Protein AF-0000000080281398 (afdb_homodimer)

Radius of gyration: 23.28 Å; Cα contacts (8 Å, |Δi|>4): 1176; chains: 2; bounding box: 58×69×50 Å

Foldseek 3Di:
DDAFEEEFEPCLFFLRVVLQLVSLVVPHAYEYEYQPQVSCVVSVVSVHHYAYADLLDLVSLLVSLCVSCVVVVAHAEYELDFAAFAFEAPVQDDCVVLVVRLSGLPVSLVSNCVNRLVRCLVVLHHEYEREAALLLQDDFGRGVSNSVSSVNNVVVQVVVQVVCVVSHYHGAYEHEYLEPTCRCVCVLVNLCVRHCPDPCNQLSNLVSVCSVPDSVPKHYSVFRSVLVVCQSPDSDHDRYHQTIDCRVVLSVCSVPDDPVVVRCVRSVSRHPPDD/DDAFEEEFEPCLFFLRVVLQLVSLVVPHAYEYEYQPQVSCVVSVVSVHHYAYADLLDLVRLLVSLCVSCVVPVAHAEYELDFAAFAFEAPVQDDCVVLVVRLSGLPVSLVSNCVNRLVRCLVVLHHEYEREAALLLQDDFGRGVSNSVSSVNNVVVQVVVQVVCVVSHYHGAYEHEYLEPTCRCVCVLVNLCVRHCPDPCNQLSNLVSVVVVVDSVVKHYSVFSSVLVVCQSPDSDHDRYHQTIDCRVVLSVCSVPDDPVVVRCVRSVSRHPPDD

Structure (mmCIF, N/CA/C/O backbone):
data_AF-0000000080281398-model_v1
#
loop_
_entity.id
_entity.type
_entity.pdbx_description
1 polymer 'Short-chain dehydrogenase/reductase'
#
loop_
_atom_site.group_PDB
_atom_site.id
_atom_site.type_symbol
_atom_site.label_atom_id
_atom_site.label_alt_id
_atom_site.label_comp_id
_atom_site.label_asym_id
_atom_site.label_entity_id
_atom_site.label_seq_id
_atom_site.pdbx_PDB_ins_code
_atom_site.Cartn_x
_atom_site.Cartn_y
_atom_site.Cartn_z
_atom_site.occupancy
_atom_site.B_iso_or_equiv
_atom_site.auth_seq_id
_atom_site.auth_comp_id
_atom_site.auth_asym_id
_atom_site.auth_atom_id
_atom_site.pdbx_PDB_model_num
ATOM 1 N N . MET A 1 1 ? -8.789 -28.469 -22.312 1 67.56 1 MET A N 1
ATOM 2 C CA . MET A 1 1 ? -8.078 -27.734 -21.281 1 67.56 1 MET A CA 1
ATOM 3 C C . MET A 1 1 ? -7.516 -28.688 -20.219 1 67.56 1 MET A C 1
ATOM 5 O O . MET A 1 1 ? -8.172 -29.641 -19.828 1 67.56 1 MET A O 1
ATOM 9 N N . THR A 1 2 ? -6.125 -28.562 -19.969 1 87 2 THR A N 1
ATOM 10 C CA . THR A 1 2 ? -5.512 -29.438 -18.984 1 87 2 THR A CA 1
ATOM 11 C C . THR A 1 2 ? -5.91 -29.047 -17.578 1 87 2 THR A C 1
ATOM 13 O O . THR A 1 2 ? -5.91 -27.859 -17.234 1 87 2 THR A O 1
ATOM 16 N N . ALA A 1 3 ? -6.402 -29.984 -16.844 1 95.88 3 ALA A N 1
ATOM 17 C CA . ALA A 1 3 ? -6.812 -29.766 -15.461 1 95.88 3 ALA A CA 1
ATOM 18 C C . ALA A 1 3 ? -5.668 -29.188 -14.633 1 95.88 3 ALA A C 1
ATOM 20 O O . ALA A 1 3 ? -4.516 -29.609 -14.773 1 95.88 3 ALA A O 1
ATOM 21 N N . LYS A 1 4 ? -5.984 -28.234 -13.867 1 98.25 4 LYS A N 1
ATOM 22 C CA . LYS A 1 4 ? -5.012 -27.547 -13.023 1 98.25 4 LYS A CA 1
ATOM 23 C C . LYS A 1 4 ? -5.32 -27.781 -11.547 1 98.25 4 LYS A C 1
ATOM 25 O O . LYS A 1 4 ? -6.461 -28.047 -11.18 1 98.25 4 LYS A O 1
ATOM 30 N N . VAL A 1 5 ? -4.266 -27.703 -10.75 1 98.81 5 VAL A N 1
ATOM 31 C CA . VAL A 1 5 ? -4.414 -27.719 -9.297 1 98.81 5 VAL A CA 1
ATOM 32 C C . VAL A 1 5 ? -4.441 -26.297 -8.758 1 98.81 5 VAL A C 1
ATOM 34 O O . VAL A 1 5 ? -3.451 -25.562 -8.844 1 98.81 5 VAL A O 1
ATOM 37 N N . CYS A 1 6 ? -5.598 -25.922 -8.109 1 98.88 6 CYS A N 1
ATOM 38 C CA . CYS A 1 6 ? -5.84 -24.547 -7.719 1 98.88 6 CYS A CA 1
ATOM 39 C C . CYS A 1 6 ? -6.008 -24.422 -6.211 1 98.88 6 CYS A C 1
ATOM 41 O O . CYS A 1 6 ? -6.699 -25.234 -5.594 1 98.88 6 CYS A O 1
ATOM 43 N N . LEU A 1 7 ? -5.324 -23.5 -5.613 1 98.94 7 LEU A N 1
ATOM 44 C CA . LEU A 1 7 ? -5.59 -23.047 -4.254 1 98.94 7 LEU A CA 1
ATOM 45 C C . LEU A 1 7 ? -6.285 -21.688 -4.258 1 98.94 7 LEU A C 1
ATOM 47 O O . LEU A 1 7 ? -5.742 -20.703 -4.777 1 98.94 7 LEU A O 1
ATOM 51 N N . VAL A 1 8 ? -7.492 -21.609 -3.725 1 98.88 8 VAL A N 1
ATOM 52 C CA . VAL A 1 8 ? -8.305 -20.406 -3.691 1 98.88 8 VAL A CA 1
ATOM 53 C C . VAL A 1 8 ? -8.539 -19.984 -2.244 1 98.88 8 VAL A C 1
ATOM 55 O O . VAL A 1 8 ? -9.094 -20.734 -1.45 1 98.88 8 VAL A O 1
ATOM 58 N N . THR A 1 9 ? -8.141 -18.797 -1.897 1 98.69 9 THR A N 1
ATOM 59 C CA . THR A 1 9 ? -8.383 -18.328 -0.541 1 98.69 9 THR A CA 1
ATOM 60 C C . THR A 1 9 ? -9.695 -17.531 -0.47 1 98.69 9 THR A C 1
ATOM 62 O O . THR A 1 9 ? -10.18 -17.047 -1.488 1 98.69 9 THR A O 1
ATOM 65 N N . GLY A 1 10 ? -10.211 -17.422 0.777 1 97 10 GLY A N 1
ATOM 66 C CA . GLY A 1 10 ? -11.516 -16.781 0.937 1 97 10 GLY A CA 1
ATOM 67 C C . GLY A 1 10 ? -12.641 -17.562 0.285 1 97 10 GLY A C 1
ATOM 68 O O . GLY A 1 10 ? -13.562 -16.984 -0.278 1 97 10 GLY A O 1
ATOM 69 N N . ALA A 1 11 ? -12.594 -18.844 0.339 1 97.56 11 ALA A N 1
ATOM 70 C CA . ALA A 1 11 ? -13.461 -19.703 -0.466 1 97.56 11 ALA A CA 1
ATOM 71 C C . ALA A 1 11 ? -14.773 -20 0.26 1 97.56 11 ALA A C 1
ATOM 73 O O . ALA A 1 11 ? -15.617 -20.734 -0.249 1 97.56 11 ALA A O 1
ATOM 74 N N . SER A 1 12 ? -15.008 -19.359 1.413 1 95.62 12 SER A N 1
ATOM 75 C CA . SER A 1 12 ? -16.219 -19.688 2.168 1 95.62 12 SER A CA 1
ATOM 76 C C . SER A 1 12 ? -17.359 -18.766 1.79 1 95.62 12 SER A C 1
ATOM 78 O O . SER A 1 12 ? -18.5 -18.984 2.209 1 95.62 12 SER A O 1
ATOM 80 N N . SER A 1 13 ? -17.094 -17.719 1.056 1 90.81 13 SER A N 1
ATOM 81 C CA . SER A 1 13 ? -18.156 -16.797 0.685 1 90.81 13 SER A CA 1
ATOM 82 C C . SER A 1 13 ? -17.75 -15.93 -0.509 1 90.81 13 SER A C 1
ATOM 84 O O . SER A 1 13 ? -16.578 -15.938 -0.917 1 90.81 13 SER A O 1
ATOM 86 N N . GLY A 1 14 ? -18.734 -15.406 -1.128 1 91.31 14 GLY A N 1
ATOM 87 C CA . GLY A 1 14 ? -18.516 -14.344 -2.092 1 91.31 14 GLY A CA 1
ATOM 88 C C . GLY A 1 14 ? -17.781 -14.812 -3.334 1 91.31 14 GLY A C 1
ATOM 89 O O . GLY A 1 14 ? -18.078 -15.875 -3.879 1 91.31 14 GLY A O 1
ATOM 90 N N . ILE A 1 15 ? -16.891 -13.984 -3.793 1 93.25 15 ILE A N 1
ATOM 91 C CA . ILE A 1 15 ? -16.156 -14.195 -5.031 1 93.25 15 ILE A CA 1
ATOM 92 C C . ILE A 1 15 ? -15.305 -15.461 -4.914 1 93.25 15 ILE A C 1
ATOM 94 O O . ILE A 1 15 ? -15.242 -16.266 -5.852 1 93.25 15 ILE A O 1
ATOM 98 N N . GLY A 1 16 ? -14.648 -15.641 -3.752 1 96.5 16 GLY A N 1
ATOM 99 C CA . GLY A 1 16 ? -13.805 -16.812 -3.549 1 96.5 16 GLY A CA 1
ATOM 100 C C . GLY A 1 16 ? -14.57 -18.125 -3.629 1 96.5 16 GLY A C 1
ATOM 101 O O . GLY A 1 16 ? -14.109 -19.078 -4.254 1 96.5 16 GLY A O 1
ATOM 102 N N . HIS A 1 17 ? -15.703 -18.109 -3.006 1 96.5 17 HIS A N 1
ATOM 103 C CA . HIS A 1 17 ? -16.547 -19.297 -3.023 1 96.5 17 HIS A CA 1
ATOM 104 C C . HIS A 1 17 ? -17.031 -19.609 -4.438 1 96.5 17 HIS A C 1
ATOM 106 O O . HIS A 1 17 ? -16.906 -20.75 -4.906 1 96.5 17 HIS A O 1
ATOM 112 N N . ALA A 1 18 ? -17.531 -18.625 -5.082 1 96.5 18 ALA A N 1
ATOM 113 C CA . ALA A 1 18 ? -18.031 -18.781 -6.445 1 96.5 18 ALA A CA 1
ATOM 114 C C . ALA A 1 18 ? -16.922 -19.203 -7.395 1 96.5 18 ALA A C 1
ATOM 116 O O . ALA A 1 18 ? -17.141 -20.031 -8.289 1 96.5 18 ALA A O 1
ATOM 117 N N . THR A 1 19 ? -15.742 -18.656 -7.199 1 98.12 19 THR A N 1
ATOM 118 C CA . THR A 1 19 ? -14.586 -19 -8.016 1 98.12 19 THR A CA 1
ATOM 119 C C . THR A 1 19 ? -14.211 -20.469 -7.824 1 98.12 19 THR A C 1
ATOM 121 O O . THR A 1 19 ? -14 -21.188 -8.805 1 98.12 19 THR A O 1
ATOM 124 N N . ALA A 1 20 ? -14.156 -20.891 -6.586 1 98.5 20 ALA A N 1
ATOM 125 C CA . ALA A 1 20 ? -13.797 -22.266 -6.289 1 98.5 20 ALA A CA 1
ATOM 126 C C . ALA A 1 20 ? -14.758 -23.25 -6.965 1 98.5 20 ALA A C 1
ATOM 128 O O . ALA A 1 20 ? -14.328 -24.203 -7.617 1 98.5 20 ALA A O 1
ATOM 129 N N . LEU A 1 21 ? -16.016 -22.953 -6.863 1 98.19 21 LEU A N 1
ATOM 130 C CA . LEU A 1 21 ? -17.031 -23.828 -7.438 1 98.19 21 LEU A CA 1
ATOM 131 C C . LEU A 1 21 ? -16.938 -23.828 -8.961 1 98.19 21 LEU A C 1
ATOM 133 O O . LEU A 1 21 ? -17.078 -24.891 -9.594 1 98.19 21 LEU A O 1
ATOM 137 N N . GLU A 1 22 ? -16.75 -22.672 -9.516 1 98.06 22 GLU A N 1
ATOM 138 C CA . GLU A 1 22 ? -16.672 -22.562 -10.969 1 98.06 22 GLU A CA 1
ATOM 139 C C . GLU A 1 22 ? -15.461 -23.328 -11.508 1 98.06 22 GLU A C 1
ATOM 141 O O . GLU A 1 22 ? -15.539 -23.969 -12.555 1 98.06 22 GLU A O 1
ATOM 146 N N . LEU A 1 23 ? -14.32 -23.219 -10.836 1 98.25 23 LEU A N 1
ATOM 147 C CA . LEU A 1 23 ? -13.117 -23.922 -11.25 1 98.25 23 LEU A CA 1
ATOM 148 C C . LEU A 1 23 ? -13.312 -25.438 -11.148 1 98.25 23 LEU A C 1
ATOM 150 O O . LEU A 1 23 ? -12.82 -26.188 -11.992 1 98.25 23 LEU A O 1
ATOM 154 N N . LEU A 1 24 ? -14.062 -25.875 -10.156 1 98.06 24 LEU A N 1
ATOM 155 C CA . LEU A 1 24 ? -14.414 -27.297 -10.023 1 98.06 24 LEU A CA 1
ATOM 156 C C . LEU A 1 24 ? -15.266 -27.75 -11.203 1 98.06 24 LEU A C 1
ATOM 158 O O . LEU A 1 24 ? -15 -28.797 -11.797 1 98.06 24 LEU A O 1
ATOM 162 N N . ARG A 1 25 ? -16.203 -26.938 -11.477 1 97.12 25 ARG A N 1
ATOM 163 C CA . ARG A 1 25 ? -17.094 -27.266 -12.586 1 97.12 25 ARG A CA 1
ATOM 164 C C . ARG A 1 25 ? -16.328 -27.359 -13.898 1 97.12 25 ARG A C 1
ATOM 166 O O . ARG A 1 25 ? -16.672 -28.172 -14.766 1 97.12 25 ARG A O 1
ATOM 173 N N . ALA A 1 26 ? -15.328 -26.562 -14.031 1 96.88 26 ALA A N 1
ATOM 174 C CA . ALA A 1 26 ? -14.516 -26.516 -15.25 1 96.88 26 ALA A CA 1
ATOM 175 C C . ALA A 1 26 ? -13.555 -27.703 -15.305 1 96.88 26 ALA A C 1
ATOM 177 O O . ALA A 1 26 ? -12.844 -27.891 -16.297 1 96.88 26 ALA A O 1
ATOM 178 N N . GLY A 1 27 ? -13.43 -28.5 -14.203 1 97.44 27 GLY A N 1
ATOM 179 C CA . GLY A 1 27 ? -12.664 -29.734 -14.25 1 97.44 27 GLY A CA 1
ATOM 180 C C . GLY A 1 27 ? -11.336 -29.641 -13.523 1 97.44 27 GLY A C 1
ATOM 181 O O . GLY A 1 27 ? -10.516 -30.562 -13.594 1 97.44 27 GLY A O 1
ATOM 182 N N . HIS A 1 28 ? -11.086 -28.531 -12.82 1 98.5 28 HIS A N 1
ATOM 183 C CA . HIS A 1 28 ? -9.836 -28.375 -12.078 1 98.5 28 HIS A CA 1
ATOM 184 C C . HIS A 1 28 ? -9.922 -29.016 -10.703 1 98.5 28 HIS A C 1
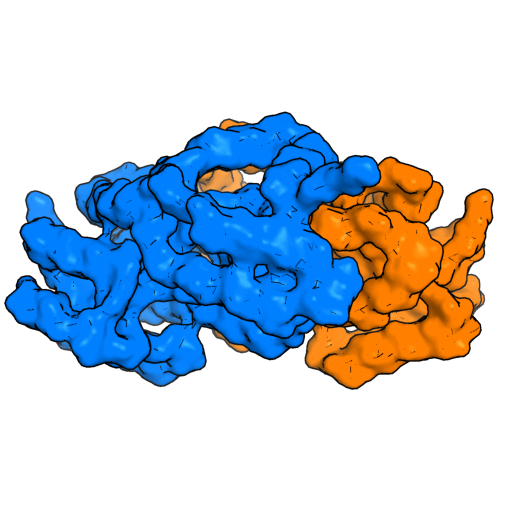ATOM 186 O O . HIS A 1 28 ? -11.016 -29.312 -10.211 1 98.5 28 HIS A O 1
ATOM 192 N N . THR A 1 29 ? -8.781 -29.391 -10.164 1 98.75 29 THR A N 1
ATOM 193 C CA . THR A 1 29 ? -8.688 -29.75 -8.75 1 98.75 29 THR A CA 1
ATOM 194 C C . THR A 1 29 ? -8.602 -28.484 -7.891 1 98.75 29 THR A C 1
ATOM 196 O O . THR A 1 29 ? -7.73 -27.641 -8.102 1 98.75 29 THR A O 1
ATOM 199 N N . VAL A 1 30 ? -9.539 -28.359 -6.934 1 98.88 30 VAL A N 1
ATOM 200 C CA . VAL A 1 30 ? -9.633 -27.062 -6.246 1 98.88 30 VAL A CA 1
ATOM 201 C C . VAL A 1 30 ? -9.531 -27.281 -4.738 1 98.88 30 VAL A C 1
ATOM 203 O O . VAL A 1 30 ? -10.289 -28.062 -4.164 1 98.88 30 VAL A O 1
ATOM 206 N N . TYR A 1 31 ? -8.562 -26.688 -4.137 1 98.88 31 TYR A N 1
ATOM 207 C CA . TYR A 1 31 ? -8.484 -26.484 -2.691 1 98.88 31 TYR A CA 1
ATOM 208 C C . TYR A 1 31 ? -9 -25.109 -2.299 1 98.88 31 TYR A C 1
ATOM 210 O O . TYR A 1 31 ? -8.469 -24.094 -2.742 1 98.88 31 TYR A O 1
ATOM 218 N N . GLY A 1 32 ? -10.078 -25.062 -1.525 1 98.75 32 GLY A N 1
ATOM 219 C CA . GLY A 1 32 ? -10.633 -23.828 -1.01 1 98.75 32 GLY A CA 1
ATOM 220 C C . GLY A 1 32 ? -10.273 -23.562 0.442 1 98.75 32 GLY A C 1
ATOM 221 O O . GLY A 1 32 ? -10.578 -24.391 1.314 1 98.75 32 GLY A O 1
ATOM 222 N N . ALA A 1 33 ? -9.641 -22.469 0.712 1 98.69 33 ALA A N 1
ATOM 223 C CA . ALA A 1 33 ? -9.164 -22.172 2.061 1 98.69 33 ALA A CA 1
ATOM 224 C C . ALA A 1 33 ? -9.93 -21 2.66 1 98.69 33 ALA A C 1
ATOM 226 O O . ALA A 1 33 ? -10.125 -19.969 1.999 1 98.69 33 ALA A O 1
ATOM 227 N N . ALA A 1 34 ? -10.375 -21.109 3.805 1 98.19 34 ALA A N 1
ATOM 228 C CA . ALA A 1 34 ? -11.07 -20.062 4.547 1 98.19 34 ALA A CA 1
ATOM 229 C C . ALA A 1 34 ? -11.094 -20.375 6.043 1 98.19 34 ALA A C 1
ATOM 231 O O . ALA A 1 34 ? -10.734 -21.469 6.461 1 98.19 34 ALA A O 1
ATOM 232 N N . ARG A 1 35 ? -11.531 -19.406 6.836 1 94.06 35 ARG A N 1
ATOM 233 C CA . ARG A 1 35 ? -11.641 -19.594 8.281 1 94.06 35 ARG A CA 1
ATOM 234 C C . ARG A 1 35 ? -12.82 -20.5 8.633 1 94.06 35 ARG A C 1
ATOM 236 O O . ARG A 1 35 ? -12.719 -21.344 9.516 1 94.06 35 ARG A O 1
ATOM 243 N N . ARG A 1 36 ? -13.961 -20.312 7.898 1 93.06 36 ARG A N 1
ATOM 244 C CA . ARG A 1 36 ? -15.203 -21.016 8.188 1 93.06 36 ARG A CA 1
ATOM 245 C C . ARG A 1 36 ? -15.367 -22.234 7.27 1 93.06 36 ARG A C 1
ATOM 247 O O . ARG A 1 36 ? -16.141 -22.188 6.309 1 93.06 36 ARG A O 1
ATOM 254 N N . VAL A 1 37 ? -14.711 -23.266 7.656 1 95.69 37 VAL A N 1
ATOM 255 C CA . VAL A 1 37 ? -14.672 -24.453 6.809 1 95.69 37 VAL A CA 1
ATOM 256 C C . VAL A 1 37 ? -16.078 -25.016 6.656 1 95.69 37 VAL A C 1
ATOM 258 O O . VAL A 1 37 ? -16.438 -25.547 5.602 1 95.69 37 VAL A O 1
ATOM 261 N N . GLU A 1 38 ? -16.859 -24.828 7.66 1 95.31 38 GLU A N 1
ATOM 262 C CA . GLU A 1 38 ? -18.219 -25.375 7.68 1 95.31 38 GLU A CA 1
ATOM 263 C C . GLU A 1 38 ? -19.094 -24.719 6.609 1 95.31 38 GLU A C 1
ATOM 265 O O . GLU A 1 38 ? -20.109 -25.281 6.215 1 95.31 38 GLU A O 1
ATOM 270 N N . LYS A 1 39 ? -18.672 -23.609 6.137 1 96.12 39 LYS A N 1
ATOM 271 C CA . LYS A 1 39 ? -19.422 -22.922 5.098 1 96.12 39 LYS A CA 1
ATOM 272 C C . LYS A 1 39 ? -19.031 -23.406 3.709 1 96.12 39 LYS A C 1
ATOM 274 O O . LYS A 1 39 ? -19.516 -22.906 2.701 1 96.12 39 LYS A O 1
ATOM 279 N N . MET A 1 40 ? -18.188 -24.422 3.656 1 97.94 40 MET A N 1
ATOM 280 C CA . MET A 1 40 ? -17.688 -24.891 2.367 1 97.94 40 MET A CA 1
ATOM 281 C C . MET A 1 40 ? -18.125 -26.328 2.105 1 97.94 40 MET A C 1
ATOM 283 O O . MET A 1 40 ? -17.438 -27.062 1.406 1 97.94 40 MET A O 1
ATOM 287 N N . ASP A 1 41 ? -19.219 -26.734 2.691 1 97.5 41 ASP A N 1
ATOM 288 C CA . ASP A 1 41 ? -19.75 -28.094 2.482 1 97.5 41 ASP A CA 1
ATOM 289 C C . ASP A 1 41 ? -20.109 -28.312 1.019 1 97.5 41 ASP A C 1
ATOM 291 O O . ASP A 1 41 ? -19.938 -29.406 0.488 1 97.5 41 ASP A O 1
ATOM 295 N N . ASP A 1 42 ? -20.703 -27.344 0.45 1 97.31 42 ASP A N 1
ATOM 296 C CA . ASP A 1 42 ? -21.062 -27.453 -0.96 1 97.31 42 ASP A CA 1
ATOM 297 C C . ASP A 1 42 ? -19.828 -27.625 -1.834 1 97.31 42 ASP A C 1
ATOM 299 O O . ASP A 1 42 ? -19.875 -28.344 -2.84 1 97.31 42 ASP A O 1
ATOM 303 N N . LEU A 1 43 ? -18.75 -26.984 -1.447 1 97.81 43 LEU A N 1
ATOM 304 C CA . LEU A 1 43 ? -17.484 -27.188 -2.143 1 97.81 43 LEU A CA 1
ATOM 305 C C . LEU A 1 43 ? -17.016 -28.641 -2.006 1 97.81 43 LEU A C 1
ATOM 307 O O . LEU A 1 43 ? -16.578 -29.25 -2.982 1 97.81 43 LEU A O 1
ATOM 311 N N . ARG A 1 44 ? -17.109 -29.156 -0.833 1 98 44 ARG A N 1
ATOM 312 C CA . ARG A 1 44 ? -16.75 -30.547 -0.578 1 98 44 ARG A CA 1
ATOM 313 C C . ARG A 1 44 ? -17.609 -31.484 -1.411 1 98 44 ARG A C 1
ATOM 315 O O . ARG A 1 44 ? -17.094 -32.406 -2.035 1 98 44 ARG A O 1
ATOM 322 N N . GLU A 1 45 ? -18.859 -31.234 -1.416 1 98.06 45 GLU A N 1
ATOM 323 C CA . GLU A 1 45 ? -19.812 -32.062 -2.135 1 98.06 45 GLU A CA 1
ATOM 324 C C . GLU A 1 45 ? -19.547 -32.062 -3.637 1 98.06 45 GLU A C 1
ATOM 326 O O . GLU A 1 45 ? -19.766 -33.062 -4.328 1 98.06 45 GLU A O 1
ATOM 331 N N . ALA A 1 46 ? -19.062 -30.953 -4.09 1 97.88 46 ALA A N 1
ATOM 332 C CA . ALA A 1 46 ? -18.766 -30.797 -5.512 1 97.88 46 ALA A CA 1
ATOM 333 C C . ALA A 1 46 ? -17.438 -31.453 -5.875 1 97.88 46 ALA A C 1
ATOM 335 O O . ALA A 1 46 ? -17.047 -31.469 -7.047 1 97.88 46 ALA A O 1
ATOM 336 N N . GLY A 1 47 ? -16.75 -31.984 -4.832 1 98.06 47 GLY A N 1
ATOM 337 C CA . GLY A 1 47 ? -15.508 -32.688 -5.086 1 98.06 47 GLY A CA 1
ATOM 338 C C . GLY A 1 47 ? -14.266 -31.875 -4.762 1 98.06 47 GLY A C 1
ATOM 339 O O . GLY A 1 47 ? -13.148 -32.281 -5.059 1 98.06 47 GLY A O 1
ATOM 340 N N . GLY A 1 48 ? -14.477 -30.672 -4.203 1 98.5 48 GLY A N 1
ATOM 341 C CA . GLY A 1 48 ? -13.352 -29.844 -3.816 1 98.5 48 GLY A CA 1
ATOM 342 C C . GLY A 1 48 ? -12.781 -30.203 -2.457 1 98.5 48 GLY A C 1
ATOM 343 O O . GLY A 1 48 ? -13.242 -31.156 -1.816 1 98.5 48 GLY A O 1
ATOM 344 N N . HIS A 1 49 ? -11.727 -29.562 -2.074 1 98.75 49 HIS A N 1
ATOM 345 C CA . HIS A 1 49 ? -11.016 -29.828 -0.828 1 98.75 49 HIS A CA 1
ATOM 346 C C . HIS A 1 49 ? -11.023 -28.609 0.078 1 98.75 49 HIS A C 1
ATOM 348 O O . HIS A 1 49 ? -10.148 -27.734 -0.042 1 98.75 49 HIS A O 1
ATOM 354 N N . PRO A 1 50 ? -11.992 -28.531 0.994 1 98.62 50 PRO A N 1
ATOM 355 C CA . PRO A 1 50 ? -11.992 -27.406 1.929 1 98.62 50 PRO A CA 1
ATOM 356 C C . PRO A 1 50 ? -10.844 -27.469 2.938 1 98.62 50 PRO A C 1
ATOM 358 O O . PRO A 1 50 ? -10.539 -28.547 3.459 1 98.62 50 PRO A O 1
ATOM 361 N N . LEU A 1 51 ? -10.133 -26.359 3.141 1 98.5 51 LEU A N 1
ATOM 362 C CA . LEU A 1 51 ? -9.055 -26.219 4.109 1 98.5 51 LEU A CA 1
ATOM 363 C C . LEU A 1 51 ? -9.359 -25.109 5.109 1 98.5 51 LEU A C 1
ATOM 365 O O . LEU A 1 51 ? -9.828 -24.031 4.73 1 98.5 51 LEU A O 1
ATOM 369 N N . LYS A 1 52 ? -9.156 -25.422 6.336 1 98 52 LYS A N 1
ATOM 370 C CA . LYS A 1 52 ? -9.203 -24.359 7.344 1 98 52 LYS A CA 1
ATOM 371 C C . LYS A 1 52 ? -7.945 -23.5 7.289 1 98 52 LYS A C 1
ATOM 373 O O . LYS A 1 52 ? -6.824 -24.016 7.344 1 98 52 LYS A O 1
ATOM 378 N N . MET A 1 53 ? -8.164 -22.188 7.195 1 98.12 53 MET A N 1
ATOM 379 C CA . MET A 1 53 ? -7.016 -21.281 7.098 1 98.12 53 MET A CA 1
ATOM 380 C C . MET A 1 53 ? -7.383 -19.875 7.555 1 98.12 53 MET A C 1
ATOM 382 O O . MET A 1 53 ? -8.32 -19.281 7.031 1 98.12 53 MET A O 1
ATOM 386 N N . ASP A 1 54 ? -6.707 -19.453 8.547 1 97.88 54 ASP A N 1
ATOM 387 C CA . ASP A 1 54 ? -6.715 -18.047 8.914 1 97.88 54 ASP A CA 1
ATOM 388 C C . ASP A 1 54 ? -5.527 -17.312 8.297 1 97.88 54 ASP A C 1
ATOM 390 O O . ASP A 1 54 ? -4.371 -17.656 8.57 1 97.88 54 ASP A O 1
ATOM 394 N N . ALA A 1 55 ? -5.891 -16.328 7.496 1 96.5 55 ALA A N 1
ATOM 395 C CA . ALA A 1 55 ? -4.875 -15.602 6.746 1 96.5 55 ALA A CA 1
ATOM 396 C C . ALA A 1 55 ? -3.859 -14.953 7.684 1 96.5 55 ALA A C 1
ATOM 398 O O . ALA A 1 55 ? -2.752 -14.609 7.262 1 96.5 55 ALA A O 1
ATOM 399 N N . ARG A 1 56 ? -4.211 -14.828 8.977 1 96.56 56 ARG A N 1
ATOM 400 C CA . ARG A 1 56 ? -3.348 -14.164 9.953 1 96.56 56 ARG A CA 1
ATOM 401 C C . ARG A 1 56 ? -2.389 -15.164 10.594 1 96.56 56 ARG A C 1
ATOM 403 O O . ARG A 1 56 ? -1.479 -14.766 11.328 1 96.56 56 ARG A O 1
ATOM 410 N N . ASP A 1 57 ? -2.639 -16.359 10.328 1 98 57 ASP A N 1
ATOM 411 C CA . ASP A 1 57 ? -1.893 -17.391 11.047 1 98 57 ASP A CA 1
ATOM 412 C C . ASP A 1 57 ? -0.853 -18.031 10.133 1 98 57 ASP A C 1
ATOM 414 O O . ASP A 1 57 ? -1.203 -18.781 9.219 1 98 57 ASP A O 1
ATOM 418 N N . GLU A 1 58 ? 0.398 -17.844 10.477 1 97.81 58 GLU A N 1
ATOM 419 C CA . GLU A 1 58 ? 1.51 -18.391 9.703 1 97.81 58 GLU A CA 1
ATOM 420 C C . GLU A 1 58 ? 1.403 -19.906 9.578 1 97.81 58 GLU A C 1
ATOM 422 O O . GLU A 1 58 ? 1.664 -20.469 8.508 1 97.81 58 GLU A O 1
ATOM 427 N N . GLY A 1 59 ? 1.111 -20.562 10.641 1 98.38 59 GLY A N 1
ATOM 428 C CA . GLY A 1 59 ? 0.953 -22 10.617 1 98.38 59 GLY A CA 1
ATOM 429 C C . GLY A 1 59 ? -0.132 -22.469 9.664 1 98.38 59 GLY A C 1
ATOM 430 O O . GLY A 1 59 ? 0.053 -23.438 8.93 1 98.38 59 GLY A O 1
ATOM 431 N N . ASP A 1 60 ? -1.242 -21.781 9.625 1 98.5 60 ASP A N 1
ATOM 432 C CA . ASP A 1 60 ? -2.336 -22.125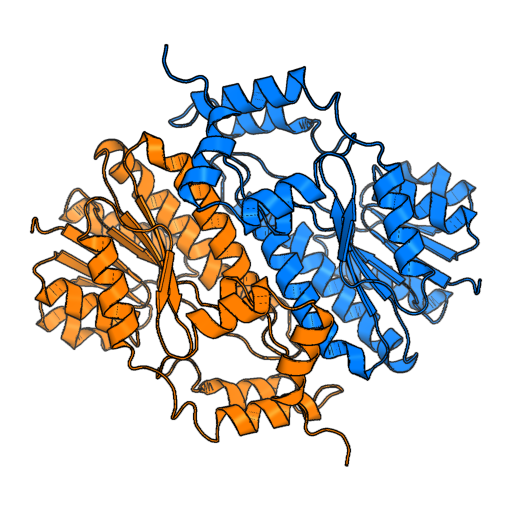 8.711 1 98.5 60 ASP A CA 1
ATOM 433 C C . ASP A 1 60 ? -1.906 -21.953 7.258 1 98.5 60 ASP A C 1
ATOM 435 O O . ASP A 1 60 ? -2.215 -22.812 6.418 1 98.5 60 ASP A O 1
ATOM 439 N N . LEU A 1 61 ? -1.21 -20.891 6.957 1 98.69 61 LEU A N 1
ATOM 440 C CA . LEU A 1 61 ? -0.752 -20.641 5.594 1 98.69 61 LEU A CA 1
ATOM 441 C C . LEU A 1 61 ? 0.18 -21.75 5.125 1 98.69 61 LEU A C 1
ATOM 443 O O . LEU A 1 61 ? 0.013 -22.281 4.023 1 98.69 61 LEU A O 1
ATOM 447 N N . ARG A 1 62 ? 1.093 -22.094 5.949 1 98.62 62 ARG A N 1
ATOM 448 C CA . ARG A 1 62 ? 2.041 -23.156 5.625 1 98.62 62 ARG A CA 1
ATOM 449 C C . ARG A 1 62 ? 1.326 -24.484 5.434 1 98.62 62 ARG A C 1
ATOM 451 O O . ARG A 1 62 ? 1.618 -25.219 4.488 1 98.62 62 ARG A O 1
ATOM 458 N N . ARG A 1 63 ? 0.438 -24.766 6.309 1 98.56 63 ARG A N 1
ATOM 459 C CA . ARG A 1 63 ? -0.277 -26.031 6.262 1 98.56 63 ARG A CA 1
ATOM 460 C C . ARG A 1 63 ? -1.119 -26.141 4.992 1 98.56 63 ARG A C 1
ATOM 462 O O . ARG A 1 63 ? -1.217 -27.219 4.398 1 98.56 63 ARG A O 1
ATOM 469 N N . ALA A 1 64 ? -1.756 -25.047 4.59 1 98.62 64 ALA A N 1
ATOM 470 C CA . ALA A 1 64 ? -2.59 -25.062 3.393 1 98.62 64 ALA A CA 1
ATOM 471 C C . ALA A 1 64 ? -1.771 -25.438 2.158 1 98.62 64 ALA A C 1
ATOM 473 O O . ALA A 1 64 ? -2.145 -26.328 1.402 1 98.62 64 ALA A O 1
ATOM 474 N N . VAL A 1 65 ? -0.623 -24.766 2.016 1 98.88 65 VAL A N 1
ATOM 475 C CA . VAL A 1 65 ? 0.214 -25 0.843 1 98.88 65 VAL A CA 1
ATOM 476 C C . VAL A 1 65 ? 0.835 -26.391 0.923 1 98.88 65 VAL A C 1
ATOM 478 O O . VAL A 1 65 ? 0.879 -27.125 -0.073 1 98.88 65 VAL A O 1
ATOM 481 N N . ALA A 1 66 ? 1.256 -26.781 2.117 1 98.81 66 ALA A N 1
ATOM 482 C CA . ALA A 1 66 ? 1.847 -28.094 2.307 1 98.81 66 ALA A CA 1
ATOM 483 C C . ALA A 1 66 ? 0.845 -29.203 1.969 1 98.81 66 ALA A C 1
ATOM 485 O O . ALA A 1 66 ? 1.205 -30.203 1.359 1 98.81 66 ALA A O 1
ATOM 486 N N . THR A 1 67 ? -0.364 -29.047 2.365 1 98.81 67 THR A N 1
ATOM 487 C CA . THR A 1 67 ? -1.405 -30.031 2.086 1 98.81 67 THR A CA 1
ATOM 488 C C . THR A 1 67 ? -1.566 -30.234 0.583 1 98.81 67 THR A C 1
ATOM 490 O O . THR A 1 67 ? -1.601 -31.375 0.105 1 98.81 67 THR A O 1
ATOM 493 N N . VAL A 1 68 ? -1.65 -29.141 -0.181 1 98.81 68 VAL A N 1
ATOM 494 C CA . VAL A 1 68 ? -1.795 -29.219 -1.631 1 98.81 68 VAL A CA 1
ATOM 495 C C . VAL A 1 68 ? -0.592 -29.953 -2.23 1 98.81 68 VAL A C 1
ATOM 497 O O . VAL A 1 68 ? -0.753 -30.859 -3.037 1 98.81 68 VAL A O 1
ATOM 500 N N . LEU A 1 69 ? 0.601 -29.562 -1.825 1 98.69 69 LEU A N 1
ATOM 501 C CA . LEU A 1 69 ? 1.825 -30.109 -2.402 1 98.69 69 LEU A CA 1
ATOM 502 C C . LEU A 1 69 ? 2 -31.562 -2.023 1 98.69 69 LEU A C 1
ATOM 504 O O . LEU A 1 69 ? 2.496 -32.375 -2.824 1 98.69 69 LEU A O 1
ATOM 508 N N . ASP A 1 70 ? 1.618 -31.906 -0.823 1 98.56 70 ASP A N 1
ATOM 509 C CA . ASP A 1 70 ? 1.719 -33.281 -0.388 1 98.56 70 ASP A CA 1
ATOM 510 C C . ASP A 1 70 ? 0.771 -34.188 -1.184 1 98.56 70 ASP A C 1
ATOM 512 O O . ASP A 1 70 ? 1.13 -35.312 -1.552 1 98.56 70 ASP A O 1
ATOM 516 N N . GLU A 1 71 ? -0.364 -33.688 -1.487 1 98.56 71 GLU A N 1
ATOM 517 C CA . GLU A 1 71 ? -1.401 -34.5 -2.111 1 98.56 71 GLU A CA 1
ATOM 518 C C . GLU A 1 71 ? -1.271 -34.5 -3.633 1 98.56 71 GLU A C 1
ATOM 520 O O . GLU A 1 71 ? -1.572 -35.5 -4.293 1 98.56 71 GLU A O 1
ATOM 525 N N . GLN A 1 72 ? -0.855 -33.375 -4.184 1 98.38 72 GLN A N 1
ATOM 526 C CA . GLN A 1 72 ? -0.914 -33.219 -5.637 1 98.38 72 GLN A CA 1
ATOM 527 C C . GLN A 1 72 ? 0.487 -33.156 -6.238 1 98.38 72 GLN A C 1
ATOM 529 O O . GLN A 1 72 ? 0.653 -33.281 -7.453 1 98.38 72 GLN A O 1
ATOM 534 N N . GLN A 1 73 ? 1.522 -32.875 -5.379 1 97.88 73 GLN A N 1
ATOM 535 C CA . GLN A 1 73 ? 2.924 -32.75 -5.766 1 97.88 73 GLN A CA 1
ATOM 536 C C . GLN A 1 73 ? 3.133 -31.578 -6.719 1 97.88 73 GLN A C 1
ATOM 538 O O . GLN A 1 73 ? 4.152 -31.5 -7.41 1 97.88 73 GLN A O 1
ATOM 543 N N . ARG A 1 74 ? 2.135 -30.781 -6.871 1 97.62 74 ARG A N 1
ATOM 544 C CA . ARG A 1 74 ? 2.213 -29.578 -7.699 1 97.62 74 ARG A CA 1
ATOM 545 C C . ARG A 1 74 ? 1.17 -28.547 -7.273 1 97.62 74 ARG A C 1
ATOM 547 O O . ARG A 1 74 ? 0.209 -28.891 -6.578 1 97.62 74 ARG A O 1
ATOM 554 N N . ILE A 1 75 ? 1.33 -27.344 -7.656 1 98.62 75 ILE A N 1
ATOM 555 C CA . ILE A 1 75 ? 0.364 -26.25 -7.551 1 98.62 75 ILE A CA 1
ATOM 556 C C . ILE A 1 75 ? 0.442 -25.375 -8.797 1 98.62 75 ILE A C 1
ATOM 558 O O . ILE A 1 75 ? 1.476 -24.766 -9.062 1 98.62 75 ILE A O 1
ATOM 562 N N . ASP A 1 76 ? -0.643 -25.328 -9.5 1 98.75 76 ASP A N 1
ATOM 563 C CA . ASP A 1 76 ? -0.654 -24.625 -10.789 1 98.75 76 ASP A CA 1
ATOM 564 C C . ASP A 1 76 ? -1.176 -23.203 -10.633 1 98.75 76 ASP A C 1
ATOM 566 O O . ASP A 1 76 ? -0.793 -22.312 -11.398 1 98.75 76 ASP A O 1
ATOM 570 N N . VAL A 1 77 ? -2.117 -23.031 -9.703 1 98.94 77 VAL A N 1
ATOM 571 C CA . VAL A 1 77 ? -2.799 -21.734 -9.586 1 98.94 77 VAL A CA 1
ATOM 572 C C . VAL A 1 77 ? -2.949 -21.359 -8.109 1 98.94 77 VAL A C 1
ATOM 574 O O . VAL A 1 77 ? -3.355 -22.203 -7.293 1 98.94 77 VAL A O 1
ATOM 577 N N . LEU A 1 78 ? -2.545 -20.234 -7.75 1 98.94 78 LEU A N 1
ATOM 578 C CA . LEU A 1 78 ? -2.887 -19.594 -6.484 1 98.94 78 LEU A CA 1
ATOM 579 C C . LEU A 1 78 ? -3.795 -18.391 -6.715 1 98.94 78 LEU A C 1
ATOM 581 O O . LEU A 1 78 ? -3.43 -17.469 -7.434 1 98.94 78 LEU A O 1
ATOM 585 N N . VAL A 1 79 ? -5.004 -18.453 -6.211 1 98.94 79 VAL A N 1
ATOM 586 C CA . VAL A 1 79 ? -5.91 -17.312 -6.223 1 98.94 79 VAL A CA 1
ATOM 587 C C . VAL A 1 79 ? -5.965 -16.672 -4.836 1 98.94 79 VAL A C 1
ATOM 589 O O . VAL A 1 79 ? -6.645 -17.188 -3.941 1 98.94 79 VAL A O 1
ATOM 592 N N . ASN A 1 80 ? -5.258 -15.625 -4.715 1 98.81 80 ASN A N 1
ATOM 593 C CA . ASN A 1 80 ? -5.371 -14.797 -3.518 1 98.81 80 ASN A CA 1
ATOM 594 C C . ASN A 1 80 ? -6.605 -13.906 -3.568 1 98.81 80 ASN A C 1
ATOM 596 O O . ASN A 1 80 ? -6.566 -12.812 -4.145 1 98.81 80 ASN A O 1
ATOM 600 N N . ASN A 1 81 ? -7.621 -14.32 -2.867 1 97.69 81 ASN A N 1
ATOM 601 C CA . ASN A 1 81 ? -8.906 -13.633 -2.91 1 97.69 81 ASN A CA 1
ATOM 602 C C . ASN A 1 81 ? -9.336 -13.172 -1.522 1 97.69 81 ASN A C 1
ATOM 604 O O . ASN A 1 81 ? -10.102 -12.211 -1.395 1 97.69 81 ASN A O 1
ATOM 608 N N . ALA A 1 82 ? -8.828 -13.914 -0.496 1 94.38 82 ALA A N 1
ATOM 609 C CA . ALA A 1 82 ? -9.18 -13.516 0.862 1 94.38 82 ALA A CA 1
ATOM 610 C C . ALA A 1 82 ? -8.844 -12.047 1.104 1 94.38 82 ALA A C 1
ATOM 612 O O . ALA A 1 82 ? -7.793 -11.562 0.665 1 94.38 82 ALA A O 1
ATOM 613 N N . GLY A 1 83 ? -9.734 -11.328 1.708 1 92.12 83 GLY A N 1
ATOM 614 C CA . GLY A 1 83 ? -9.539 -9.922 2.02 1 92.12 83 GLY A CA 1
ATOM 615 C C . GLY A 1 83 ? -10.586 -9.367 2.963 1 92.12 83 GLY A C 1
ATOM 616 O O . GLY A 1 83 ? -11.609 -10.016 3.215 1 92.12 83 GLY A O 1
ATOM 617 N N . THR A 1 84 ? -10.281 -8.258 3.518 1 91.38 84 THR A N 1
ATOM 618 C CA . THR A 1 84 ? -11.203 -7.551 4.398 1 91.38 84 THR A CA 1
ATOM 619 C C . THR A 1 84 ? -11.258 -6.066 4.043 1 91.38 84 THR A C 1
ATOM 621 O O . THR A 1 84 ? -10.406 -5.57 3.299 1 91.38 84 THR A O 1
ATOM 624 N N . VAL A 1 85 ? -12.328 -5.477 4.504 1 90.75 85 VAL A N 1
ATOM 625 C CA . VAL A 1 85 ? -12.516 -4.039 4.336 1 90.75 85 VAL A CA 1
ATOM 626 C C . VAL A 1 85 ? -12.648 -3.373 5.699 1 90.75 85 VAL A C 1
ATOM 628 O O . VAL A 1 85 ? -13.109 -3.998 6.66 1 90.75 85 VAL A O 1
ATOM 631 N N . LEU A 1 86 ? -12.188 -2.221 5.824 1 91.56 86 LEU A N 1
ATOM 632 C CA . LEU A 1 86 ? -12.25 -1.373 7.008 1 91.56 86 LEU A CA 1
ATOM 633 C C . LEU A 1 86 ? -12.648 0.051 6.637 1 91.56 86 LEU A C 1
ATOM 635 O O . LEU A 1 86 ? -12 0.688 5.809 1 91.56 86 LEU A O 1
ATOM 639 N N . HIS A 1 87 ? -13.781 0.492 7.207 1 94.06 87 HIS A N 1
ATOM 640 C CA . HIS A 1 87 ? -14.227 1.854 6.93 1 94.06 87 HIS A CA 1
ATOM 641 C C . HIS A 1 87 ? -14.141 2.729 8.18 1 94.06 87 HIS A C 1
ATOM 643 O O . HIS A 1 87 ? -14.414 2.266 9.289 1 94.06 87 HIS A O 1
ATOM 649 N N . GLY A 1 88 ? -13.844 3.908 7.969 1 96.62 88 GLY A N 1
ATOM 650 C CA . GLY A 1 88 ? -13.68 4.922 9 1 96.62 88 GLY A CA 1
ATOM 651 C C . GLY A 1 88 ? -12.672 5.992 8.625 1 96.62 88 GLY A C 1
ATOM 652 O O . GLY A 1 88 ? -11.789 5.762 7.801 1 96.62 88 GLY A O 1
ATOM 653 N N . ALA A 1 89 ? -12.852 7.141 9.234 1 98.06 89 ALA A N 1
ATOM 654 C CA . ALA A 1 89 ? -11.883 8.203 9.016 1 98.06 89 ALA A CA 1
ATOM 655 C C . ALA A 1 89 ? -10.5 7.801 9.531 1 98.06 89 ALA A C 1
ATOM 657 O O . ALA A 1 89 ? -10.391 7.121 10.555 1 98.06 89 ALA A O 1
ATOM 658 N N . ILE A 1 90 ? -9.484 8.258 8.867 1 98.31 90 ILE A N 1
ATOM 659 C CA . ILE A 1 90 ? -8.102 7.945 9.219 1 98.31 90 ILE A CA 1
ATOM 660 C C . ILE A 1 90 ? -7.848 8.305 10.68 1 98.31 90 ILE A C 1
ATOM 662 O O . ILE A 1 90 ? -7.23 7.531 11.414 1 98.31 90 ILE A O 1
ATOM 666 N N . GLU A 1 91 ? -8.305 9.43 11.078 1 98.31 91 GLU A N 1
ATOM 667 C CA . GLU A 1 91 ? -8.078 9.914 12.438 1 98.31 91 GLU A CA 1
ATOM 668 C C . GLU A 1 91 ? -8.742 9 13.469 1 98.31 91 GLU A C 1
ATOM 670 O O . GLU A 1 91 ? -8.273 8.891 14.602 1 98.31 91 GLU A O 1
ATOM 675 N N . ASP A 1 92 ? -9.797 8.312 13.086 1 98.06 92 ASP A N 1
ATOM 676 C CA . ASP A 1 92 ? -10.648 7.605 14.031 1 98.06 92 ASP A CA 1
ATOM 677 C C . ASP A 1 92 ? -10.289 6.125 14.102 1 98.06 92 ASP A C 1
ATOM 679 O O . ASP A 1 92 ? -10.617 5.441 15.07 1 98.06 92 ASP A O 1
ATOM 683 N N . VAL A 1 93 ? -9.688 5.57 13.086 1 97.56 93 VAL A N 1
ATOM 684 C CA . VAL A 1 93 ? -9.445 4.133 12.992 1 97.56 93 VAL A CA 1
ATOM 685 C C . VAL A 1 93 ? -8.211 3.764 13.805 1 97.56 93 VAL A C 1
ATOM 687 O O . VAL A 1 93 ? -7.105 4.234 13.523 1 97.56 93 VAL A O 1
ATOM 690 N N . PRO A 1 94 ? -8.375 2.939 14.844 1 97.5 94 PRO A N 1
ATOM 691 C CA . PRO A 1 94 ? -7.176 2.463 15.539 1 97.5 94 PRO A CA 1
ATOM 692 C C . PRO A 1 94 ? -6.223 1.703 14.625 1 97.5 94 PRO A C 1
ATOM 694 O O . PRO A 1 94 ? -6.664 0.919 13.781 1 97.5 94 PRO A O 1
ATOM 697 N N . LEU A 1 95 ? -4.957 1.85 14.805 1 97.75 95 LEU A N 1
ATOM 698 C CA . LEU A 1 95 ? -3.977 1.335 13.852 1 97.75 95 LEU A CA 1
ATOM 699 C C . LEU A 1 95 ? -3.869 -0.183 13.953 1 97.75 95 LEU A C 1
ATOM 701 O O . LEU A 1 95 ? -3.363 -0.835 13.039 1 97.75 95 LEU A O 1
ATOM 705 N N . ASP A 1 96 ? -4.305 -0.717 15.062 1 97.75 96 ASP A N 1
ATOM 706 C CA . ASP A 1 96 ? -4.324 -2.174 15.141 1 97.75 96 ASP A CA 1
ATOM 707 C C . ASP A 1 96 ? -5.242 -2.768 14.078 1 97.75 96 ASP A C 1
ATOM 709 O O . ASP A 1 96 ? -4.965 -3.842 13.539 1 97.75 96 ASP A O 1
ATOM 713 N N . PHE A 1 97 ? -6.355 -2.111 13.789 1 97.06 97 PHE A N 1
ATOM 714 C CA . PHE A 1 97 ? -7.23 -2.551 12.711 1 97.06 97 PHE A CA 1
ATOM 715 C C . PHE A 1 97 ? -6.547 -2.4 11.359 1 97.06 97 PHE A C 1
ATOM 717 O O . PHE A 1 97 ? -6.711 -3.248 10.477 1 97.06 97 PHE A O 1
ATOM 724 N N . ALA A 1 98 ? -5.828 -1.337 11.227 1 97.56 98 ALA A N 1
ATOM 725 C CA . ALA A 1 98 ? -5.066 -1.116 10 1 97.56 98 ALA A CA 1
ATOM 726 C C . ALA A 1 98 ? -4.039 -2.223 9.789 1 97.56 98 ALA A C 1
ATOM 728 O O . ALA A 1 98 ? -3.934 -2.779 8.688 1 97.56 98 ALA A O 1
ATOM 729 N N . ARG A 1 99 ? -3.27 -2.516 10.859 1 97.69 99 ARG A N 1
ATOM 730 C CA . ARG A 1 99 ? -2.273 -3.58 10.805 1 97.69 99 ARG A CA 1
ATOM 731 C C . ARG A 1 99 ? -2.914 -4.914 10.43 1 97.69 99 ARG A C 1
ATOM 733 O O . ARG A 1 99 ? -2.375 -5.66 9.609 1 97.69 99 ARG A O 1
ATOM 740 N N . ASP A 1 100 ? -4.023 -5.129 11.039 1 97.56 100 ASP A N 1
ATOM 741 C CA . ASP A 1 100 ? -4.75 -6.367 10.758 1 97.56 100 ASP A CA 1
ATOM 742 C C . ASP A 1 100 ? -5.164 -6.441 9.297 1 97.56 100 ASP A C 1
ATOM 744 O O . ASP A 1 100 ? -5.043 -7.496 8.664 1 97.56 100 ASP A O 1
ATOM 748 N N . GLN A 1 101 ? -5.676 -5.426 8.773 1 97.19 101 GLN A N 1
ATOM 749 C CA . GLN A 1 101 ? -6.102 -5.406 7.375 1 97.19 101 GLN A CA 1
ATOM 750 C C . GLN A 1 101 ? -4.914 -5.586 6.438 1 97.19 101 GLN A C 1
ATOM 752 O O . GLN A 1 101 ? -5.016 -6.281 5.426 1 97.19 101 GLN A O 1
ATOM 757 N N . LEU A 1 102 ? -3.783 -4.945 6.719 1 98.31 102 LEU A N 1
ATOM 758 C CA . LEU A 1 102 ? -2.576 -5.117 5.914 1 98.31 102 LEU A CA 1
ATOM 759 C C . LEU A 1 102 ? -2.096 -6.562 5.961 1 98.31 102 LEU A C 1
ATOM 761 O O . LEU A 1 102 ? -1.579 -7.082 4.969 1 98.31 102 LEU A O 1
ATOM 765 N N . GLU A 1 103 ? -2.262 -7.168 7.129 1 98.19 103 GLU A N 1
ATOM 766 C CA . GLU A 1 103 ? -1.884 -8.57 7.262 1 98.19 103 GLU A CA 1
ATOM 767 C C . GLU A 1 103 ? -2.701 -9.453 6.324 1 98.19 103 GLU A C 1
ATOM 769 O O . GLU A 1 103 ? -2.145 -10.297 5.613 1 98.19 103 GLU A O 1
ATOM 774 N N . VAL A 1 104 ? -3.953 -9.227 6.266 1 98 104 VAL A N 1
ATOM 775 C CA . VAL A 1 104 ? -4.859 -10.094 5.516 1 98 104 VAL A CA 1
ATOM 776 C C . VAL A 1 104 ? -4.773 -9.766 4.027 1 98 104 VAL A C 1
ATOM 778 O O . VAL A 1 104 ? -4.688 -10.664 3.189 1 98 104 VAL A O 1
ATOM 781 N N . ASN A 1 105 ? -4.75 -8.492 3.697 1 98.31 105 ASN A N 1
ATOM 782 C CA . ASN A 1 105 ? -4.902 -8.07 2.309 1 98.31 105 ASN A CA 1
ATOM 783 C C . ASN A 1 105 ? -3.568 -8.078 1.571 1 98.31 105 ASN A C 1
ATOM 785 O O . ASN A 1 105 ? -3.535 -8.031 0.34 1 98.31 105 ASN A O 1
ATOM 789 N N . LEU A 1 106 ? -2.477 -8.078 2.307 1 98.62 106 LEU A N 1
ATOM 790 C CA . LEU A 1 106 ? -1.194 -7.891 1.635 1 98.62 106 LEU A CA 1
ATOM 791 C C . LEU A 1 106 ? -0.188 -8.945 2.086 1 98.62 106 LEU A C 1
ATOM 793 O O . LEU A 1 106 ? 0.375 -9.664 1.259 1 98.62 106 LEU A O 1
ATOM 797 N N . LEU A 1 107 ? 0.005 -9.102 3.381 1 98.75 107 LEU A N 1
ATOM 798 C CA . LEU A 1 107 ? 1.083 -9.945 3.879 1 98.75 107 LEU A CA 1
ATOM 799 C C . LEU A 1 107 ? 0.729 -11.422 3.727 1 98.75 107 LEU A C 1
ATOM 801 O O . LEU A 1 107 ? 1.595 -12.242 3.42 1 98.75 107 LEU A O 1
ATOM 805 N N . ALA A 1 108 ? -0.52 -11.758 3.955 1 98.62 108 ALA A N 1
ATOM 806 C CA . ALA A 1 108 ? -0.938 -13.141 3.789 1 98.62 108 ALA A CA 1
ATOM 807 C C . ALA A 1 108 ? -0.798 -13.586 2.336 1 98.62 108 ALA A C 1
ATOM 809 O O . ALA A 1 108 ? -0.179 -14.617 2.053 1 98.62 108 ALA A O 1
ATOM 810 N N . PRO A 1 109 ? -1.323 -12.82 1.376 1 98.69 109 PRO A N 1
ATOM 811 C CA . PRO A 1 109 ? -1.065 -13.164 -0.024 1 98.69 109 PRO A CA 1
ATOM 812 C C . PRO A 1 109 ? 0.424 -13.297 -0.334 1 98.69 109 PRO A C 1
ATOM 814 O O . PRO A 1 109 ? 0.826 -14.203 -1.072 1 98.69 109 PRO A O 1
ATOM 817 N N . ALA A 1 110 ? 1.214 -12.406 0.197 1 98.81 110 ALA A N 1
ATOM 818 C CA . ALA A 1 110 ? 2.656 -12.453 -0.023 1 98.81 110 ALA A CA 1
ATOM 819 C C . ALA A 1 110 ? 3.252 -13.75 0.517 1 98.81 110 ALA A C 1
ATOM 821 O O . ALA A 1 110 ? 4.105 -14.367 -0.126 1 98.81 110 ALA A O 1
ATOM 822 N N . ARG A 1 111 ? 2.857 -14.102 1.683 1 98.81 111 ARG A N 1
ATOM 823 C CA . ARG A 1 111 ? 3.369 -15.328 2.289 1 98.81 111 ARG A CA 1
ATOM 824 C C . ARG A 1 111 ? 2.992 -16.547 1.461 1 98.81 111 ARG A C 1
ATOM 826 O O . ARG A 1 111 ? 3.824 -17.422 1.226 1 98.81 111 ARG A O 1
ATOM 833 N N . LEU A 1 112 ? 1.759 -16.609 1.037 1 98.88 112 LEU A N 1
ATOM 834 C CA . LEU A 1 112 ? 1.317 -17.719 0.196 1 98.88 112 LEU A CA 1
ATOM 835 C C . LEU A 1 112 ? 2.121 -17.766 -1.099 1 98.88 112 LEU A C 1
ATOM 837 O O . LEU A 1 112 ? 2.494 -18.844 -1.559 1 98.88 112 LEU A O 1
ATOM 841 N N . VAL A 1 113 ? 2.379 -16.609 -1.682 1 98.88 113 VAL A N 1
ATOM 842 C CA . VAL A 1 113 ? 3.219 -16.531 -2.873 1 98.88 113 VAL A CA 1
ATOM 843 C C . VAL A 1 113 ? 4.59 -17.125 -2.586 1 98.88 113 VAL A C 1
ATOM 845 O O . VAL A 1 113 ? 5.086 -17.953 -3.359 1 98.88 113 VAL A O 1
ATOM 848 N N . GLN A 1 114 ? 5.176 -16.734 -1.472 1 98.81 114 GLN A N 1
ATOM 849 C CA . GLN A 1 114 ? 6.484 -17.266 -1.104 1 98.81 114 GLN A CA 1
ATOM 850 C C . GLN A 1 114 ? 6.457 -18.781 -0.996 1 98.81 114 GLN A C 1
ATOM 852 O O . GLN A 1 114 ? 7.418 -19.453 -1.386 1 98.81 114 GLN A O 1
ATOM 857 N N . LEU A 1 115 ? 5.395 -19.312 -0.484 1 98.81 115 LEU A N 1
ATOM 858 C CA . LEU A 1 115 ? 5.293 -20.734 -0.192 1 98.81 115 LEU A CA 1
ATOM 859 C C . LEU A 1 115 ? 5.074 -21.531 -1.47 1 98.81 115 LEU A C 1
ATOM 861 O O . LEU A 1 115 ? 5.527 -22.672 -1.576 1 98.81 115 LEU A O 1
ATOM 865 N N . VAL A 1 116 ? 4.434 -20.953 -2.506 1 98.88 116 VAL A N 1
ATOM 866 C CA . VAL A 1 116 ? 4.094 -21.734 -3.689 1 98.88 116 VAL A CA 1
ATOM 867 C C . VAL A 1 116 ? 5.188 -21.578 -4.742 1 98.88 116 VAL A C 1
ATOM 869 O O . VAL A 1 116 ? 5.32 -22.406 -5.641 1 98.88 116 VAL A O 1
ATOM 872 N N . LEU A 1 117 ? 5.973 -20.531 -4.695 1 98.69 117 LEU A N 1
ATOM 873 C CA . LEU A 1 117 ? 6.883 -20.156 -5.773 1 98.69 117 LEU A CA 1
ATOM 874 C C . LEU A 1 117 ? 7.941 -21.234 -5.988 1 98.69 117 LEU A C 1
ATOM 876 O O . LEU A 1 117 ? 8.289 -21.547 -7.125 1 98.69 117 LEU A O 1
ATOM 880 N N . PRO A 1 118 ? 8.531 -21.828 -4.871 1 98.44 118 PRO A N 1
ATOM 881 C CA . PRO A 1 118 ? 9.523 -22.859 -5.141 1 98.44 118 PRO A CA 1
ATOM 882 C C . PRO A 1 118 ? 8.992 -23.984 -6.039 1 98.44 118 PRO A C 1
ATOM 884 O O . PRO A 1 118 ? 9.672 -24.391 -6.98 1 98.44 118 PRO A O 1
ATOM 887 N N . ALA A 1 119 ? 7.816 -24.453 -5.848 1 98.62 119 ALA A N 1
ATOM 888 C CA . ALA A 1 119 ? 7.211 -25.5 -6.668 1 98.62 119 ALA A CA 1
ATOM 889 C C . ALA A 1 119 ? 6.934 -24.984 -8.078 1 98.62 119 ALA A C 1
ATOM 891 O O . ALA A 1 119 ? 7.195 -25.688 -9.062 1 98.62 119 ALA A O 1
ATOM 892 N N . MET A 1 120 ? 6.418 -23.75 -8.203 1 98.69 120 MET A N 1
ATOM 893 C CA . MET A 1 120 ? 6.094 -23.203 -9.508 1 98.69 120 MET A CA 1
ATOM 894 C C . MET A 1 120 ? 7.359 -22.969 -10.336 1 98.69 120 MET A C 1
ATOM 896 O O . MET A 1 120 ? 7.359 -23.172 -11.547 1 98.69 120 MET A O 1
ATOM 900 N N . ARG A 1 121 ? 8.43 -22.547 -9.68 1 98.06 121 ARG A N 1
ATOM 901 C CA . ARG A 1 121 ? 9.703 -22.391 -10.375 1 98.06 121 ARG A CA 1
ATOM 902 C C . ARG A 1 121 ? 10.203 -23.734 -10.906 1 98.06 121 ARG A C 1
ATOM 904 O O . ARG A 1 121 ? 10.656 -23.828 -12.055 1 98.06 121 ARG A O 1
ATOM 911 N N . ALA A 1 122 ? 10.062 -24.703 -10.07 1 97.75 122 ALA A N 1
ATOM 912 C CA . ALA A 1 122 ? 10.492 -26.047 -10.484 1 97.75 122 ALA A CA 1
ATOM 913 C C . ALA A 1 122 ? 9.656 -26.547 -11.664 1 97.75 122 ALA A C 1
ATOM 915 O O . ALA A 1 122 ? 10.188 -27.188 -12.578 1 97.75 122 ALA A O 1
ATOM 916 N N . GLN A 1 123 ? 8.398 -26.266 -11.641 1 97.69 123 GLN A N 1
ATOM 917 C CA . GLN A 1 123 ? 7.457 -26.641 -12.688 1 97.69 123 GLN A CA 1
ATOM 918 C C . GLN A 1 123 ? 7.68 -25.828 -13.953 1 97.69 123 GLN A C 1
ATOM 920 O O . GLN A 1 123 ? 7.211 -26.188 -15.031 1 97.69 123 GLN A O 1
ATOM 925 N N . ARG A 1 124 ? 8.289 -24.656 -13.812 1 97.94 124 ARG A N 1
ATOM 926 C CA . ARG A 1 124 ? 8.445 -23.672 -14.867 1 97.94 124 ARG A CA 1
ATOM 927 C C . ARG A 1 124 ? 7.086 -23.234 -15.422 1 97.94 124 ARG A C 1
ATOM 929 O O . ARG A 1 124 ? 6.93 -23.078 -16.625 1 97.94 124 ARG A O 1
ATOM 936 N N . SER A 1 125 ? 6.152 -23.266 -14.539 1 97.88 125 SER A N 1
ATOM 937 C CA . SER A 1 125 ? 4.785 -22.859 -14.836 1 97.88 125 SER A CA 1
ATOM 938 C C . SER A 1 125 ? 4.016 -22.531 -13.555 1 97.88 125 SER A C 1
ATOM 940 O O . SER A 1 125 ? 4.301 -23.094 -12.5 1 97.88 125 SER A O 1
ATOM 942 N N . GLY A 1 126 ? 3.049 -21.688 -13.641 1 98.31 126 GLY A N 1
ATOM 943 C CA . GLY A 1 126 ? 2.174 -21.281 -12.547 1 98.31 126 GLY A CA 1
ATOM 944 C C . GLY A 1 126 ? 1.446 -19.984 -12.82 1 98.31 126 GLY A C 1
ATOM 945 O O . GLY A 1 126 ? 1.904 -19.156 -13.617 1 98.31 126 GLY A O 1
ATOM 946 N N . THR A 1 127 ? 0.288 -19.875 -12.242 1 98.81 127 THR A N 1
ATOM 947 C CA . THR A 1 127 ? -0.474 -18.625 -12.328 1 98.81 127 THR A CA 1
ATOM 948 C C . THR A 1 127 ? -0.867 -18.141 -10.93 1 98.81 127 THR A C 1
ATOM 950 O O . THR A 1 127 ? -1.492 -18.875 -10.164 1 98.81 127 THR A O 1
ATOM 953 N N . ILE A 1 128 ? -0.409 -17.016 -10.617 1 98.88 128 ILE A N 1
ATOM 954 C CA . ILE A 1 128 ? -0.812 -16.359 -9.383 1 98.88 128 ILE A CA 1
ATOM 955 C C . ILE A 1 128 ? -1.817 -15.25 -9.695 1 98.88 128 ILE A C 1
ATOM 957 O O . ILE A 1 128 ? -1.514 -14.312 -10.445 1 98.88 128 ILE A O 1
ATOM 961 N N . VAL A 1 129 ? -3.031 -15.398 -9.18 1 98.94 129 VAL A N 1
ATOM 962 C CA . VAL A 1 129 ? -4.094 -14.406 -9.336 1 98.94 129 VAL A CA 1
ATOM 963 C C . VAL A 1 129 ? -4.293 -13.648 -8.023 1 98.94 129 VAL A C 1
ATOM 965 O O . VAL A 1 129 ? -4.668 -14.242 -7.012 1 98.94 129 VAL A O 1
ATOM 968 N N . ASN A 1 130 ? -3.963 -12.414 -8.031 1 98.75 130 ASN A N 1
ATOM 969 C CA . ASN A 1 130 ? -4.262 -11.539 -6.906 1 98.75 130 ASN A CA 1
ATOM 970 C C . ASN A 1 130 ? -5.531 -10.727 -7.148 1 98.75 130 ASN A C 1
ATOM 972 O O . ASN A 1 130 ? -5.582 -9.906 -8.07 1 98.75 130 ASN A O 1
ATOM 976 N N . VAL A 1 131 ? -6.527 -10.977 -6.309 1 97.56 131 VAL A N 1
ATOM 977 C CA . VAL A 1 131 ? -7.777 -10.234 -6.422 1 97.56 131 VAL A CA 1
ATOM 978 C C . VAL A 1 131 ? -7.672 -8.922 -5.648 1 97.56 131 VAL A C 1
ATOM 980 O O . VAL A 1 131 ? -7.801 -8.898 -4.422 1 97.56 131 VAL A O 1
ATOM 983 N N . SER A 1 132 ? -7.473 -7.918 -6.371 1 95.69 132 SER A N 1
ATOM 984 C CA . SER A 1 132 ? -7.414 -6.562 -5.832 1 95.69 132 SER A CA 1
ATOM 985 C C . SER A 1 132 ? -8.781 -5.887 -5.887 1 95.69 132 SER A C 1
ATOM 987 O O . SER A 1 132 ? -9.75 -6.395 -5.32 1 95.69 132 SER A O 1
ATOM 989 N N . SER A 1 133 ? -8.945 -4.785 -6.398 1 90.62 133 SER A N 1
ATOM 990 C CA . SER A 1 133 ? -10.102 -3.922 -6.609 1 90.62 133 SER A CA 1
ATOM 991 C C . SER A 1 133 ? -9.75 -2.73 -7.492 1 90.62 133 SER A C 1
ATOM 993 O O . SER A 1 133 ? -8.57 -2.449 -7.727 1 90.62 133 SER A O 1
ATOM 995 N N . ILE A 1 134 ? -10.766 -2.15 -8.078 1 85.81 134 ILE A N 1
ATOM 996 C CA . ILE A 1 134 ? -10.5 -0.827 -8.633 1 85.81 134 ILE A CA 1
ATOM 997 C C . ILE A 1 134 ? -9.953 0.088 -7.539 1 85.81 134 ILE A C 1
ATOM 999 O O . ILE A 1 134 ? -9.273 1.077 -7.836 1 85.81 134 ILE A O 1
ATOM 1003 N N . GLY A 1 135 ? -10.18 -0.3 -6.328 1 88.25 135 GLY A N 1
ATOM 1004 C CA . GLY A 1 135 ? -9.633 0.391 -5.172 1 88.25 135 GLY A CA 1
ATOM 1005 C C . GLY A 1 135 ? -8.125 0.281 -5.074 1 88.25 135 GLY A C 1
ATOM 1006 O O . GLY A 1 135 ? -7.5 0.931 -4.23 1 88.25 135 GLY A O 1
ATOM 1007 N N . GLY A 1 136 ? -7.531 -0.452 -5.887 1 91.31 136 GLY A N 1
ATOM 1008 C CA . GLY A 1 136 ? -6.082 -0.528 -5.98 1 91.31 136 GLY A CA 1
ATOM 1009 C C . GLY A 1 136 ? -5.473 0.613 -6.773 1 91.31 136 GLY A C 1
ATOM 1010 O O . GLY A 1 136 ? -4.254 0.783 -6.793 1 91.31 136 GLY A O 1
ATOM 1011 N N . GLU A 1 137 ? -6.383 1.392 -7.391 1 90.38 137 GLU A N 1
ATOM 1012 C CA . GLU A 1 137 ? -5.906 2.514 -8.195 1 90.38 137 GLU A CA 1
ATOM 1013 C C . GLU A 1 137 ? -6.668 3.795 -7.855 1 90.38 137 GLU A C 1
ATOM 1015 O O . GLU A 1 137 ? -6.34 4.867 -8.367 1 90.38 137 GLU A O 1
ATOM 1020 N N . ILE A 1 138 ? -7.68 3.678 -7.023 1 90 138 ILE A N 1
ATOM 1021 C CA . ILE A 1 138 ? -8.406 4.867 -6.59 1 90 138 ILE A CA 1
ATOM 1022 C C . ILE A 1 138 ? -8.43 4.93 -5.062 1 90 138 ILE A C 1
ATOM 1024 O O . ILE A 1 138 ? -8.117 3.941 -4.391 1 90 138 ILE A O 1
ATOM 1028 N N . ALA A 1 139 ? -8.773 6.055 -4.547 1 92.94 139 ALA A N 1
ATOM 1029 C CA . ALA A 1 139 ? -8.938 6.254 -3.107 1 92.94 139 ALA A CA 1
ATOM 1030 C C . ALA A 1 139 ? -10.125 7.16 -2.809 1 92.94 139 ALA A C 1
ATOM 1032 O O . ALA A 1 139 ? -10.32 8.18 -3.471 1 92.94 139 ALA A O 1
ATOM 1033 N N . LEU A 1 140 ? -10.953 6.746 -1.914 1 91.44 140 LEU A N 1
ATOM 1034 C CA . LEU A 1 140 ? -12.133 7.5 -1.488 1 91.44 140 LEU A CA 1
ATOM 1035 C C . LEU A 1 140 ? -12.102 7.746 0.016 1 91.44 140 LEU A C 1
ATOM 1037 O O . LEU A 1 140 ? -11.398 7.051 0.75 1 91.44 140 LEU A O 1
ATOM 1041 N N . PRO A 1 141 ? -12.844 8.711 0.472 1 94.75 141 PRO A N 1
ATOM 1042 C CA . PRO A 1 141 ? -12.867 8.969 1.914 1 94.75 141 PRO A CA 1
ATOM 1043 C C . PRO A 1 141 ? -13.398 7.785 2.719 1 94.75 141 PRO A C 1
ATOM 1045 O O . PRO A 1 141 ? -14.219 7.008 2.215 1 94.75 141 PRO A O 1
ATOM 1048 N N . LEU A 1 142 ? -12.906 7.656 3.965 1 95.5 142 LEU A N 1
ATOM 1049 C CA . LEU A 1 142 ? -13.398 6.727 4.98 1 95.5 142 LEU A CA 1
ATOM 1050 C C . LEU A 1 142 ? -13.07 5.285 4.602 1 95.5 142 LEU A C 1
ATOM 1052 O O . LEU A 1 142 ? -13.75 4.355 5.039 1 95.5 142 LEU A O 1
ATOM 1056 N N . GLY A 1 143 ? -12.102 5.066 3.768 1 95.56 143 GLY A N 1
ATOM 1057 C CA . GLY A 1 143 ? -11.648 3.738 3.381 1 95.56 143 GLY A CA 1
ATOM 1058 C C . GLY A 1 143 ? -10.148 3.641 3.221 1 95.56 143 GLY A C 1
ATOM 1059 O O . GLY A 1 143 ? -9.648 2.84 2.424 1 95.56 143 GLY A O 1
ATOM 1060 N N . ALA A 1 144 ? -9.445 4.445 3.902 1 96.88 144 ALA A N 1
ATOM 1061 C CA . ALA A 1 144 ? -8.023 4.684 3.686 1 96.88 144 ALA A CA 1
ATOM 1062 C C . ALA A 1 144 ? -7.234 3.377 3.688 1 96.88 144 ALA A C 1
ATOM 1064 O O . ALA A 1 144 ? -6.414 3.137 2.799 1 96.88 144 ALA A O 1
ATOM 1065 N N . TRP A 1 145 ? -7.492 2.568 4.637 1 97.31 145 TRP A N 1
ATOM 1066 C CA . TRP A 1 145 ? -6.648 1.397 4.848 1 97.31 145 TRP A CA 1
ATOM 1067 C C . TRP A 1 145 ? -6.961 0.309 3.826 1 97.31 145 TRP A C 1
ATOM 1069 O O . TRP A 1 145 ? -6.074 -0.445 3.42 1 97.31 145 TRP A O 1
ATOM 1079 N N . TYR A 1 146 ? -8.219 0.23 3.408 1 95.5 146 TYR A N 1
ATOM 1080 C CA . TYR A 1 146 ? -8.555 -0.653 2.297 1 95.5 146 TYR A CA 1
ATOM 1081 C C . TYR A 1 146 ? -7.836 -0.227 1.023 1 95.5 146 TYR A C 1
ATOM 1083 O O . TYR A 1 146 ? -7.168 -1.038 0.379 1 95.5 146 TYR A O 1
ATOM 1091 N N . TYR A 1 147 ? -7.941 1.026 0.677 1 96.44 147 TYR A N 1
ATOM 1092 C CA . TYR A 1 147 ? -7.289 1.546 -0.521 1 96.44 147 TYR A CA 1
ATOM 1093 C C . TYR A 1 147 ? -5.773 1.407 -0.42 1 96.44 147 TYR A C 1
ATOM 1095 O O . TYR A 1 147 ? -5.117 0.981 -1.374 1 96.44 147 TYR A O 1
ATOM 1103 N N . ALA A 1 148 ? -5.234 1.732 0.72 1 98.12 148 ALA A N 1
ATOM 1104 C CA . ALA A 1 148 ? -3.797 1.576 0.928 1 98.12 148 ALA A CA 1
ATOM 1105 C C . ALA A 1 148 ? -3.363 0.131 0.699 1 98.12 148 ALA A C 1
ATOM 1107 O O . ALA A 1 148 ? -2.377 -0.125 0.003 1 98.12 148 ALA A O 1
ATOM 1108 N N . SER A 1 149 ? -4.094 -0.811 1.253 1 98 149 SER A N 1
ATOM 1109 C CA . SER A 1 149 ? -3.736 -2.221 1.139 1 98 149 SER A CA 1
ATOM 1110 C C . SER A 1 149 ? -3.82 -2.697 -0.308 1 98 149 SER A C 1
ATOM 1112 O O . SER A 1 149 ? -2.961 -3.449 -0.771 1 98 149 SER A O 1
ATOM 1114 N N . LYS A 1 150 ? -4.844 -2.279 -0.994 1 97.94 150 LYS A N 1
ATOM 1115 C CA . LYS A 1 150 ? -5.023 -2.738 -2.369 1 97.94 150 LYS A CA 1
ATOM 1116 C C . LYS A 1 150 ? -4.035 -2.059 -3.309 1 97.94 150 LYS A C 1
ATOM 1118 O O . LYS A 1 150 ? -3.555 -2.672 -4.262 1 97.94 150 LYS A O 1
ATOM 1123 N N . HIS A 1 151 ? -3.727 -0.786 -3.07 1 97.94 151 HIS A N 1
ATOM 1124 C CA . HIS A 1 151 ? -2.637 -0.149 -3.801 1 97.94 151 HIS A CA 1
ATOM 1125 C C . HIS A 1 151 ? -1.324 -0.899 -3.598 1 97.94 151 HIS A C 1
ATOM 1127 O O . HIS A 1 151 ? -0.575 -1.116 -4.551 1 97.94 151 HIS A O 1
ATOM 1133 N N . ALA A 1 152 ? -1.081 -1.213 -2.369 1 98.5 152 ALA A N 1
ATOM 1134 C CA . ALA A 1 152 ? 0.129 -1.967 -2.049 1 98.5 152 ALA A CA 1
ATOM 1135 C C . ALA A 1 152 ? 0.144 -3.312 -2.77 1 98.5 152 ALA A C 1
ATOM 1137 O O . ALA A 1 152 ? 1.176 -3.727 -3.301 1 98.5 152 ALA A O 1
ATOM 1138 N N . LEU A 1 153 ? -0.979 -3.969 -2.801 1 98.5 153 LEU A N 1
ATOM 1139 C CA . LEU A 1 153 ? -1.088 -5.262 -3.465 1 98.5 153 LEU A CA 1
ATOM 1140 C C . LEU A 1 153 ? -0.814 -5.129 -4.961 1 98.5 153 LEU A C 1
ATOM 1142 O O . LEU A 1 153 ? -0.21 -6.02 -5.566 1 98.5 153 LEU A O 1
ATOM 1146 N N . GLU A 1 154 ? -1.278 -4.07 -5.57 1 97.88 154 GLU A N 1
ATOM 1147 C CA . GLU A 1 154 ? -1.016 -3.811 -6.984 1 97.88 154 GLU A CA 1
ATOM 1148 C C . GLU A 1 154 ? 0.482 -3.689 -7.254 1 97.88 154 GLU A C 1
ATOM 1150 O O . GLU A 1 154 ? 1.014 -4.355 -8.148 1 97.88 154 GLU A O 1
ATOM 1155 N N . ALA A 1 155 ? 1.15 -2.861 -6.477 1 97.88 155 ALA A N 1
ATOM 1156 C CA . ALA A 1 155 ? 2.588 -2.662 -6.645 1 97.88 155 ALA A CA 1
ATOM 1157 C C . ALA A 1 155 ? 3.352 -3.961 -6.41 1 97.88 155 ALA A C 1
ATOM 1159 O O . ALA A 1 155 ? 4.27 -4.293 -7.164 1 97.88 155 ALA A O 1
ATOM 1160 N N . PHE A 1 156 ? 2.939 -4.664 -5.379 1 98.5 156 PHE A N 1
ATOM 1161 C CA . PHE A 1 156 ? 3.502 -5.973 -5.066 1 98.5 156 PHE A CA 1
ATOM 1162 C C . PHE A 1 156 ? 3.387 -6.91 -6.262 1 98.5 156 PHE A C 1
ATOM 1164 O O . PHE A 1 156 ? 4.359 -7.574 -6.633 1 98.5 156 PHE A O 1
ATOM 1171 N N . SER A 1 157 ? 2.238 -6.918 -6.832 1 98.69 157 SER A N 1
ATOM 1172 C CA . SER A 1 157 ? 1.947 -7.816 -7.945 1 98.69 157 SER A CA 1
ATOM 1173 C C . SER A 1 157 ? 2.766 -7.453 -9.18 1 98.69 157 SER A C 1
ATOM 1175 O O . SER A 1 157 ? 3.252 -8.336 -9.891 1 98.69 157 SER A O 1
ATOM 1177 N N . ASP A 1 158 ? 2.869 -6.184 -9.461 1 97.56 158 ASP A N 1
ATOM 1178 C CA . ASP A 1 158 ? 3.67 -5.73 -10.594 1 97.56 158 ASP A CA 1
ATOM 1179 C C . ASP A 1 158 ? 5.133 -6.137 -10.43 1 97.56 158 ASP A C 1
ATOM 1181 O O . ASP A 1 158 ? 5.766 -6.598 -11.383 1 97.56 158 ASP A O 1
ATOM 1185 N N . THR A 1 159 ? 5.668 -5.949 -9.227 1 97.88 159 THR A N 1
ATOM 1186 C CA . THR A 1 159 ? 7.039 -6.359 -8.953 1 97.88 159 THR A CA 1
ATOM 1187 C C . THR A 1 159 ? 7.188 -7.871 -9.102 1 97.88 159 THR A C 1
ATOM 1189 O O . THR A 1 159 ? 8.117 -8.344 -9.758 1 97.88 159 THR A O 1
ATOM 1192 N N . LEU A 1 160 ? 6.254 -8.57 -8.5 1 98.62 160 LEU A N 1
ATOM 1193 C CA . LEU A 1 160 ? 6.273 -10.031 -8.547 1 98.62 160 LEU A CA 1
ATOM 1194 C C . LEU A 1 160 ? 6.285 -10.523 -9.992 1 98.62 160 LEU A C 1
ATOM 1196 O O . LEU A 1 160 ? 7.043 -11.438 -10.336 1 98.62 160 LEU A O 1
ATOM 1200 N N . ARG A 1 161 ? 5.434 -9.938 -10.828 1 98.38 161 ARG A N 1
ATOM 1201 C CA . ARG A 1 161 ? 5.312 -10.336 -12.227 1 98.38 161 ARG A CA 1
ATOM 1202 C C . ARG A 1 161 ? 6.664 -10.281 -12.93 1 98.38 161 ARG A C 1
ATOM 1204 O O . ARG A 1 161 ? 7.051 -11.227 -13.617 1 98.38 161 ARG A O 1
ATOM 1211 N N . MET A 1 162 ? 7.383 -9.211 -12.711 1 97.06 162 MET A N 1
ATOM 1212 C CA . MET A 1 162 ? 8.688 -9.039 -13.344 1 97.06 162 MET A CA 1
ATOM 1213 C C . MET A 1 162 ? 9.703 -10.031 -12.781 1 97.06 162 MET A C 1
ATOM 1215 O O . MET A 1 162 ? 10.539 -10.547 -13.516 1 97.06 162 MET A O 1
ATOM 1219 N N . GLU A 1 163 ? 9.633 -10.367 -11.523 1 97.62 163 GLU A N 1
ATOM 1220 C CA . GLU A 1 163 ? 10.609 -11.227 -10.867 1 97.62 163 GLU A CA 1
ATOM 1221 C C . GLU A 1 163 ? 10.453 -12.68 -11.305 1 97.62 163 GLU A C 1
ATOM 1223 O O . GLU A 1 163 ? 11.438 -13.406 -11.43 1 97.62 163 GLU A O 1
ATOM 1228 N N . VAL A 1 164 ? 9.195 -13.078 -11.609 1 98.12 164 VAL A N 1
ATOM 1229 C CA . VAL A 1 164 ? 8.984 -14.516 -11.742 1 98.12 164 VAL A CA 1
ATOM 1230 C C . VAL A 1 164 ? 8.773 -14.875 -13.211 1 98.12 164 VAL A C 1
ATOM 1232 O O . VAL A 1 164 ? 8.711 -16.047 -13.562 1 98.12 164 VAL A O 1
ATOM 1235 N N . GLU A 1 165 ? 8.672 -13.891 -14.055 1 96.81 165 GLU A N 1
ATOM 1236 C CA . GLU A 1 165 ? 8.477 -14.109 -15.484 1 96.81 165 GLU A CA 1
ATOM 1237 C C . GLU A 1 165 ? 9.516 -15.07 -16.047 1 96.81 165 GLU A C 1
ATOM 1239 O O . GLU A 1 165 ? 9.188 -15.977 -16.812 1 96.81 165 GLU A O 1
ATOM 1244 N N . PRO A 1 166 ? 10.781 -14.938 -15.617 1 95.62 166 PRO A N 1
ATOM 1245 C CA . PRO A 1 166 ? 11.797 -15.828 -16.172 1 95.62 166 PRO A CA 1
ATOM 1246 C C . PRO A 1 166 ? 11.555 -17.297 -15.828 1 95.62 166 PRO A C 1
ATOM 1248 O O . PRO A 1 166 ? 12.133 -18.188 -16.453 1 95.62 166 PRO A O 1
ATOM 1251 N N . PHE A 1 167 ? 10.742 -17.547 -14.891 1 97.5 167 PHE A N 1
ATOM 1252 C CA . PHE A 1 167 ? 10.516 -18.922 -14.445 1 97.5 167 PHE A CA 1
ATOM 1253 C C . PHE A 1 167 ? 9.227 -19.469 -15.047 1 97.5 167 PHE A C 1
ATOM 1255 O O . PHE A 1 167 ? 8.797 -20.578 -14.688 1 97.5 167 PHE A O 1
ATOM 1262 N N . GLY A 1 168 ? 8.57 -18.656 -15.898 1 97.62 168 GLY A N 1
ATOM 1263 C CA . GLY A 1 168 ? 7.363 -19.125 -16.562 1 97.62 168 GLY A CA 1
ATOM 1264 C C . GLY A 1 168 ? 6.125 -18.984 -15.688 1 97.62 168 GLY A C 1
ATOM 1265 O O . GLY A 1 168 ? 5.102 -19.609 -15.953 1 97.62 168 GLY A O 1
ATOM 1266 N N . VAL A 1 169 ? 6.207 -18.219 -14.609 1 98.44 169 VAL A N 1
ATOM 1267 C CA . VAL A 1 169 ? 5.074 -18 -13.711 1 98.44 169 VAL A CA 1
ATOM 1268 C C . VAL A 1 169 ? 4.359 -16.703 -14.094 1 98.44 169 VAL A C 1
ATOM 1270 O O . VAL A 1 169 ? 5 -15.656 -14.266 1 98.44 169 VAL A O 1
ATOM 1273 N N . ASP A 1 170 ? 3.031 -16.766 -14.289 1 98.62 170 ASP A N 1
ATOM 1274 C CA . ASP A 1 170 ? 2.205 -15.609 -14.602 1 98.62 170 ASP A CA 1
ATOM 1275 C C . ASP A 1 170 ? 1.636 -14.977 -13.336 1 98.62 170 ASP A C 1
ATOM 1277 O O . ASP A 1 170 ? 1.278 -15.688 -12.391 1 98.62 170 ASP A O 1
ATOM 1281 N N . VAL A 1 171 ? 1.588 -13.688 -13.312 1 98.81 171 VAL A N 1
ATOM 1282 C CA . VAL A 1 171 ? 0.948 -12.938 -12.234 1 98.81 171 VAL A CA 1
ATOM 1283 C C . VAL A 1 171 ? -0.153 -12.047 -12.805 1 98.81 171 VAL A C 1
ATOM 1285 O O . VAL A 1 171 ? 0.095 -11.25 -13.711 1 98.81 171 VAL A O 1
ATOM 1288 N N . VAL A 1 172 ? -1.348 -12.234 -12.297 1 98.69 172 VAL A N 1
ATOM 1289 C CA . VAL A 1 172 ? -2.535 -11.562 -12.812 1 98.69 172 VAL A CA 1
ATOM 1290 C C . VAL A 1 172 ? -3.217 -10.781 -11.695 1 98.69 172 VAL A C 1
ATOM 1292 O O . VAL A 1 172 ? -3.33 -11.273 -10.57 1 98.69 172 VAL A O 1
ATOM 1295 N N . ILE A 1 173 ? -3.633 -9.586 -11.992 1 98.5 173 ILE A N 1
ATOM 1296 C CA . ILE A 1 173 ? -4.406 -8.766 -11.062 1 98.5 173 ILE A CA 1
ATOM 1297 C C . ILE A 1 173 ? -5.855 -8.688 -11.531 1 98.5 173 ILE A C 1
ATOM 1299 O O . ILE A 1 173 ? -6.121 -8.383 -12.695 1 98.5 173 ILE A O 1
ATOM 1303 N N . ILE A 1 174 ? -6.77 -9.008 -10.648 1 98.31 174 ILE A N 1
ATOM 1304 C CA . ILE A 1 174 ? -8.188 -8.781 -10.898 1 98.31 174 ILE A CA 1
ATOM 1305 C C . ILE A 1 174 ? -8.648 -7.523 -10.172 1 98.31 174 ILE A C 1
ATOM 1307 O O . ILE A 1 174 ? -8.406 -7.367 -8.969 1 98.31 174 ILE A O 1
ATOM 1311 N N . GLN A 1 175 ? -9.273 -6.648 -10.875 1 97.12 175 GLN A N 1
ATOM 1312 C CA . GLN A 1 175 ? -9.742 -5.391 -10.305 1 97.12 175 GLN A CA 1
ATOM 1313 C C . GLN A 1 175 ? -11.266 -5.273 -10.406 1 97.12 175 GLN A C 1
ATOM 1315 O O . GLN A 1 175 ? -11.781 -4.578 -11.281 1 97.12 175 GLN A O 1
ATOM 1320 N N . PRO A 1 176 ? -11.945 -5.832 -9.422 1 93.81 176 PRO A N 1
ATOM 1321 C CA . PRO A 1 176 ? -13.398 -5.699 -9.422 1 93.81 176 PRO A CA 1
ATOM 1322 C C . PRO A 1 176 ? -13.867 -4.273 -9.141 1 93.81 176 PRO A C 1
ATOM 1324 O O . PRO A 1 176 ? -13.266 -3.576 -8.312 1 93.81 176 PRO A O 1
ATOM 1327 N N . GLY A 1 177 ? -14.867 -3.836 -9.867 1 90.25 177 GLY A N 1
ATOM 1328 C CA . GLY A 1 177 ? -15.602 -2.627 -9.516 1 90.25 177 GLY A CA 1
ATOM 1329 C C . GLY A 1 177 ? -16.641 -2.85 -8.43 1 90.25 177 GLY A C 1
ATOM 1330 O O . GLY A 1 177 ? -16.344 -3.447 -7.395 1 90.25 177 GLY A O 1
ATOM 1331 N N . ILE A 1 178 ? -17.812 -2.328 -8.578 1 80 178 ILE A N 1
ATOM 1332 C CA . ILE A 1 178 ? -18.891 -2.525 -7.617 1 80 178 ILE A CA 1
ATOM 1333 C C . ILE A 1 178 ? -19.547 -3.883 -7.852 1 80 178 ILE A C 1
ATOM 1335 O O . ILE A 1 178 ? -20.125 -4.121 -8.914 1 80 178 ILE A O 1
ATOM 1339 N N . ILE A 1 179 ? -19.344 -4.727 -6.883 1 77.56 179 ILE A N 1
ATOM 1340 C CA . ILE A 1 179 ? -19.875 -6.082 -7.008 1 77.56 179 ILE A CA 1
ATOM 1341 C C . ILE A 1 179 ? -20.891 -6.348 -5.891 1 77.56 179 ILE A C 1
ATOM 1343 O O . ILE A 1 179 ? -20.656 -5.984 -4.734 1 77.56 179 ILE A O 1
ATOM 1347 N N . LYS A 1 180 ? -21.984 -6.938 -6.273 1 74.5 180 LYS A N 1
ATOM 1348 C CA . LYS A 1 180 ? -23 -7.328 -5.293 1 74.5 180 LYS A CA 1
ATOM 1349 C C . LYS A 1 180 ? -22.516 -8.508 -4.453 1 74.5 180 LYS A C 1
ATOM 1351 O O . LYS A 1 180 ? -22.547 -9.656 -4.906 1 74.5 180 LYS A O 1
ATOM 1356 N N . THR A 1 181 ? -21.938 -8.195 -3.307 1 67.81 181 THR A N 1
ATOM 1357 C CA . THR A 1 181 ? -21.531 -9.219 -2.354 1 67.81 181 THR A CA 1
ATOM 1358 C C . THR A 1 181 ? -21.828 -8.781 -0.923 1 67.81 181 THR A C 1
ATOM 1360 O O . THR A 1 181 ? -22.312 -7.676 -0.699 1 67.81 181 THR A O 1
ATOM 1363 N N . GLU A 1 182 ? -21.703 -9.688 -0.127 1 63.41 182 GLU A N 1
ATOM 1364 C CA . GLU A 1 182 ? -21.844 -9.359 1.289 1 63.41 182 GLU A CA 1
ATOM 1365 C C . GLU A 1 182 ? -20.656 -8.547 1.787 1 63.41 182 GLU A C 1
ATOM 1367 O O . GLU A 1 182 ? -20.578 -8.219 2.973 1 63.41 182 GLU A O 1
ATOM 1372 N N . PHE A 1 183 ? -19.906 -8.211 0.911 1 58.16 183 PHE A N 1
ATOM 1373 C CA . PHE A 1 183 ? -18.625 -7.602 1.255 1 58.16 183 PHE A CA 1
ATOM 1374 C C . PHE A 1 183 ? -18.844 -6.266 1.959 1 58.16 183 PHE A C 1
ATOM 1376 O O . PHE A 1 183 ? -18.109 -5.93 2.891 1 58.16 183 PHE A O 1
ATOM 1383 N N . GLU A 1 184 ? -19.953 -5.723 1.615 1 64.56 184 GLU A N 1
ATOM 1384 C CA . GLU A 1 184 ? -20.172 -4.387 2.166 1 64.56 184 GLU A CA 1
ATOM 1385 C C . GLU A 1 184 ? -21.344 -4.375 3.145 1 64.56 184 GLU A C 1
ATOM 1387 O O . GLU A 1 184 ? -21.891 -3.312 3.459 1 64.56 184 GLU A O 1
ATOM 1392 N N . ASP A 1 185 ? -21.672 -5.508 3.602 1 71.62 185 ASP A N 1
ATOM 1393 C CA . ASP A 1 185 ? -22.859 -5.605 4.449 1 71.62 185 ASP A CA 1
ATOM 1394 C C . ASP A 1 185 ? -22.656 -4.848 5.758 1 71.62 185 ASP A C 1
ATOM 1396 O O . ASP A 1 185 ? -23.609 -4.293 6.312 1 71.62 185 ASP A O 1
ATOM 1400 N N . GLN A 1 186 ? -21.453 -4.766 6.164 1 81 186 GLN A N 1
ATOM 1401 C CA . GLN A 1 186 ? -21.203 -4.16 7.469 1 81 186 GLN A CA 1
ATOM 1402 C C . GLN A 1 186 ? -20.656 -2.748 7.328 1 81 186 GLN A C 1
ATOM 1404 O O . GLN A 1 186 ? -20.203 -2.148 8.312 1 81 186 GLN A O 1
ATOM 1409 N N . THR A 1 187 ? -20.766 -2.229 6.211 1 86.31 187 THR A N 1
ATOM 1410 C CA . THR A 1 187 ? -20.141 -0.946 5.93 1 86.31 187 THR A CA 1
ATOM 1411 C C . THR A 1 187 ? -20.781 0.167 6.754 1 86.31 187 THR A C 1
ATOM 1413 O O . THR A 1 187 ? -20.078 0.888 7.477 1 86.31 187 THR A O 1
ATOM 1416 N N . ALA A 1 188 ? -22.141 0.231 6.688 1 89.12 188 ALA A N 1
ATOM 1417 C CA . ALA A 1 188 ? -22.844 1.293 7.398 1 89.12 188 ALA A CA 1
ATOM 1418 C C . ALA A 1 188 ? -22.594 1.212 8.898 1 89.12 188 ALA A C 1
ATOM 1420 O O . ALA A 1 188 ? -22.297 2.223 9.539 1 89.12 188 ALA A O 1
ATOM 1421 N N . ALA A 1 189 ? -22.656 0.006 9.391 1 92.31 189 ALA A N 1
ATOM 1422 C CA . ALA A 1 189 ? -22.453 -0.196 10.82 1 92.31 189 ALA A CA 1
ATOM 1423 C C . ALA A 1 189 ? -21.031 0.173 11.227 1 92.31 189 ALA A C 1
ATOM 1425 O O . ALA A 1 189 ? -20.812 0.812 12.266 1 92.31 189 ALA A O 1
ATOM 1426 N N . GLN A 1 190 ? -20.094 -0.163 10.484 1 93.06 190 GLN A N 1
ATOM 1427 C CA . GLN A 1 190 ? -18.688 0.116 10.773 1 93.06 190 GLN A CA 1
ATOM 1428 C C . GLN A 1 190 ? -18.406 1.614 10.727 1 93.06 190 GLN A C 1
ATOM 1430 O O . GLN A 1 190 ? -17.688 2.141 11.578 1 93.06 190 GLN A O 1
ATOM 1435 N N . LEU A 1 191 ? -18.969 2.248 9.727 1 94.69 191 LEU A N 1
ATOM 1436 C CA . LEU A 1 191 ? -18.797 3.691 9.594 1 94.69 191 LEU A CA 1
ATOM 1437 C C . LEU A 1 191 ? -19.312 4.414 10.836 1 94.69 191 LEU A C 1
ATOM 1439 O O . LEU A 1 191 ? -18.641 5.293 11.375 1 94.69 191 LEU A O 1
ATOM 1443 N N . ARG A 1 192 ? -20.484 4.023 11.25 1 95.12 192 ARG A N 1
ATOM 1444 C CA . ARG A 1 192 ? -21.094 4.66 12.414 1 95.12 192 ARG A CA 1
ATOM 1445 C C . ARG A 1 192 ? -20.328 4.324 13.688 1 95.12 192 ARG A C 1
ATOM 1447 O O . ARG A 1 192 ? -20.188 5.172 14.57 1 95.12 192 ARG A O 1
ATOM 1454 N N . GLU A 1 193 ? -19.844 3.127 13.758 1 95.62 193 GLU A N 1
ATOM 1455 C CA . GLU A 1 193 ? -19.062 2.707 14.914 1 95.62 193 GLU A CA 1
ATOM 1456 C C . GLU A 1 193 ? -17.734 3.459 14.984 1 95.62 193 GLU A C 1
ATOM 1458 O O . GLU A 1 193 ? -17.344 3.938 16.047 1 95.62 193 GLU A O 1
ATOM 1463 N N . MET A 1 194 ? -17.047 3.633 13.914 1 95.75 194 MET A N 1
ATOM 1464 C CA . MET A 1 194 ? -15.68 4.156 13.875 1 95.75 194 MET A CA 1
ATOM 1465 C C . MET A 1 194 ? -15.68 5.684 13.875 1 95.75 194 MET A C 1
ATOM 1467 O O . MET A 1 194 ? -14.82 6.309 14.492 1 95.75 194 MET A O 1
ATOM 1471 N N . SER A 1 195 ? -16.656 6.273 13.141 1 97 195 SER A N 1
ATOM 1472 C CA . SER A 1 195 ? -16.531 7.703 12.875 1 97 195 SER A CA 1
ATOM 1473 C C . SER A 1 195 ? -17.875 8.414 13.016 1 97 195 SER A C 1
ATOM 1475 O O . SER A 1 195 ? -18.047 9.531 12.516 1 97 195 SER A O 1
ATOM 1477 N N . GLY A 1 196 ? -18.812 7.742 13.625 1 93.94 196 GLY A N 1
ATOM 1478 C CA . GLY A 1 196 ? -20.156 8.305 13.711 1 93.94 196 GLY A CA 1
ATOM 1479 C C . GLY A 1 196 ? -20.297 9.336 14.82 1 93.94 196 GLY A C 1
ATOM 1480 O O . GLY A 1 196 ? -21.312 10.031 14.891 1 93.94 196 GLY A O 1
ATOM 1481 N N . ALA A 1 197 ? -19.438 9.5 15.797 1 92.75 197 ALA A N 1
ATOM 1482 C CA . ALA A 1 197 ? -19.609 10.391 16.938 1 92.75 197 ALA A CA 1
ATOM 1483 C C . ALA A 1 197 ? -18.547 11.477 16.953 1 92.75 197 ALA A C 1
ATOM 1485 O O . ALA A 1 197 ? -18.469 12.273 17.891 1 92.75 197 ALA A O 1
ATOM 1486 N N . GLY A 1 198 ? -17.875 11.805 16.016 1 92.62 198 GLY A N 1
ATOM 1487 C CA . GLY A 1 198 ? -16.75 12.734 16.047 1 92.62 198 GLY A CA 1
ATOM 1488 C C . GLY A 1 198 ? -16.734 13.695 14.867 1 92.62 198 GLY A C 1
ATOM 1489 O O . GLY A 1 198 ? -17.797 14.047 14.344 1 92.62 198 GLY A O 1
ATOM 1490 N N . ALA A 1 199 ? -15.625 14.25 14.617 1 96.25 199 ALA A N 1
ATOM 1491 C CA . ALA A 1 199 ? -15.438 15.32 13.648 1 96.25 199 ALA A CA 1
ATOM 1492 C C . ALA A 1 199 ? -15.891 14.883 12.258 1 96.25 199 ALA A C 1
ATOM 1494 O O . ALA A 1 199 ? -16.234 15.719 11.414 1 96.25 199 ALA A O 1
ATOM 1495 N N . TYR A 1 200 ? -16.031 13.578 12.07 1 97.12 200 TYR A N 1
ATOM 1496 C CA . TYR A 1 200 ? -16.297 13.07 10.734 1 97.12 200 TYR A CA 1
ATOM 1497 C C . TYR A 1 200 ? -17.703 12.5 10.641 1 97.12 200 TYR A C 1
ATOM 1499 O O . TYR A 1 200 ? -18.016 11.758 9.703 1 97.12 200 TYR A O 1
ATOM 1507 N N . ARG A 1 201 ? -18.531 12.75 11.57 1 96.19 201 ARG A N 1
ATOM 1508 C CA . ARG A 1 201 ? -19.844 12.141 11.711 1 96.19 201 ARG A CA 1
ATOM 1509 C C . ARG A 1 201 ? -20.703 12.391 10.477 1 96.19 201 ARG A C 1
ATOM 1511 O O . ARG A 1 201 ? -21.406 11.492 10 1 96.19 201 ARG A O 1
ATOM 1518 N N . GLU A 1 202 ? -20.672 13.57 9.961 1 94.69 202 GLU A N 1
ATOM 1519 C CA . GLU A 1 202 ? -21.516 13.898 8.82 1 94.69 202 GLU A CA 1
ATOM 1520 C C . GLU A 1 202 ? -21.109 13.109 7.582 1 94.69 202 GLU A C 1
ATOM 1522 O O . GLU A 1 202 ? -21.953 12.539 6.887 1 94.69 202 GLU A O 1
ATOM 1527 N N . MET A 1 203 ? -19.859 13.086 7.395 1 93.69 203 MET A N 1
ATOM 1528 C CA . MET A 1 203 ? -19.328 12.328 6.262 1 93.69 203 MET A CA 1
ATOM 1529 C C . MET A 1 203 ? -19.625 10.836 6.43 1 93.69 203 MET A C 1
ATOM 1531 O O . MET A 1 203 ? -20.031 10.172 5.48 1 93.69 203 MET A O 1
ATOM 1535 N N . ALA A 1 204 ? -19.391 10.336 7.605 1 95.19 204 ALA A N 1
ATOM 1536 C CA . ALA A 1 204 ? -19.609 8.922 7.906 1 95.19 204 ALA A CA 1
ATOM 1537 C C . ALA A 1 204 ? -21.078 8.539 7.715 1 95.19 204 ALA A C 1
ATOM 1539 O O . ALA A 1 204 ? -21.375 7.5 7.129 1 95.19 204 ALA A O 1
ATOM 1540 N N . GLU A 1 205 ? -21.922 9.375 8.188 1 94.06 205 GLU A N 1
ATOM 1541 C CA . GLU A 1 205 ? -23.344 9.086 8.078 1 94.06 205 GLU A CA 1
ATOM 1542 C C . GLU A 1 205 ? -23.812 9.148 6.625 1 94.06 205 GLU A C 1
ATOM 1544 O O . GLU A 1 205 ? -24.641 8.344 6.195 1 94.06 205 GLU A O 1
ATOM 1549 N N . ALA A 1 206 ? -23.344 10.141 5.914 1 90.81 206 ALA A N 1
ATOM 1550 C CA . ALA A 1 206 ? -23.703 10.242 4.5 1 90.81 206 ALA A CA 1
ATOM 1551 C C . ALA A 1 206 ? -23.297 8.984 3.74 1 90.81 206 ALA A C 1
ATOM 1553 O O . ALA A 1 206 ? -24.094 8.43 2.973 1 90.81 206 ALA A O 1
ATOM 1554 N N . MET A 1 207 ? -22.094 8.539 3.977 1 89.31 207 MET A N 1
ATOM 1555 C CA . MET A 1 207 ? -21.625 7.332 3.314 1 89.31 207 MET A CA 1
ATOM 1556 C C . MET A 1 207 ? -22.406 6.109 3.791 1 89.31 207 MET A C 1
ATOM 1558 O O . MET A 1 207 ? -22.719 5.219 3 1 89.31 207 MET A O 1
ATOM 1562 N N . ALA A 1 208 ? -22.641 6.066 5.074 1 90.69 208 ALA A N 1
ATOM 1563 C CA . ALA A 1 208 ? -23.422 4.961 5.629 1 90.69 208 ALA A CA 1
ATOM 1564 C C . ALA A 1 208 ? -24.797 4.867 4.973 1 90.69 208 ALA A C 1
ATOM 1566 O O . ALA A 1 208 ? -25.219 3.781 4.574 1 90.69 208 ALA A O 1
ATOM 1567 N N . ARG A 1 209 ? -25.438 5.965 4.797 1 88.31 209 ARG A N 1
ATOM 1568 C CA . ARG A 1 209 ? -26.766 6 4.176 1 88.31 209 ARG A CA 1
ATOM 1569 C C . ARG A 1 209 ? -26.688 5.555 2.719 1 88.31 209 ARG A C 1
ATOM 1571 O O . ARG A 1 209 ? -27.562 4.812 2.25 1 88.31 209 ARG A O 1
ATOM 1578 N N . GLN A 1 210 ? -25.719 6.043 2.117 1 83.38 210 GLN A N 1
ATOM 1579 C CA . GLN A 1 210 ? -25.531 5.656 0.724 1 83.38 210 GLN A CA 1
ATOM 1580 C C . GLN A 1 210 ? -25.328 4.148 0.596 1 83.38 210 GLN A C 1
ATOM 1582 O O . GLN A 1 210 ? -25.812 3.525 -0.345 1 83.38 210 GLN A O 1
ATOM 1587 N N . SER A 1 211 ? -24.578 3.635 1.491 1 82.12 211 SER A N 1
ATOM 1588 C CA . SER A 1 211 ? -24.266 2.209 1.447 1 82.12 211 SER A CA 1
ATOM 1589 C C . SER A 1 211 ? -25.516 1.368 1.705 1 82.12 211 SER A C 1
ATOM 1591 O O . SER A 1 211 ? -25.594 0.219 1.266 1 82.12 211 SER A O 1
ATOM 1593 N N . GLU A 1 212 ? -26.422 1.929 2.486 1 80.88 212 GLU A N 1
ATOM 1594 C CA . GLU A 1 212 ? -27.656 1.227 2.814 1 80.88 212 GLU A CA 1
ATOM 1595 C C . GLU A 1 212 ? -28.656 1.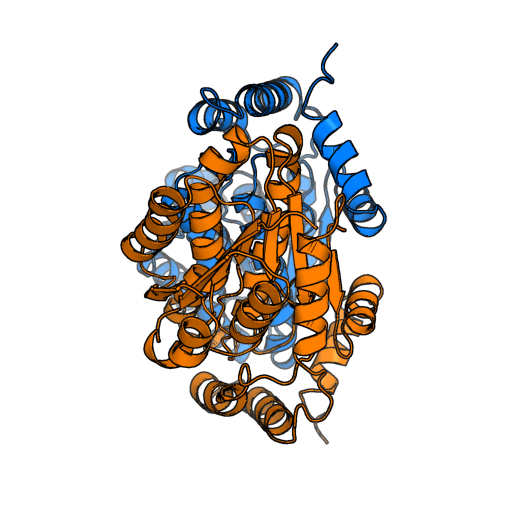283 1.654 1 80.88 212 GLU A C 1
ATOM 1597 O O . GLU A 1 212 ? -29.484 0.384 1.494 1 80.88 212 GLU A O 1
ATOM 1602 N N . THR A 1 213 ? -28.797 2.451 1.028 1 65.44 213 THR A N 1
ATOM 1603 C CA . THR A 1 213 ? -29.781 2.631 -0.028 1 65.44 213 THR A CA 1
ATOM 1604 C C . THR A 1 213 ? -29.344 1.936 -1.312 1 65.44 213 THR A C 1
ATOM 1606 O O . THR A 1 213 ? -30.156 1.638 -2.182 1 65.44 213 THR A O 1
ATOM 1609 N N . GLY A 1 214 ? -27.938 1.956 -1.585 1 55.72 214 GLY A N 1
ATOM 1610 C CA . GLY A 1 214 ? -27.578 1.854 -2.99 1 55.72 214 GLY A CA 1
ATOM 1611 C C . GLY A 1 214 ? -26.984 0.509 -3.359 1 55.72 214 GLY A C 1
ATOM 1612 O O . GLY A 1 214 ? -26.359 0.365 -4.422 1 55.72 214 GLY A O 1
ATOM 1613 N N . LEU A 1 215 ? -26.219 -0.619 -3.041 1 57.22 215 LEU A N 1
ATOM 1614 C CA . LEU A 1 215 ? -25.422 -1.379 -4.004 1 57.22 215 LEU A CA 1
ATOM 1615 C C . LEU A 1 215 ? -26.312 -2.006 -5.066 1 57.22 215 LEU A C 1
ATOM 1617 O O . LEU A 1 215 ? -25.922 -2.977 -5.719 1 57.22 215 LEU A O 1
ATOM 1621 N N . THR A 1 216 ? -27.484 -1.506 -5.184 1 58.06 216 THR A N 1
ATOM 1622 C CA . THR A 1 216 ? -28.453 -2.121 -6.094 1 58.06 216 THR A CA 1
ATOM 1623 C C . THR A 1 216 ? -27.906 -2.129 -7.52 1 58.06 216 THR A C 1
ATOM 1625 O O . THR A 1 216 ? -28.297 -2.975 -8.328 1 58.06 216 THR A O 1
ATOM 1628 N N . ASP A 1 217 ? -26.906 -1.387 -7.727 1 66.5 217 ASP A N 1
ATOM 1629 C CA . ASP A 1 217 ? -26.438 -1.244 -9.102 1 66.5 217 ASP A CA 1
ATOM 1630 C C . ASP A 1 217 ? -25.141 -2.01 -9.32 1 66.5 217 ASP A C 1
ATOM 1632 O O . ASP A 1 217 ? -24.531 -1.919 -10.391 1 66.5 217 ASP A O 1
ATOM 1636 N N . GLY A 1 218 ? -24.828 -2.836 -8.398 1 79.75 218 GLY A N 1
ATOM 1637 C CA . GLY A 1 218 ? -23.578 -3.566 -8.562 1 79.75 218 GLY A CA 1
ATOM 1638 C C . GLY A 1 218 ? -23.719 -4.777 -9.469 1 79.75 218 GLY A C 1
ATOM 1639 O O . GLY A 1 218 ? -24.828 -5.242 -9.734 1 79.75 218 GLY A O 1
ATOM 1640 N N . SER A 1 219 ? -22.531 -5.211 -10.078 1 86 219 SER A N 1
ATOM 1641 C CA . SER A 1 219 ? -22.5 -6.391 -10.938 1 86 219 SER A CA 1
ATOM 1642 C C . SER A 1 219 ? -22.578 -7.672 -10.117 1 86 219 SER A C 1
ATOM 1644 O O . SER A 1 219 ? -22.25 -7.68 -8.93 1 86 219 SER A O 1
ATOM 1646 N N . ASP A 1 220 ? -23.062 -8.719 -10.773 1 88.19 220 ASP A N 1
ATOM 1647 C CA . ASP A 1 220 ? -23 -10.055 -10.195 1 88.19 220 ASP A CA 1
A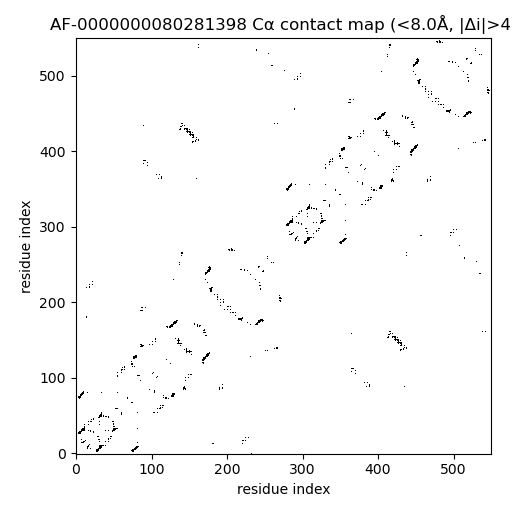TOM 1648 C C . ASP A 1 220 ? -21.562 -10.516 -10.016 1 88.19 220 ASP A C 1
ATOM 1650 O O . ASP A 1 220 ? -20.719 -10.273 -10.875 1 88.19 220 ASP A O 1
ATOM 1654 N N . PRO A 1 221 ? -21.328 -11.234 -8.906 1 88.94 221 PRO A N 1
ATOM 1655 C CA . PRO A 1 221 ? -19.984 -11.75 -8.688 1 88.94 221 PRO A CA 1
ATOM 1656 C C . PRO A 1 221 ? -19.484 -12.594 -9.852 1 88.94 221 PRO A C 1
ATOM 1658 O O . PRO A 1 221 ? -18.266 -12.758 -10.023 1 88.94 221 PRO A O 1
ATOM 1661 N N . GLY A 1 222 ? -20.359 -13.055 -10.656 1 93.75 222 GLY A N 1
ATOM 1662 C CA . GLY A 1 222 ? -20 -13.898 -11.789 1 93.75 222 GLY A CA 1
ATOM 1663 C C . GLY A 1 222 ? -19.031 -13.242 -12.75 1 93.75 222 GLY A C 1
ATOM 1664 O O . GLY A 1 222 ? -18.234 -13.922 -13.391 1 93.75 222 GLY A O 1
ATOM 1665 N N . VAL A 1 223 ? -19.094 -11.93 -12.898 1 94.62 223 VAL A N 1
ATOM 1666 C CA . VAL A 1 223 ? -18.203 -11.234 -13.828 1 94.62 223 VAL A CA 1
ATOM 1667 C C . VAL A 1 223 ? -16.766 -11.352 -13.344 1 94.62 223 VAL A C 1
ATOM 1669 O O . VAL A 1 223 ? -15.836 -11.445 -14.156 1 94.62 223 VAL A O 1
ATOM 1672 N N . VAL A 1 224 ? -16.594 -11.359 -12.039 1 96.5 224 VAL A N 1
ATOM 1673 C CA . VAL A 1 224 ? -15.258 -11.508 -11.461 1 96.5 224 VAL A CA 1
ATOM 1674 C C . VAL A 1 224 ? -14.781 -12.945 -11.617 1 96.5 224 VAL A C 1
ATOM 1676 O O . VAL A 1 224 ? -13.633 -13.195 -12 1 96.5 224 VAL A O 1
ATOM 1679 N N . VAL A 1 225 ? -15.68 -13.867 -11.391 1 97.5 225 VAL A N 1
ATOM 1680 C CA . VAL A 1 225 ? -15.383 -15.297 -11.5 1 97.5 225 VAL A CA 1
ATOM 1681 C C . VAL A 1 225 ? -14.953 -15.625 -12.93 1 97.5 225 VAL A C 1
ATOM 1683 O O . VAL A 1 225 ? -13.977 -16.344 -13.133 1 97.5 225 VAL A O 1
ATOM 1686 N N . ASP A 1 226 ? -15.625 -15.07 -13.891 1 97.44 226 ASP A N 1
ATOM 1687 C CA . ASP A 1 226 ? -15.312 -15.297 -15.297 1 97.44 226 ASP A CA 1
ATOM 1688 C C . ASP A 1 226 ? -13.922 -14.758 -15.633 1 97.44 226 ASP A C 1
ATOM 1690 O O . ASP A 1 226 ? -13.172 -15.398 -16.375 1 97.44 226 ASP A O 1
ATOM 1694 N N . ALA A 1 227 ? -13.633 -13.625 -15.109 1 97.75 227 ALA A N 1
ATOM 1695 C CA . ALA A 1 227 ? -12.32 -13.039 -15.359 1 97.75 227 ALA A CA 1
ATOM 1696 C C . ALA A 1 227 ? -11.211 -13.906 -14.766 1 97.75 227 ALA A C 1
ATOM 1698 O O . ALA A 1 227 ? -10.172 -14.109 -15.398 1 97.75 227 ALA A O 1
ATOM 1699 N N . ILE A 1 228 ? -11.43 -14.383 -13.57 1 98.38 228 ILE A N 1
ATOM 1700 C CA . ILE A 1 228 ? -10.445 -15.234 -12.906 1 98.38 228 ILE A CA 1
ATOM 1701 C C . ILE A 1 228 ? -10.258 -16.516 -13.711 1 98.38 228 ILE A C 1
ATOM 1703 O O . ILE A 1 228 ? -9.125 -16.938 -13.984 1 98.38 228 ILE A O 1
ATOM 1707 N N . ARG A 1 229 ? -11.328 -17.156 -14.094 1 97.94 229 ARG A N 1
ATOM 1708 C CA . ARG A 1 229 ? -11.258 -18.375 -14.883 1 97.94 229 ARG A CA 1
ATOM 1709 C C . ARG A 1 229 ? -10.539 -18.141 -16.203 1 97.94 229 ARG A C 1
ATOM 1711 O O . ARG A 1 229 ? -9.688 -18.938 -16.609 1 97.94 229 ARG A O 1
ATOM 1718 N N . GLN A 1 230 ? -10.914 -17.047 -16.844 1 97.69 230 GLN A N 1
ATOM 1719 C CA . GLN A 1 230 ? -10.258 -16.688 -18.109 1 97.69 230 GLN A CA 1
ATOM 1720 C C . GLN A 1 230 ? -8.742 -16.562 -17.922 1 97.69 230 GLN A C 1
ATOM 1722 O O . GLN A 1 230 ? -7.969 -17.062 -18.734 1 97.69 230 GLN A O 1
ATOM 1727 N N . ALA A 1 231 ? -8.359 -15.898 -16.875 1 97.88 231 ALA A N 1
ATOM 1728 C CA . ALA A 1 231 ? -6.941 -15.719 -16.578 1 97.88 231 ALA A CA 1
ATOM 1729 C C . ALA A 1 231 ? -6.25 -17.062 -16.359 1 97.88 231 ALA A C 1
ATOM 1731 O O . ALA A 1 231 ? -5.16 -17.297 -16.891 1 97.88 231 ALA A O 1
ATOM 1732 N N . ILE A 1 232 ? -6.867 -17.938 -15.656 1 97.88 232 ILE A N 1
ATOM 1733 C CA . ILE A 1 232 ? -6.312 -19.234 -15.266 1 97.88 232 ILE A CA 1
ATOM 1734 C C . ILE A 1 232 ? -6.191 -20.125 -16.5 1 97.88 232 ILE A C 1
ATOM 1736 O O . ILE A 1 232 ? -5.215 -20.875 -16.641 1 97.88 232 ILE A O 1
ATOM 1740 N N . GLU A 1 233 ? -7.102 -20.016 -17.391 1 97.25 233 GLU A N 1
ATOM 1741 C CA . GLU A 1 233 ? -7.172 -20.953 -18.516 1 97.25 233 GLU A CA 1
ATOM 1742 C C . GLU A 1 233 ? -6.461 -20.391 -19.734 1 97.25 233 GLU A C 1
ATOM 1744 O O . GLU A 1 233 ? -6.266 -21.094 -20.719 1 97.25 233 GLU A O 1
ATOM 1749 N N . SER A 1 234 ? -6.07 -19.156 -19.656 1 96.12 234 SER A N 1
ATOM 1750 C CA . SER A 1 234 ? -5.379 -18.516 -20.766 1 96.12 234 SER A CA 1
ATOM 1751 C C . SER A 1 234 ? -3.916 -18.938 -20.828 1 96.12 234 SER A C 1
ATOM 1753 O O . SER A 1 234 ? -3.264 -19.078 -19.797 1 96.12 234 SER A O 1
ATOM 1755 N N . GLU A 1 235 ? -3.35 -19.125 -22 1 94.19 235 GLU A N 1
ATOM 1756 C CA . GLU A 1 235 ? -1.928 -19.391 -22.203 1 94.19 235 GLU A CA 1
ATOM 1757 C C . GLU A 1 235 ? -1.089 -18.156 -21.906 1 94.19 235 GLU A C 1
ATOM 1759 O O . GLU A 1 235 ? 0.062 -18.266 -21.484 1 94.19 235 GLU A O 1
ATOM 1764 N N . ARG A 1 236 ? -1.668 -17.047 -22.234 1 95.5 236 ARG A N 1
ATOM 1765 C CA . ARG A 1 236 ? -1.021 -15.773 -21.969 1 95.5 236 ARG A CA 1
ATOM 1766 C C . ARG A 1 236 ? -2.006 -14.766 -21.391 1 95.5 236 ARG A C 1
ATOM 1768 O O . ARG A 1 236 ? -2.482 -13.867 -22.094 1 95.5 236 ARG A O 1
ATOM 1775 N N . PRO A 1 237 ? -2.295 -14.867 -20.109 1 97.94 237 PRO A N 1
ATOM 1776 C CA . PRO A 1 237 ? -3.291 -13.984 -19.5 1 97.94 237 PRO A CA 1
ATOM 1777 C C . PRO A 1 237 ? -2.85 -12.523 -19.484 1 97.94 237 PRO A C 1
ATOM 1779 O O . PRO A 1 237 ? -1.648 -12.234 -19.5 1 97.94 237 PRO A O 1
ATOM 1782 N N . ASP A 1 238 ? -3.832 -11.641 -19.578 1 97.56 238 ASP A N 1
ATOM 1783 C CA . ASP A 1 238 ? -3.537 -10.227 -19.359 1 97.56 238 ASP A CA 1
ATOM 1784 C C . ASP A 1 238 ? -2.967 -10.008 -17.953 1 97.56 238 ASP A C 1
ATOM 1786 O O . ASP A 1 238 ? -3.117 -10.859 -17.078 1 97.56 238 ASP A O 1
ATOM 1790 N N . THR A 1 239 ? -2.297 -8.891 -17.812 1 97.62 239 THR A N 1
ATOM 1791 C CA . THR A 1 239 ? -1.71 -8.594 -16.516 1 97.62 239 THR A CA 1
ATOM 1792 C C . THR A 1 239 ? -2.777 -8.117 -15.539 1 97.62 239 THR A C 1
ATOM 1794 O O . THR A 1 239 ? -2.615 -8.25 -14.32 1 97.62 239 THR A O 1
ATOM 1797 N N . ARG A 1 240 ? -3.854 -7.504 -16.094 1 97 240 ARG A N 1
ATOM 1798 C CA . ARG A 1 240 ? -4.938 -6.953 -15.289 1 97 240 ARG A CA 1
ATOM 1799 C C . ARG A 1 240 ? -6.285 -7.16 -15.969 1 97 240 ARG A C 1
ATOM 1801 O O . ARG A 1 240 ? -6.391 -7.07 -17.203 1 97 240 ARG A O 1
ATOM 1808 N N . TYR A 1 241 ? -7.27 -7.453 -15.188 1 97.31 241 TYR A N 1
ATOM 1809 C CA . TYR A 1 241 ? -8.664 -7.523 -15.609 1 97.31 241 TYR A CA 1
ATOM 1810 C C . TYR A 1 241 ? -9.539 -6.617 -14.75 1 97.31 241 TYR A C 1
ATOM 1812 O O . TYR A 1 241 ? -9.797 -6.918 -13.578 1 97.31 241 TYR A O 1
ATOM 1820 N N . ALA A 1 242 ? -9.914 -5.496 -15.266 1 95.75 242 ALA A N 1
ATOM 1821 C CA . ALA A 1 242 ? -10.914 -4.648 -14.617 1 95.75 242 ALA A CA 1
ATOM 1822 C C . ALA A 1 242 ? -12.328 -5.059 -15.016 1 95.75 242 ALA A C 1
ATOM 1824 O O . ALA A 1 242 ? -12.688 -4.996 -16.188 1 95.75 242 ALA A O 1
ATOM 1825 N N . VAL A 1 243 ? -13.102 -5.473 -14.039 1 95 243 VAL A N 1
ATOM 1826 C CA . VAL A 1 243 ? -14.414 -6.016 -14.375 1 95 243 VAL A CA 1
ATOM 1827 C C . VAL A 1 243 ? -15.453 -5.52 -13.375 1 95 243 VAL A C 1
ATOM 1829 O O . VAL A 1 243 ? -15.117 -5.191 -12.234 1 95 243 VAL A O 1
ATOM 1832 N N . GLY A 1 244 ? -16.688 -5.52 -13.805 1 91.5 244 GLY A N 1
ATOM 1833 C CA . GLY A 1 244 ? -17.781 -5.129 -12.938 1 91.5 244 GLY A CA 1
ATOM 1834 C C . GLY A 1 244 ? -18.234 -3.693 -13.148 1 91.5 244 GLY A C 1
ATOM 1835 O O . GLY A 1 244 ? -17.562 -2.93 -13.859 1 91.5 244 GLY A O 1
ATOM 1836 N N . HIS A 1 245 ? -19.297 -3.377 -12.461 1 87.38 245 HIS A N 1
ATOM 1837 C CA . HIS A 1 245 ? -19.938 -2.074 -12.602 1 87.38 245 HIS A CA 1
ATOM 1838 C C . HIS A 1 245 ? -18.969 -0.943 -12.281 1 87.38 245 HIS A C 1
ATOM 1840 O O . HIS A 1 245 ? -18.297 -0.975 -11.25 1 87.38 245 HIS A O 1
ATOM 1846 N N . LEU A 1 246 ? -18.734 -0.017 -13.203 1 86.19 246 LEU A N 1
ATOM 1847 C CA . LEU A 1 246 ? -18.016 1.25 -13.117 1 86.19 246 LEU A CA 1
ATOM 1848 C C . LEU A 1 246 ? -16.516 1.019 -13.07 1 86.19 246 LEU A C 1
ATOM 1850 O O . LEU A 1 246 ? -15.734 1.966 -12.914 1 86.19 246 LEU A O 1
ATOM 1854 N N . ALA A 1 247 ? -16.062 -0.214 -13.219 1 89.31 247 ALA A N 1
ATOM 1855 C CA . ALA A 1 247 ? -14.641 -0.51 -13.07 1 89.31 247 ALA A CA 1
ATOM 1856 C C . ALA A 1 247 ? -13.805 0.307 -14.055 1 89.31 247 ALA A C 1
ATOM 1858 O O . ALA A 1 247 ? -13.008 1.157 -13.648 1 89.31 247 ALA A O 1
ATOM 1859 N N . GLU A 1 248 ? -14.086 0.163 -15.312 1 89.88 248 GLU A N 1
ATOM 1860 C CA . GLU A 1 248 ? -13.281 0.831 -16.328 1 89.88 248 GLU A CA 1
ATOM 1861 C C . GLU A 1 248 ? -13.484 2.344 -16.297 1 89.88 248 GLU A C 1
ATOM 1863 O O . GLU A 1 248 ? -12.531 3.107 -16.469 1 89.88 248 GLU A O 1
ATOM 1868 N N . LYS A 1 249 ? -14.672 2.758 -16.031 1 87.25 249 LYS A N 1
ATOM 1869 C CA . LYS A 1 249 ? -15 4.184 -16.016 1 87.25 249 LYS A CA 1
ATOM 1870 C C . LYS A 1 249 ? -14.273 4.898 -14.883 1 87.25 249 LYS A C 1
ATOM 1872 O O . LYS A 1 249 ? -13.68 5.957 -15.086 1 87.25 249 LYS A O 1
ATOM 1877 N N . LEU A 1 250 ? -14.297 4.281 -13.734 1 87.31 250 LEU A N 1
ATOM 1878 C CA . LEU A 1 250 ? -13.672 4.91 -12.578 1 87.31 250 LEU A CA 1
ATOM 1879 C C . LEU A 1 250 ? -12.156 4.914 -12.719 1 87.31 250 LEU A C 1
ATOM 1881 O O . LEU A 1 250 ? -11.492 5.887 -12.352 1 87.31 250 LEU A O 1
ATOM 1885 N N . LEU A 1 251 ? -11.625 3.875 -13.242 1 89.56 251 LEU A N 1
ATOM 1886 C CA . LEU A 1 251 ? -10.18 3.828 -13.484 1 89.56 251 LEU A CA 1
ATOM 1887 C C . LEU A 1 251 ? -9.766 4.891 -14.492 1 89.56 251 LEU A C 1
ATOM 1889 O O . LEU A 1 251 ? -8.719 5.523 -14.344 1 89.56 251 LEU A O 1
ATOM 1893 N N . GLU A 1 252 ? -10.594 5.098 -15.5 1 88.44 252 GLU A N 1
ATOM 1894 C CA . GLU A 1 252 ? -10.312 6.129 -16.484 1 88.44 252 GLU A CA 1
ATOM 1895 C C . GLU A 1 252 ? -10.375 7.523 -15.867 1 88.44 252 GLU A C 1
ATOM 1897 O O . GLU A 1 252 ? -9.539 8.383 -16.172 1 88.44 252 GLU A O 1
ATOM 1902 N N . LEU A 1 253 ? -11.328 7.746 -15.031 1 86.88 253 LEU A N 1
ATOM 1903 C CA . LEU A 1 253 ? -11.508 9.039 -14.391 1 86.88 253 LEU A CA 1
ATOM 1904 C C . LEU A 1 253 ? -10.312 9.383 -13.508 1 86.88 253 LEU A C 1
ATOM 1906 O O . LEU A 1 253 ? -9.797 10.5 -13.555 1 86.88 253 LEU A O 1
ATOM 1910 N N . VAL A 1 254 ? -9.844 8.445 -12.805 1 85.94 254 VAL A N 1
ATOM 1911 C CA . VAL A 1 254 ? -8.742 8.695 -11.891 1 85.94 254 VAL A CA 1
ATOM 1912 C C . VAL A 1 254 ? -7.461 8.961 -12.672 1 85.94 254 VAL A C 1
ATOM 1914 O O . VAL A 1 254 ? -6.609 9.75 -12.242 1 85.94 254 VAL A O 1
ATOM 1917 N N . ARG A 1 255 ? -7.371 8.367 -13.859 1 84.5 255 ARG A N 1
ATOM 1918 C CA . ARG A 1 255 ? -6.18 8.516 -14.695 1 84.5 255 ARG A CA 1
ATOM 1919 C C . ARG A 1 255 ? -6.168 9.867 -15.406 1 84.5 255 ARG A C 1
ATOM 1921 O O . ARG A 1 255 ? -5.102 10.391 -15.734 1 84.5 255 ARG A O 1
ATOM 1928 N N . THR A 1 256 ? -7.359 10.414 -15.539 1 87.94 256 THR A N 1
ATOM 1929 C CA . THR A 1 256 ? -7.418 11.555 -16.453 1 87.94 256 THR A CA 1
ATOM 1930 C C . THR A 1 256 ? -7.707 12.844 -15.688 1 87.94 256 THR A C 1
ATOM 1932 O O . THR A 1 256 ? -7.309 13.922 -16.109 1 87.94 256 THR A O 1
ATOM 1935 N N . LEU A 1 257 ? -8.367 12.75 -14.523 1 90.44 257 LEU A N 1
ATOM 1936 C CA . LEU A 1 257 ? -8.75 13.945 -13.789 1 90.44 257 LEU A CA 1
ATOM 1937 C C . LEU A 1 257 ? -7.617 14.398 -12.867 1 90.44 257 LEU A C 1
ATOM 1939 O O . LEU A 1 257 ? -6.953 13.57 -12.242 1 90.44 257 LEU A O 1
ATOM 1943 N N . PRO A 1 258 ? -7.484 15.742 -12.859 1 91.94 258 PRO A N 1
ATOM 1944 C CA . PRO A 1 258 ? -6.641 16.219 -11.766 1 91.94 258 PRO A CA 1
ATOM 1945 C C . PRO A 1 258 ? -7.133 15.773 -10.398 1 91.94 258 PRO A C 1
ATOM 1947 O O . PRO A 1 258 ? -8.344 15.609 -10.195 1 91.94 258 PRO A O 1
ATOM 1950 N N . ASP A 1 259 ? -6.215 15.648 -9.484 1 92.88 259 ASP A N 1
ATOM 1951 C CA . ASP A 1 259 ? -6.527 15.125 -8.156 1 92.88 259 ASP A CA 1
ATOM 1952 C C . ASP A 1 259 ? -7.711 15.867 -7.535 1 92.88 259 ASP A C 1
ATOM 1954 O O . ASP A 1 259 ? -8.648 15.242 -7.043 1 92.88 259 ASP A O 1
ATOM 1958 N N . ARG A 1 260 ? -7.68 17.172 -7.551 1 93.62 260 ARG A N 1
ATOM 1959 C CA . ARG A 1 260 ? -8.703 17.953 -6.875 1 93.62 260 ARG A CA 1
ATOM 1960 C C . ARG A 1 260 ? -10.062 17.781 -7.539 1 93.62 260 ARG A C 1
ATOM 1962 O O . ARG A 1 260 ? -11.094 17.828 -6.871 1 93.62 260 ARG A O 1
ATOM 1969 N N . GLU A 1 261 ? -10.086 17.594 -8.875 1 92.88 261 GLU A N 1
ATOM 1970 C CA . GLU A 1 261 ? -11.336 17.328 -9.57 1 92.88 261 GLU A CA 1
ATOM 1971 C C . GLU A 1 261 ? -11.891 15.953 -9.188 1 92.88 261 GLU A C 1
ATOM 1973 O O . GLU A 1 261 ? -13.102 15.805 -8.992 1 92.88 261 GLU A O 1
ATOM 1978 N N . PHE A 1 262 ? -11.008 15.023 -9.078 1 92.5 262 PHE A N 1
ATOM 1979 C CA . PHE A 1 262 ? -11.438 13.711 -8.633 1 92.5 262 PHE A CA 1
ATOM 1980 C C . PHE A 1 262 ? -11.945 13.758 -7.191 1 92.5 262 PHE A C 1
ATOM 1982 O O . PHE A 1 262 ? -12.977 13.164 -6.867 1 92.5 262 PHE A O 1
ATOM 1989 N N . ASP A 1 263 ? -11.227 14.484 -6.363 1 93.44 263 ASP A N 1
ATOM 1990 C CA . ASP A 1 263 ? -11.656 14.648 -4.977 1 93.44 263 ASP A CA 1
ATOM 1991 C C . ASP A 1 263 ? -13.078 15.203 -4.902 1 93.44 263 ASP A C 1
ATOM 1993 O O . ASP A 1 263 ? -13.898 14.711 -4.121 1 93.44 263 ASP A O 1
ATOM 1997 N N . ALA A 1 264 ? -13.328 16.219 -5.664 1 91.88 264 ALA A N 1
ATOM 1998 C CA . ALA A 1 264 ? -14.633 16.859 -5.672 1 91.88 264 ALA A CA 1
ATOM 1999 C C . ALA A 1 264 ? -15.727 15.891 -6.102 1 91.88 264 ALA A C 1
ATOM 2001 O O . ALA A 1 264 ? -16.812 15.867 -5.516 1 91.88 264 ALA A O 1
ATOM 2002 N N . LEU A 1 265 ? -15.43 15.109 -7.086 1 87.75 265 LEU A N 1
ATOM 2003 C CA . LEU A 1 265 ? -16.375 14.102 -7.555 1 87.75 265 LEU A CA 1
ATOM 2004 C C . LEU A 1 265 ? -16.641 13.055 -6.473 1 87.75 265 LEU A C 1
ATOM 2006 O O . LEU A 1 265 ? -17.781 12.664 -6.254 1 87.75 265 LEU A O 1
ATOM 2010 N N . ALA A 1 266 ? -15.641 12.648 -5.836 1 87.62 266 ALA A N 1
ATOM 2011 C CA . ALA A 1 266 ? -15.703 11.594 -4.828 1 87.62 266 ALA A CA 1
ATOM 2012 C C . ALA A 1 266 ? -16.469 12.062 -3.59 1 87.62 266 ALA A C 1
ATOM 2014 O O . AL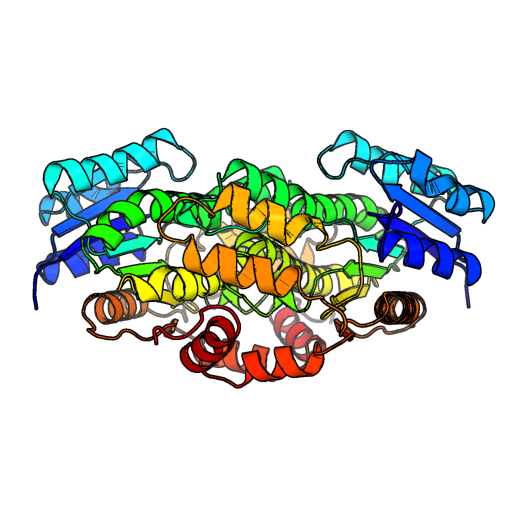A A 1 266 ? -17.172 11.273 -2.947 1 87.62 266 ALA A O 1
ATOM 2015 N N . THR A 1 267 ? -16.328 13.328 -3.268 1 87.88 267 THR A N 1
ATOM 2016 C CA . THR A 1 267 ? -16.906 13.82 -2.025 1 87.88 267 THR A CA 1
ATOM 2017 C C . THR A 1 267 ? -18.312 14.383 -2.268 1 87.88 267 THR A C 1
ATOM 2019 O O . THR A 1 267 ? -19.094 14.523 -1.331 1 87.88 267 THR A O 1
ATOM 2022 N N . ARG A 1 268 ? -18.562 14.859 -3.461 1 76.75 268 ARG A N 1
ATOM 2023 C CA . ARG A 1 268 ? -19.922 15.289 -3.787 1 76.75 268 ARG A CA 1
ATOM 2024 C C . ARG A 1 268 ? -20.906 14.133 -3.652 1 76.75 268 ARG A C 1
ATOM 2026 O O . ARG A 1 268 ? -22.047 14.32 -3.227 1 76.75 268 ARG A O 1
ATOM 2033 N N . SER A 1 269 ? -20.453 13.062 -4.039 1 57.72 269 SER A N 1
ATOM 2034 C CA . SER A 1 269 ? -21.312 11.883 -3.99 1 57.72 269 SER A CA 1
ATOM 2035 C C . SER A 1 269 ? -21.547 11.43 -2.555 1 57.72 269 SER A C 1
ATOM 2037 O O . SER A 1 269 ? -22.531 10.734 -2.268 1 57.72 269 SER A O 1
ATOM 2039 N N . THR A 1 270 ? -20.672 11.797 -1.652 1 53.97 270 THR A N 1
ATOM 2040 C CA . THR A 1 270 ? -20.719 11.32 -0.277 1 53.97 270 THR A CA 1
ATOM 2041 C C . THR A 1 270 ? -21.297 12.383 0.652 1 53.97 270 THR A C 1
ATOM 2043 O O . THR A 1 270 ? -21.875 12.062 1.691 1 53.97 270 THR A O 1
ATOM 2046 N N . VAL A 1 271 ? -20.891 13.891 0.573 1 44.5 271 VAL A N 1
ATOM 2047 C CA . VAL A 1 271 ? -21.25 14.93 1.527 1 44.5 271 VAL A CA 1
ATOM 2048 C C . VAL A 1 271 ? -22.359 15.805 0.948 1 44.5 271 VAL A C 1
ATOM 2050 O O . VAL A 1 271 ? -22.188 16.422 -0.103 1 44.5 271 VAL A O 1
ATOM 2053 N N . PRO A 1 272 ? -23.625 15.625 1.349 1 39.22 272 PRO A N 1
ATOM 2054 C CA . PRO A 1 272 ? -24.547 16.688 0.926 1 39.22 272 PRO A CA 1
ATOM 2055 C C . PRO A 1 272 ? -23.969 18.078 1.121 1 39.22 272 PRO A C 1
ATOM 2057 O O . PRO A 1 272 ? -23.297 18.344 2.121 1 39.22 272 PRO A O 1
ATOM 2060 N N . LEU A 1 273 ? -23.688 18.875 -0.077 1 34.59 273 LEU A N 1
ATOM 2061 C CA . LEU A 1 273 ? -23.328 20.297 0.075 1 34.59 273 LEU A CA 1
ATOM 2062 C C . LEU A 1 273 ? -24.188 20.953 1.156 1 34.59 273 LEU A C 1
ATOM 2064 O O . LEU A 1 273 ? -25.344 20.594 1.342 1 34.59 273 LEU A O 1
ATOM 2068 N N . PRO A 1 274 ? -23.359 21.578 2.098 1 29.5 274 PRO A N 1
ATOM 2069 C CA . PRO A 1 274 ? -24.25 22.359 2.971 1 29.5 274 PRO A CA 1
ATOM 2070 C C . PRO A 1 274 ? -25.281 23.172 2.195 1 29.5 274 PRO A C 1
ATOM 2072 O O . PRO A 1 274 ? -24.984 23.688 1.113 1 29.5 274 PRO A O 1
ATOM 2075 N N . GLN A 1 275 ? -26.703 22.812 2.316 1 26.48 275 GLN A N 1
ATOM 2076 C CA . GLN A 1 275 ? -27.703 23.812 1.937 1 26.48 275 GLN A CA 1
ATOM 2077 C C . GLN A 1 275 ? -27.406 25.156 2.58 1 26.48 275 GLN A C 1
ATOM 2079 O O . GLN A 1 275 ? -27 25.234 3.74 1 26.48 275 GLN A O 1
ATOM 2084 N N . MET B 1 1 ? 6.117 36.156 4.984 1 67.38 1 MET B N 1
ATOM 2085 C CA . MET B 1 1 ? 5.652 34.812 5.262 1 67.38 1 MET B CA 1
ATOM 2086 C C . MET B 1 1 ? 5.555 34.562 6.766 1 67.38 1 MET B C 1
ATOM 2088 O O . MET B 1 1 ? 6.43 34.969 7.523 1 67.38 1 MET B O 1
ATOM 2092 N N . THR B 1 2 ? 4.297 34.094 7.242 1 86.88 2 THR B N 1
ATOM 2093 C CA . THR B 1 2 ? 4.121 33.875 8.672 1 86.88 2 THR B CA 1
ATOM 2094 C C . THR B 1 2 ? 4.859 32.594 9.109 1 86.88 2 THR B C 1
ATOM 2096 O O . THR B 1 2 ? 4.801 31.578 8.43 1 86.88 2 THR B O 1
ATOM 2099 N N . ALA B 1 3 ? 5.664 32.75 10.102 1 95.81 3 ALA B N 1
ATOM 2100 C CA . ALA B 1 3 ? 6.426 31.641 10.656 1 95.81 3 ALA B CA 1
ATOM 2101 C C . ALA B 1 3 ? 5.508 30.484 11.062 1 95.81 3 ALA B C 1
ATOM 2103 O O . ALA B 1 3 ? 4.43 30.703 11.617 1 95.81 3 ALA B O 1
ATOM 2104 N N . LYS B 1 4 ? 5.906 29.328 10.719 1 98.19 4 LYS B N 1
ATOM 2105 C CA . LYS B 1 4 ? 5.137 28.125 11 1 98.19 4 LYS B CA 1
ATOM 2106 C C . LYS B 1 4 ? 5.891 27.219 11.969 1 98.19 4 LYS B C 1
ATOM 2108 O O . LYS B 1 4 ? 7.117 27.281 12.062 1 98.19 4 LYS B O 1
ATOM 2113 N N . VAL B 1 5 ? 5.121 26.438 12.703 1 98.81 5 VAL B N 1
ATOM 2114 C CA . VAL B 1 5 ? 5.688 25.391 13.555 1 98.81 5 VAL B CA 1
ATOM 2115 C C . VAL B 1 5 ? 5.68 24.062 12.805 1 98.81 5 VAL B C 1
ATOM 2117 O O . VAL B 1 5 ? 4.613 23.516 12.5 1 98.81 5 VAL B O 1
ATOM 2120 N N . CYS B 1 6 ? 6.91 23.484 12.57 1 98.88 6 CYS B N 1
ATOM 2121 C CA . CYS B 1 6 ? 7.066 22.328 11.703 1 98.88 6 CYS B CA 1
ATOM 2122 C C . CYS B 1 6 ? 7.652 21.141 12.477 1 98.88 6 CYS B C 1
ATOM 2124 O O . CYS B 1 6 ? 8.602 21.312 13.242 1 98.88 6 CYS B O 1
ATOM 2126 N N . LEU B 1 7 ? 7.051 20 12.344 1 98.94 7 LEU B N 1
ATOM 2127 C CA . LEU B 1 7 ? 7.641 18.734 12.75 1 98.94 7 LEU B CA 1
ATOM 2128 C C . LEU B 1 7 ? 8.117 17.938 11.539 1 98.94 7 LEU B C 1
ATOM 2130 O O . LEU B 1 7 ? 7.312 17.609 10.656 1 98.94 7 LEU B O 1
ATOM 2134 N N . VAL B 1 8 ? 9.398 17.672 11.445 1 98.88 8 VAL B N 1
ATOM 2135 C CA . VAL B 1 8 ? 10.016 16.969 10.328 1 98.88 8 VAL B CA 1
ATOM 2136 C C . VAL B 1 8 ? 10.602 15.641 10.812 1 98.88 8 VAL B C 1
ATOM 2138 O O . VAL B 1 8 ? 11.461 15.625 11.695 1 98.88 8 VAL B O 1
ATOM 2141 N N . THR B 1 9 ? 10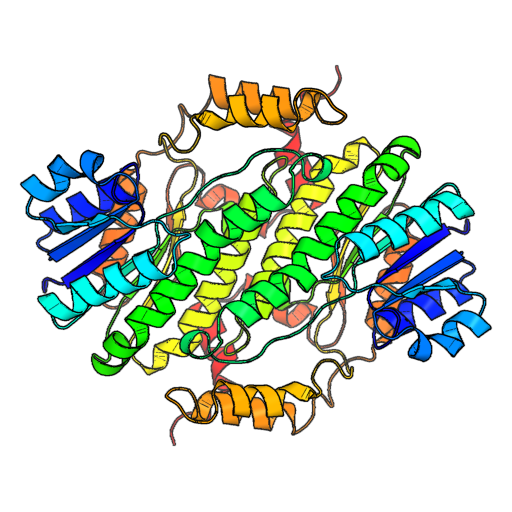.18 14.562 10.258 1 98.69 9 THR B N 1
ATOM 2142 C CA . THR B 1 9 ? 10.734 13.266 10.641 1 98.69 9 THR B CA 1
ATOM 2143 C C . THR B 1 9 ? 11.883 12.883 9.719 1 98.69 9 THR B C 1
ATOM 2145 O O . THR B 1 9 ? 11.977 13.383 8.594 1 98.69 9 THR B O 1
ATOM 2148 N N . GLY B 1 10 ? 12.727 11.945 10.234 1 97 10 GLY B N 1
ATOM 2149 C CA . GLY B 1 10 ? 13.922 11.594 9.477 1 97 10 GLY B CA 1
ATOM 2150 C C . GLY B 1 10 ? 14.898 12.742 9.336 1 97 10 GLY B C 1
ATOM 2151 O O . GLY B 1 10 ? 15.531 12.906 8.289 1 97 10 GLY B O 1
ATOM 2152 N N . ALA B 1 11 ? 15.055 13.531 10.32 1 97.56 11 ALA B N 1
ATOM 2153 C CA . ALA B 1 11 ? 15.75 14.805 10.227 1 97.56 11 ALA B CA 1
ATOM 2154 C C . ALA B 1 11 ? 17.25 14.641 10.5 1 97.56 11 ALA B C 1
ATOM 2156 O O . ALA B 1 11 ? 18 15.617 10.492 1 97.56 11 ALA B O 1
ATOM 2157 N N . SER B 1 12 ? 17.719 13.406 10.664 1 95.5 12 SER B N 1
ATOM 2158 C CA . SER B 1 12 ? 19.125 13.211 11 1 95.5 12 SER B CA 1
ATOM 2159 C C . SER B 1 12 ? 19.969 13.047 9.75 1 95.5 12 SER B C 1
ATOM 2161 O O . SER B 1 12 ? 21.203 13.047 9.828 1 95.5 12 SER B O 1
ATOM 2163 N N . SER B 1 13 ? 19.359 12.867 8.609 1 90.75 13 SER B N 1
ATOM 2164 C CA . SER B 1 13 ? 20.125 12.688 7.383 1 90.75 13 SER B CA 1
ATOM 2165 C C . SER B 1 13 ? 19.266 12.961 6.148 1 90.75 13 SER B C 1
ATOM 2167 O O . SER B 1 13 ? 18.047 13.109 6.25 1 90.75 13 SER B O 1
ATOM 2169 N N . GLY B 1 14 ? 19.969 13.203 5.09 1 91.31 14 GLY B N 1
ATOM 2170 C CA . GLY B 1 14 ? 19.312 13.195 3.789 1 91.31 14 GLY B CA 1
ATOM 2171 C C . GLY B 1 14 ? 18.328 14.328 3.607 1 91.31 14 GLY B C 1
ATOM 2172 O O . GLY B 1 14 ? 18.594 15.469 3.982 1 91.31 14 GLY B O 1
ATOM 2173 N N . ILE B 1 15 ? 17.234 14.016 2.979 1 93.31 15 ILE B N 1
ATOM 2174 C CA . ILE B 1 15 ? 16.203 14.977 2.609 1 93.31 15 ILE B CA 1
ATOM 2175 C C . ILE B 1 15 ? 15.609 15.602 3.867 1 93.31 15 ILE B C 1
ATOM 2177 O O . ILE B 1 15 ? 15.391 16.812 3.922 1 93.31 15 ILE B O 1
ATOM 2181 N N . GLY B 1 16 ? 15.359 14.75 4.887 1 96.44 16 GLY B N 1
ATOM 2182 C CA . GLY B 1 16 ? 14.781 15.25 6.125 1 96.44 16 GLY B CA 1
ATOM 2183 C C . GLY B 1 16 ? 15.656 16.266 6.824 1 96.44 16 GLY B C 1
ATOM 2184 O O . GLY B 1 16 ? 15.164 17.297 7.301 1 96.44 16 GLY B O 1
ATOM 2185 N N . HIS B 1 17 ? 16.906 15.961 6.859 1 96.44 17 HIS B N 1
ATOM 2186 C CA . HIS B 1 17 ? 17.875 16.859 7.48 1 96.44 17 HIS B CA 1
ATOM 2187 C C . HIS B 1 17 ? 17.953 18.188 6.723 1 96.44 17 HIS B C 1
ATOM 2189 O O . HIS B 1 17 ? 17.844 19.25 7.324 1 96.44 17 HIS B O 1
ATOM 2195 N N . ALA B 1 18 ? 18.109 18.094 5.457 1 96.5 18 ALA B N 1
ATOM 2196 C CA . ALA B 1 18 ? 18.203 19.281 4.605 1 96.5 18 ALA B CA 1
ATOM 2197 C C . ALA B 1 18 ? 16.922 20.109 4.684 1 96.5 18 ALA B C 1
ATOM 2199 O O . ALA B 1 18 ? 16.984 21.344 4.691 1 96.5 18 ALA B O 1
ATOM 2200 N N . THR B 1 19 ? 15.797 19.438 4.746 1 98.12 19 THR B N 1
ATOM 2201 C CA . THR B 1 19 ? 14.508 20.125 4.852 1 98.12 19 THR B CA 1
ATOM 2202 C C . THR B 1 19 ? 14.406 20.891 6.168 1 98.12 19 THR B C 1
ATOM 2204 O O . THR B 1 19 ? 14.023 22.047 6.184 1 98.12 19 THR B O 1
ATOM 2207 N N . ALA B 1 20 ? 14.781 20.234 7.234 1 98.5 20 ALA B N 1
ATOM 2208 C CA . ALA B 1 20 ? 14.719 20.859 8.547 1 98.5 20 ALA B CA 1
ATOM 2209 C C . ALA B 1 20 ? 15.57 22.141 8.586 1 98.5 20 ALA B C 1
ATOM 2211 O O . ALA B 1 20 ? 15.102 23.188 9.023 1 98.5 20 ALA B O 1
ATOM 2212 N N . LEU B 1 21 ? 16.734 22.047 8.062 1 98.19 21 LEU B N 1
ATOM 2213 C CA . LEU B 1 21 ? 17.656 23.188 8.07 1 98.19 21 LEU B CA 1
ATOM 2214 C C . LEU B 1 21 ? 17.125 24.312 7.188 1 98.19 21 LEU B C 1
ATOM 2216 O O . LEU B 1 21 ? 17.203 25.484 7.547 1 98.19 21 LEU B O 1
ATOM 2220 N N . GLU B 1 22 ? 16.625 23.938 6.039 1 98 22 GLU B N 1
ATOM 2221 C CA . GLU B 1 22 ? 16.094 24.938 5.113 1 98 22 GLU B CA 1
ATOM 2222 C C . GLU B 1 22 ? 14.898 25.672 5.711 1 98 22 GLU B C 1
ATOM 2224 O O . GLU B 1 22 ? 14.758 26.875 5.547 1 98 22 GLU B O 1
ATOM 2229 N N . LEU B 1 23 ? 14.008 24.938 6.375 1 98.19 23 LEU B N 1
ATOM 2230 C CA . LEU B 1 23 ? 12.844 25.547 7.004 1 98.19 23 LEU B CA 1
ATOM 2231 C C . LEU B 1 23 ? 13.266 26.484 8.133 1 98.19 23 LEU B C 1
ATOM 2233 O O . LEU B 1 23 ? 12.656 27.547 8.336 1 98.19 23 LEU B O 1
ATOM 2237 N N . LEU B 1 24 ? 14.328 26.141 8.836 1 98.06 24 LEU B N 1
ATOM 2238 C CA . LEU B 1 24 ? 14.883 27.016 9.859 1 98.06 24 LEU B CA 1
ATOM 2239 C C . LEU B 1 24 ? 15.414 28.312 9.25 1 98.06 24 LEU B C 1
ATOM 2241 O O . LEU B 1 24 ? 15.133 29.391 9.758 1 98.06 24 LEU B O 1
ATOM 2245 N N . ARG B 1 25 ? 16.109 28.109 8.211 1 97.12 25 ARG B N 1
ATOM 2246 C CA . ARG B 1 25 ? 16.672 29.266 7.523 1 97.12 25 ARG B CA 1
ATOM 2247 C C . ARG B 1 25 ? 15.578 30.203 7.031 1 97.12 25 ARG B C 1
ATOM 2249 O O . ARG B 1 25 ? 15.758 31.422 7.016 1 97.12 25 ARG B O 1
ATOM 2256 N N . ALA B 1 26 ? 14.477 29.656 6.652 1 96.88 26 ALA B N 1
ATOM 2257 C CA . ALA B 1 26 ? 13.344 30.422 6.129 1 96.88 26 ALA B CA 1
ATOM 2258 C C . ALA B 1 26 ? 12.578 31.109 7.258 1 96.88 26 ALA B C 1
ATOM 2260 O O . ALA B 1 26 ? 11.648 31.875 7.008 1 96.88 26 ALA B O 1
ATOM 2261 N N . GLY B 1 27 ? 12.891 30.781 8.539 1 97.44 27 GLY B N 1
ATOM 2262 C CA . GLY B 1 27 ? 12.328 31.516 9.656 1 97.44 27 GLY B CA 1
ATOM 2263 C C . GLY B 1 27 ? 11.266 30.734 10.406 1 97.44 27 GLY B C 1
ATOM 2264 O O . GLY B 1 27 ? 10.594 31.266 11.289 1 97.44 27 GLY B O 1
ATOM 2265 N N . HIS B 1 28 ? 11.086 29.453 10.086 1 98.5 28 HIS B N 1
ATOM 2266 C CA . HIS B 1 28 ? 10.102 28.625 10.766 1 98.5 28 HIS B CA 1
ATOM 2267 C C . HIS B 1 28 ? 10.672 28.031 12.055 1 98.5 28 HIS B C 1
ATOM 2269 O O . HIS B 1 28 ? 11.883 28 12.242 1 98.5 28 HIS B O 1
ATOM 2275 N N . THR B 1 29 ? 9.789 27.719 12.984 1 98.75 29 THR B N 1
ATOM 2276 C CA . THR B 1 29 ? 10.156 26.891 14.125 1 98.75 29 THR B CA 1
ATOM 2277 C C . THR B 1 29 ? 10.156 25.406 13.727 1 98.75 29 THR B C 1
ATOM 2279 O O . THR B 1 29 ? 9.156 24.891 13.219 1 98.75 29 THR B O 1
ATOM 2282 N N . VAL B 1 30 ? 11.312 24.734 13.93 1 98.88 30 VAL B N 1
ATOM 2283 C CA . VAL B 1 30 ? 11.43 23.406 13.359 1 98.88 30 VAL B CA 1
ATOM 2284 C C . VAL B 1 30 ? 11.805 22.406 14.453 1 98.88 30 VAL B C 1
ATOM 2286 O O . VAL B 1 30 ? 12.797 22.594 15.164 1 98.88 30 VAL B O 1
ATOM 2289 N N . TYR B 1 31 ? 10.984 21.438 14.656 1 98.88 31 TYR B N 1
ATOM 2290 C CA . TYR B 1 31 ? 11.305 20.219 15.398 1 98.88 31 TYR B CA 1
ATOM 2291 C C . TYR B 1 31 ? 11.727 19.094 14.461 1 98.88 31 TYR B C 1
ATOM 2293 O O . TYR B 1 31 ? 10.953 18.688 13.594 1 98.88 31 TYR B O 1
ATOM 2301 N N . GLY B 1 32 ? 12.961 18.641 14.578 1 98.75 32 GLY B N 1
ATOM 2302 C CA . GLY B 1 32 ? 13.469 17.531 13.797 1 98.75 32 GLY B CA 1
ATOM 2303 C C . GLY B 1 32 ? 13.516 16.234 14.586 1 98.75 32 GLY B C 1
ATOM 2304 O O . GLY B 1 32 ? 14.18 16.156 15.625 1 98.75 32 GLY B O 1
ATOM 2305 N N . ALA B 1 33 ? 12.852 15.227 14.117 1 98.69 33 ALA B N 1
ATOM 2306 C CA . ALA B 1 33 ? 12.758 13.961 14.844 1 98.69 33 ALA B CA 1
ATOM 2307 C C . ALA B 1 33 ? 13.492 12.852 14.102 1 98.69 33 ALA B C 1
ATOM 2309 O O . ALA B 1 33 ? 13.344 12.695 12.883 1 98.69 33 ALA B O 1
ATOM 2310 N N . ALA B 1 34 ? 14.273 12.141 14.75 1 98.12 34 ALA B N 1
ATOM 2311 C CA . ALA B 1 34 ? 15 10.992 14.203 1 98.12 34 ALA B CA 1
ATOM 2312 C C . ALA B 1 34 ? 15.508 10.086 15.328 1 98.12 34 ALA B C 1
ATOM 2314 O O . ALA B 1 34 ? 15.453 10.453 16.5 1 98.12 34 ALA B O 1
ATOM 2315 N N . ARG B 1 35 ? 16.031 8.93 14.961 1 94 35 ARG B N 1
ATOM 2316 C CA . ARG B 1 35 ? 16.578 7.988 15.938 1 94 35 ARG B CA 1
ATOM 2317 C C . ARG B 1 35 ? 17.922 8.477 16.469 1 94 35 ARG B C 1
ATOM 2319 O O . ARG B 1 35 ? 18.203 8.359 17.672 1 94 35 ARG B O 1
ATOM 2326 N N . ARG B 1 36 ? 18.766 9.039 15.57 1 92.94 36 ARG B N 1
ATOM 2327 C CA . ARG B 1 36 ? 20.109 9.469 15.914 1 92.94 36 ARG B CA 1
ATOM 2328 C C . ARG B 1 36 ? 20.156 10.961 16.203 1 92.94 36 ARG B C 1
ATOM 2330 O O . ARG B 1 36 ? 20.578 11.75 15.367 1 92.94 36 ARG B O 1
ATOM 2337 N N . VAL B 1 37 ? 19.797 11.266 17.406 1 95.56 37 VAL B N 1
ATOM 2338 C CA . VAL B 1 37 ? 19.672 12.672 17.781 1 95.56 37 VAL B CA 1
ATOM 2339 C C . VAL B 1 37 ? 21.031 13.352 17.703 1 95.56 37 VAL B C 1
ATOM 2341 O O . VAL B 1 37 ? 21.125 14.531 17.359 1 95.56 37 VAL B O 1
ATOM 2344 N N . GLU B 1 38 ? 22.047 12.594 17.938 1 95.25 38 GLU B N 1
ATOM 2345 C CA . GLU B 1 38 ? 23.406 13.125 17.953 1 95.25 38 GLU B CA 1
ATOM 2346 C C . GLU B 1 38 ? 23.828 13.609 16.562 1 95.25 38 GLU B C 1
ATOM 2348 O O . GLU B 1 38 ? 24.75 14.414 16.438 1 95.25 38 GLU B O 1
ATOM 2353 N N . LYS B 1 39 ? 23.125 13.172 15.57 1 96.06 39 LYS B N 1
ATOM 2354 C CA . LYS B 1 39 ? 23.438 13.586 14.211 1 96.06 39 LYS B CA 1
ATOM 2355 C C . LYS B 1 39 ? 22.734 14.883 13.852 1 96.06 39 LYS B C 1
ATOM 2357 O O . LYS B 1 39 ? 22.828 15.375 12.727 1 96.06 39 LYS B O 1
ATOM 2362 N N . MET B 1 40 ? 22.062 15.477 14.82 1 97.94 40 MET B N 1
ATOM 2363 C CA . MET B 1 40 ? 21.281 16.672 14.547 1 97.94 40 MET B CA 1
ATOM 2364 C C . MET B 1 40 ? 21.812 17.859 15.336 1 97.94 40 MET B C 1
ATOM 2366 O O . MET B 1 40 ? 21.047 18.781 15.672 1 97.94 40 MET B O 1
ATOM 2370 N N . ASP B 1 41 ? 23.078 17.844 15.672 1 97.5 41 ASP B N 1
ATOM 2371 C CA . ASP B 1 41 ? 23.688 18.953 16.391 1 97.5 41 ASP B CA 1
ATOM 2372 C C . ASP B 1 41 ? 23.641 20.25 15.578 1 97.5 41 ASP B C 1
ATOM 2374 O O . ASP B 1 41 ? 23.469 21.328 16.125 1 97.5 41 ASP B O 1
ATOM 2378 N N . ASP B 1 42 ? 23.906 20.109 14.352 1 97.25 42 ASP B N 1
ATOM 2379 C CA . ASP B 1 42 ? 23.844 21.281 13.477 1 97.25 42 ASP B CA 1
ATOM 2380 C C . ASP B 1 42 ? 22.438 21.875 13.445 1 97.25 42 ASP B C 1
ATOM 2382 O O . ASP B 1 42 ? 22.281 23.109 13.367 1 97.25 42 ASP B O 1
ATOM 2386 N N . LEU B 1 43 ? 21.453 21.016 13.508 1 97.81 43 LEU B N 1
ATOM 2387 C CA . LEU B 1 43 ? 20.078 21.5 13.617 1 97.81 43 LEU B CA 1
ATOM 2388 C C . LEU B 1 43 ? 19.875 22.281 14.914 1 97.81 43 LEU B C 1
ATOM 2390 O O . LEU B 1 43 ? 19.25 23.344 14.906 1 97.81 43 LEU B O 1
ATOM 2394 N N . ARG B 1 44 ? 20.375 21.766 15.977 1 97.94 44 ARG B N 1
ATOM 2395 C CA . ARG B 1 44 ? 20.297 22.438 17.266 1 97.94 44 ARG B CA 1
ATOM 2396 C C . ARG B 1 44 ? 20.984 23.781 17.219 1 97.94 44 ARG B C 1
ATOM 2398 O O . ARG B 1 44 ? 20.453 24.797 17.688 1 97.94 44 ARG B O 1
ATOM 2405 N N . GLU B 1 45 ? 22.141 23.797 16.656 1 98.06 45 GLU B N 1
ATOM 2406 C CA . GLU B 1 45 ? 22.938 25 16.562 1 98.06 45 GLU B CA 1
ATOM 2407 C C . GLU B 1 45 ? 22.25 26.078 15.727 1 98.06 45 GLU B C 1
ATOM 2409 O O . GLU B 1 45 ? 22.391 27.266 15.992 1 98.06 45 GLU B O 1
ATOM 2414 N N . ALA B 1 46 ? 21.5 25.625 14.781 1 97.88 46 ALA B N 1
ATOM 2415 C CA . ALA B 1 46 ? 20.781 26.547 13.898 1 97.88 46 ALA B CA 1
ATOM 2416 C C . ALA B 1 46 ? 19.5 27.062 14.555 1 97.88 46 ALA B C 1
ATOM 2418 O O . ALA B 1 46 ? 18.797 27.891 13.984 1 97.88 46 ALA B O 1
ATOM 2419 N N . GLY B 1 47 ? 19.234 26.531 15.781 1 98 47 GLY B N 1
ATOM 2420 C CA . GLY B 1 47 ? 18.078 27.016 16.531 1 98 47 GLY B CA 1
ATOM 2421 C C . GLY B 1 47 ? 16.891 26.078 16.469 1 98 47 GLY B C 1
ATOM 2422 O O . GLY B 1 47 ? 15.797 26.422 16.938 1 98 47 GLY B O 1
ATOM 2423 N N . GLY B 1 48 ? 17.094 24.906 15.859 1 98.5 48 GLY B N 1
ATOM 2424 C CA . GLY B 1 48 ? 16.031 23.922 15.797 1 98.5 48 GLY B CA 1
ATOM 2425 C C . GLY B 1 48 ? 15.938 23.062 17.047 1 98.5 48 GLY B C 1
ATOM 2426 O O . GLY B 1 48 ? 16.688 23.266 18 1 98.5 48 GLY B O 1
ATOM 2427 N N . HIS B 1 49 ? 14.961 22.219 17.109 1 98.75 49 HIS B N 1
ATOM 2428 C CA . HIS B 1 49 ? 14.695 21.359 18.266 1 98.75 49 HIS B CA 1
ATOM 2429 C C . HIS B 1 49 ? 14.797 19.891 17.891 1 98.75 49 HIS B C 1
ATOM 2431 O O . HIS B 1 49 ? 13.828 19.297 17.422 1 98.75 49 HIS B O 1
ATOM 2437 N N . PRO B 1 50 ? 15.977 19.297 18.094 1 98.62 50 PRO B N 1
ATOM 2438 C CA . PRO B 1 50 ? 16.094 17.859 17.828 1 98.62 50 PRO B CA 1
ATOM 2439 C C . PRO B 1 50 ? 15.32 17 18.812 1 98.62 50 PRO B C 1
ATOM 2441 O O . PRO B 1 50 ? 15.328 17.281 20.016 1 98.62 50 PRO B O 1
ATOM 2444 N N . LEU B 1 51 ? 14.555 16.016 18.312 1 98.5 51 LEU B N 1
ATOM 2445 C CA . LEU B 1 51 ? 13.797 15.062 19.109 1 98.5 51 LEU B CA 1
ATOM 2446 C C . LEU B 1 51 ? 14.227 13.633 18.797 1 98.5 51 LEU B C 1
ATOM 2448 O O . LEU B 1 51 ? 14.414 13.281 17.625 1 98.5 51 LEU B O 1
ATOM 2452 N N . LYS B 1 52 ? 14.43 12.891 19.828 1 98 52 LYS B N 1
ATOM 2453 C CA . LYS B 1 52 ? 14.625 11.453 19.625 1 98 52 LYS B CA 1
ATOM 2454 C C . LYS B 1 52 ? 13.305 10.758 19.328 1 98 52 LYS B C 1
ATOM 2456 O O . LYS B 1 52 ? 12.336 10.898 20.078 1 98 52 LYS B O 1
ATOM 2461 N N . MET B 1 53 ? 13.312 10 18.219 1 98.12 53 MET B N 1
ATOM 2462 C CA . MET B 1 53 ? 12.078 9.328 17.828 1 98.12 53 MET B CA 1
ATOM 2463 C C . MET B 1 53 ? 12.367 8.117 16.953 1 98.12 53 MET B C 1
ATOM 2465 O O . MET B 1 53 ? 13.023 8.242 15.914 1 98.12 53 MET B O 1
ATOM 2469 N N . ASP B 1 54 ? 11.961 7.012 17.438 1 97.88 54 ASP B N 1
ATOM 2470 C CA . ASP B 1 54 ? 11.875 5.812 16.609 1 97.88 54 ASP B CA 1
ATOM 2471 C C . ASP B 1 54 ? 10.469 5.633 16.047 1 97.88 54 ASP B C 1
ATOM 2473 O O . ASP B 1 54 ? 9.5 5.492 16.797 1 97.88 54 ASP B O 1
ATOM 2477 N N . ALA B 1 55 ? 10.445 5.637 14.719 1 96.44 55 ALA B N 1
ATOM 2478 C CA . ALA B 1 55 ? 9.164 5.582 14.023 1 96.44 55 ALA B CA 1
ATOM 2479 C C . ALA B 1 55 ? 8.391 4.324 14.398 1 96.44 55 ALA B C 1
ATOM 2481 O O . ALA B 1 55 ? 7.172 4.262 14.219 1 96.44 55 ALA B O 1
ATOM 2482 N N . ARG B 1 56 ? 9.086 3.318 14.977 1 96.56 56 ARG B N 1
ATOM 2483 C CA . ARG B 1 56 ? 8.461 2.045 15.32 1 96.56 56 ARG B CA 1
ATOM 2484 C C . ARG B 1 56 ? 7.887 2.076 16.734 1 96.56 56 ARG B C 1
ATOM 2486 O O . ARG B 1 56 ? 7.199 1.142 17.156 1 96.56 56 ARG B O 1
ATOM 2493 N N . ASP B 1 57 ? 8.211 3.098 17.391 1 97.94 57 ASP B N 1
ATOM 2494 C CA . ASP B 1 57 ? 7.855 3.139 18.812 1 97.94 57 ASP B CA 1
ATOM 2495 C C . ASP B 1 57 ? 6.691 4.098 19.047 1 97.94 57 ASP B C 1
ATOM 2497 O O . ASP B 1 57 ? 6.852 5.316 18.953 1 97.94 57 ASP B O 1
ATOM 2501 N N . GLU B 1 58 ? 5.582 3.547 19.484 1 97.75 58 GLU B N 1
ATOM 2502 C CA . GLU B 1 58 ? 4.379 4.328 19.75 1 97.75 58 GLU B CA 1
ATOM 2503 C C . GLU B 1 58 ? 4.648 5.43 20.766 1 97.75 58 GLU B C 1
ATOM 2505 O O . GLU B 1 58 ? 4.16 6.551 20.625 1 97.75 58 GLU B O 1
ATOM 2510 N N . GLY B 1 59 ? 5.324 5.113 21.797 1 98.31 59 GLY B N 1
ATOM 2511 C CA . GLY B 1 59 ? 5.664 6.098 22.812 1 98.31 59 GLY B CA 1
ATOM 2512 C C . GLY B 1 59 ? 6.473 7.258 22.266 1 98.31 59 GLY B C 1
ATOM 2513 O O . GLY B 1 59 ? 6.219 8.414 22.609 1 98.31 59 GLY B O 1
ATOM 2514 N N . ASP B 1 60 ? 7.426 6.992 21.406 1 98.5 60 ASP B N 1
ATOM 2515 C CA . ASP B 1 60 ? 8.234 8.031 20.781 1 98.5 60 ASP B CA 1
ATOM 2516 C C . ASP B 1 60 ? 7.379 8.953 19.922 1 98.5 60 ASP B C 1
ATOM 2518 O O . ASP B 1 60 ? 7.543 10.172 19.953 1 98.5 60 ASP B O 1
ATOM 2522 N N . LEU B 1 61 ? 6.48 8.383 19.156 1 98.69 61 LEU B N 1
ATOM 2523 C CA . LEU B 1 61 ? 5.613 9.172 18.281 1 98.69 61 LEU B CA 1
ATOM 2524 C C . LEU B 1 61 ? 4.746 10.125 19.109 1 98.69 61 LEU B C 1
ATOM 2526 O O . LEU B 1 61 ? 4.652 11.312 18.797 1 98.69 61 LEU B O 1
ATOM 2530 N N . ARG B 1 62 ? 4.168 9.602 20.125 1 98.62 62 ARG B N 1
ATOM 2531 C CA . ARG B 1 62 ? 3.32 10.414 20.984 1 98.62 62 ARG B CA 1
ATOM 2532 C C . ARG B 1 62 ? 4.121 11.523 21.656 1 98.62 62 ARG B C 1
ATOM 2534 O O . ARG B 1 62 ? 3.67 12.672 21.719 1 98.62 62 ARG B O 1
ATOM 2541 N N . ARG B 1 63 ? 5.266 11.172 22.125 1 98.56 63 ARG B N 1
ATOM 2542 C CA . ARG B 1 63 ? 6.102 12.141 22.828 1 98.56 63 ARG B CA 1
ATOM 2543 C C . ARG B 1 63 ? 6.543 13.266 21.906 1 98.56 63 ARG B C 1
ATOM 2545 O O . ARG B 1 63 ? 6.609 14.43 22.312 1 98.56 63 ARG B O 1
ATOM 2552 N N . ALA B 1 64 ? 6.875 12.938 20.656 1 98.62 64 ALA B N 1
ATOM 2553 C CA . ALA B 1 64 ? 7.316 13.953 19.703 1 98.62 64 ALA B CA 1
ATOM 2554 C C . ALA B 1 64 ? 6.23 15 19.469 1 98.62 64 ALA B C 1
ATOM 2556 O O . ALA B 1 64 ? 6.488 16.203 19.578 1 98.62 64 ALA B O 1
ATOM 2557 N N . VAL B 1 65 ? 5.008 14.523 19.25 1 98.88 65 VAL B N 1
ATOM 2558 C CA . VAL B 1 65 ? 3.906 15.438 18.953 1 98.88 65 VAL B CA 1
ATOM 2559 C C . VAL B 1 65 ? 3.531 16.203 20.234 1 98.88 65 VAL B C 1
ATOM 2561 O O . VAL B 1 65 ? 3.297 17.422 20.188 1 98.88 65 VAL B O 1
ATOM 2564 N N . ALA B 1 66 ? 3.533 15.508 21.344 1 98.81 66 ALA B N 1
ATOM 2565 C CA . ALA B 1 66 ? 3.211 16.156 22.625 1 98.81 66 ALA B CA 1
ATOM 2566 C C . ALA B 1 66 ? 4.211 17.266 22.938 1 98.81 66 ALA B C 1
ATOM 2568 O O . ALA B 1 66 ? 3.83 18.328 23.438 1 98.81 66 ALA B O 1
ATOM 2569 N N . THR B 1 67 ? 5.445 17.031 22.719 1 98.81 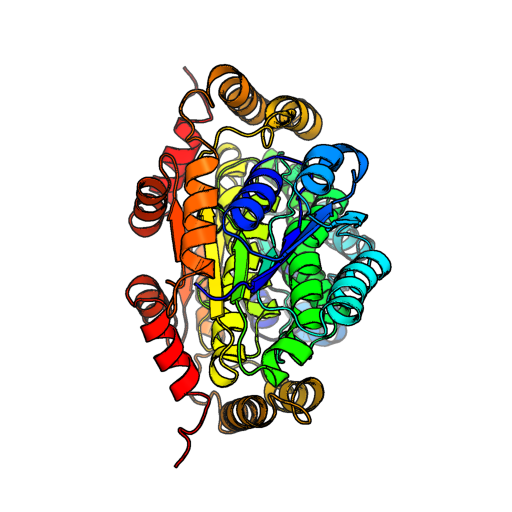67 THR B N 1
ATOM 2570 C CA . THR B 1 67 ? 6.484 18.016 22.969 1 98.81 67 THR B CA 1
ATOM 2571 C C . THR B 1 67 ? 6.223 19.297 22.172 1 98.81 67 THR B C 1
ATOM 2573 O O . THR B 1 67 ? 6.273 20.391 22.719 1 98.81 67 THR B O 1
ATOM 2576 N N . VAL B 1 68 ? 5.93 19.156 20.875 1 98.81 68 VAL B N 1
ATOM 2577 C CA . VAL B 1 68 ? 5.652 20.312 20.031 1 98.81 68 VAL B CA 1
ATOM 2578 C C . VAL B 1 68 ? 4.438 21.062 20.562 1 98.81 68 VAL B C 1
ATOM 2580 O O . VAL B 1 68 ? 4.48 22.281 20.703 1 98.81 68 VAL B O 1
ATOM 2583 N N . LEU B 1 69 ? 3.373 20.344 20.859 1 98.69 69 LEU B N 1
ATOM 2584 C CA . LEU B 1 69 ? 2.119 20.969 21.281 1 98.69 69 LEU B CA 1
ATOM 2585 C C . LEU B 1 69 ? 2.266 21.625 22.656 1 98.69 69 LEU B C 1
ATOM 2587 O O . LEU B 1 69 ? 1.672 22.672 22.906 1 98.69 69 LEU B O 1
ATOM 2591 N N . ASP B 1 70 ? 3.02 21 23.5 1 98.56 70 ASP B N 1
ATOM 2592 C CA . ASP B 1 70 ? 3.242 21.562 24.828 1 98.56 70 ASP B CA 1
ATOM 2593 C C . ASP B 1 70 ? 4.031 22.859 24.734 1 98.56 70 ASP B C 1
ATOM 2595 O O . ASP B 1 70 ? 3.734 23.828 25.453 1 98.56 70 ASP B O 1
ATOM 2599 N N . GLU B 1 71 ? 4.957 22.922 23.859 1 98.56 71 GLU B N 1
ATOM 2600 C CA . GLU B 1 71 ? 5.867 24.062 23.781 1 98.56 71 GLU B CA 1
ATOM 2601 C C . GLU B 1 71 ? 5.297 25.172 22.906 1 98.56 71 GLU B C 1
ATOM 2603 O O . GLU B 1 71 ? 5.527 26.344 23.172 1 98.56 71 GLU B O 1
ATOM 2608 N N . GLN B 1 72 ? 4.582 24.781 21.859 1 98.31 72 GLN B N 1
ATOM 2609 C CA . GLN B 1 72 ? 4.191 25.766 20.859 1 98.31 72 GLN B CA 1
ATOM 2610 C C . GLN B 1 72 ? 2.682 25.984 20.859 1 98.31 72 GLN B C 1
ATOM 2612 O O . GLN B 1 72 ? 2.188 26.953 20.281 1 98.31 72 GLN B O 1
ATOM 2617 N N . GLN B 1 73 ? 1.912 25.031 21.469 1 97.81 73 GLN B N 1
ATOM 2618 C CA . GLN B 1 73 ? 0.456 25.047 21.562 1 97.81 73 GLN B CA 1
ATOM 2619 C C . GLN B 1 73 ? -0.18 24.953 20.172 1 97.81 73 GLN B C 1
ATOM 2621 O O . GLN B 1 73 ? -1.358 25.266 20 1 97.81 73 GLN B O 1
ATOM 2626 N N . ARG B 1 74 ? 0.607 24.688 19.203 1 97.56 74 ARG B N 1
ATOM 2627 C CA . ARG B 1 74 ? 0.126 24.5 17.828 1 97.56 74 ARG B CA 1
ATOM 2628 C C . ARG B 1 74 ? 1.101 23.656 17.016 1 97.56 74 ARG B C 1
ATOM 2630 O O . ARG B 1 74 ? 2.26 23.5 17.391 1 97.56 74 ARG B O 1
ATOM 2637 N N . ILE B 1 75 ? 0.674 23.141 15.938 1 98.62 75 ILE B N 1
ATOM 2638 C CA . ILE B 1 75 ? 1.472 22.484 14.906 1 98.62 75 ILE B CA 1
ATOM 2639 C C . ILE B 1 75 ? 0.915 22.828 13.523 1 98.62 75 ILE B C 1
ATOM 2641 O O . ILE B 1 75 ? -0.228 22.484 13.211 1 98.62 75 ILE B O 1
ATOM 2645 N N . ASP B 1 76 ? 1.728 23.469 12.742 1 98.75 76 ASP B N 1
ATOM 2646 C CA . ASP B 1 76 ? 1.27 23.969 11.453 1 98.75 76 ASP B CA 1
ATOM 2647 C C . ASP B 1 76 ? 1.613 22.984 10.328 1 98.75 76 ASP B C 1
ATOM 2649 O O . ASP B 1 76 ? 0.906 22.922 9.32 1 98.75 76 ASP B O 1
ATOM 2653 N N . VAL B 1 77 ? 2.758 22.312 10.492 1 98.94 77 VAL B N 1
ATOM 2654 C CA . VAL B 1 77 ? 3.264 21.469 9.406 1 98.94 77 VAL B CA 1
ATOM 2655 C C . VAL B 1 77 ? 3.785 20.156 9.969 1 98.94 77 VAL B C 1
ATOM 2657 O O . VAL B 1 77 ? 4.52 20.141 10.961 1 98.94 77 VAL B O 1
ATOM 2660 N N . LEU B 1 78 ? 3.354 19.094 9.453 1 98.94 78 LEU B N 1
ATOM 2661 C CA . LEU B 1 78 ? 3.959 17.766 9.641 1 98.94 78 LEU B CA 1
ATOM 2662 C C . LEU B 1 78 ? 4.59 17.281 8.344 1 98.94 78 LEU B C 1
ATOM 2664 O O . LEU B 1 78 ? 3.906 17.156 7.324 1 98.94 78 LEU B O 1
ATOM 2668 N N . VAL B 1 79 ? 5.895 17.109 8.336 1 98.94 79 VAL B N 1
ATOM 2669 C CA . VAL B 1 79 ? 6.594 16.5 7.207 1 98.94 79 VAL B CA 1
ATOM 2670 C C . VAL B 1 79 ? 6.965 15.055 7.551 1 98.94 79 VAL B C 1
ATOM 2672 O O . VAL B 1 79 ? 7.938 14.812 8.273 1 98.94 79 VAL B O 1
ATOM 2675 N N . ASN B 1 80 ? 6.188 14.188 7.051 1 98.81 80 ASN B N 1
ATOM 2676 C CA . ASN B 1 80 ? 6.531 12.773 7.121 1 98.81 80 ASN B CA 1
ATOM 2677 C C . ASN B 1 80 ? 7.562 12.391 6.062 1 98.81 80 ASN B C 1
ATOM 2679 O O . ASN B 1 80 ? 7.207 12.094 4.922 1 98.81 80 ASN B O 1
ATOM 2683 N N . ASN B 1 81 ? 8.781 12.281 6.5 1 97.69 81 ASN B N 1
ATOM 2684 C CA . ASN B 1 81 ? 9.891 12.031 5.582 1 97.69 81 ASN B CA 1
ATOM 2685 C C . ASN B 1 81 ? 10.641 10.758 5.941 1 97.69 81 ASN B C 1
ATOM 2687 O O . ASN B 1 81 ? 11.266 10.133 5.078 1 97.69 81 ASN B O 1
ATOM 2691 N N . ALA B 1 82 ? 10.57 10.414 7.262 1 94.44 82 ALA B N 1
ATOM 2692 C CA . ALA B 1 82 ? 11.25 9.188 7.672 1 94.44 82 ALA B CA 1
ATOM 2693 C C . ALA B 1 82 ? 10.797 8 6.824 1 94.44 82 ALA B C 1
ATOM 2695 O O . ALA B 1 82 ? 9.617 7.871 6.512 1 94.44 82 ALA B O 1
ATOM 2696 N N . GLY B 1 83 ? 11.727 7.211 6.387 1 92.12 83 GLY B N 1
ATOM 2697 C CA . GLY B 1 83 ? 11.43 6.035 5.582 1 92.12 83 GLY B CA 1
ATOM 2698 C C . GLY B 1 83 ? 12.625 5.109 5.426 1 92.12 83 GLY B C 1
ATOM 2699 O O . GLY B 1 83 ? 13.75 5.484 5.758 1 92.12 83 GLY B O 1
ATOM 2700 N N . THR B 1 84 ? 12.344 3.932 5.023 1 91.38 84 THR B N 1
ATOM 2701 C CA . THR B 1 84 ? 13.383 2.938 4.758 1 91.38 84 THR B CA 1
ATOM 2702 C C . THR B 1 84 ? 13.133 2.242 3.424 1 91.38 84 THR B C 1
ATOM 2704 O O . THR B 1 84 ? 12.047 2.355 2.854 1 91.38 84 THR B O 1
ATOM 2707 N N . VAL B 1 85 ? 14.203 1.665 2.945 1 90.75 85 VAL B N 1
ATOM 2708 C CA . VAL B 1 85 ? 14.133 0.872 1.723 1 90.75 85 VAL B CA 1
ATOM 2709 C C . VAL B 1 85 ? 14.562 -0.564 2.014 1 90.75 85 VAL B C 1
ATOM 2711 O O . VAL B 1 85 ? 15.344 -0.812 2.938 1 90.75 85 VAL B O 1
ATOM 2714 N N . LEU B 1 86 ? 14.016 -1.465 1.355 1 91.62 86 LEU B N 1
ATOM 2715 C CA . LEU B 1 86 ? 14.305 -2.893 1.422 1 91.62 86 LEU B CA 1
ATOM 2716 C C . LEU B 1 86 ? 14.383 -3.498 0.025 1 91.62 86 LEU B C 1
ATOM 2718 O O . LEU B 1 86 ? 13.43 -3.391 -0.753 1 91.62 86 LEU B O 1
ATOM 2722 N N . HIS B 1 87 ? 15.555 -4.066 -0.285 1 94.12 87 HIS B N 1
ATOM 2723 C CA . HIS B 1 87 ? 15.711 -4.691 -1.596 1 94.12 87 HIS B CA 1
ATOM 2724 C C . HIS B 1 87 ? 15.867 -6.203 -1.472 1 94.12 87 HIS B C 1
ATOM 2726 O O . HIS B 1 87 ? 16.516 -6.688 -0.542 1 94.12 87 HIS B O 1
ATOM 2732 N N . GLY B 1 88 ? 15.359 -6.863 -2.389 1 96.69 88 GLY B N 1
ATOM 2733 C CA . GLY B 1 88 ? 15.375 -8.312 -2.479 1 96.69 88 GLY B CA 1
ATOM 2734 C C . GLY B 1 88 ? 14.164 -8.883 -3.205 1 96.69 88 GLY B C 1
ATOM 2735 O O . GLY B 1 88 ? 13.117 -8.227 -3.277 1 96.69 88 GLY B O 1
ATOM 2736 N N . ALA B 1 89 ? 14.359 -10.062 -3.738 1 98.06 89 ALA B N 1
ATOM 2737 C CA . ALA B 1 89 ? 13.227 -10.727 -4.375 1 98.06 89 ALA B CA 1
ATOM 2738 C C . ALA B 1 89 ? 12.125 -11.031 -3.361 1 98.06 89 ALA B C 1
ATOM 2740 O O . ALA B 1 89 ? 12.414 -11.375 -2.211 1 98.06 89 ALA B O 1
ATOM 2741 N N . ILE B 1 90 ? 10.906 -10.977 -3.797 1 98.31 90 ILE B N 1
ATOM 2742 C CA . ILE B 1 90 ? 9.742 -11.219 -2.951 1 98.31 90 ILE B CA 1
ATOM 2743 C C . ILE B 1 90 ? 9.883 -12.578 -2.266 1 98.31 90 ILE B C 1
ATOM 2745 O O . ILE B 1 90 ? 9.625 -12.703 -1.066 1 98.31 90 ILE B O 1
ATOM 2749 N N . GLU B 1 91 ? 10.281 -13.547 -2.998 1 98.31 91 GLU B N 1
ATOM 2750 C CA . GLU B 1 91 ? 10.391 -14.906 -2.477 1 98.31 91 GLU B CA 1
ATOM 2751 C C . GLU B 1 91 ? 11.445 -14.984 -1.372 1 98.31 91 GLU B C 1
ATOM 2753 O O . GLU B 1 91 ? 11.344 -15.82 -0.469 1 98.31 91 GLU B O 1
ATOM 2758 N N . ASP B 1 92 ? 12.422 -14.109 -1.402 1 98.06 92 ASP B N 1
ATOM 2759 C CA . ASP B 1 92 ? 13.602 -14.242 -0.554 1 98.06 92 ASP B CA 1
ATOM 2760 C C . ASP B 1 92 ? 13.477 -13.367 0.693 1 98.06 92 ASP B C 1
ATOM 2762 O O . ASP B 1 92 ? 14.164 -13.602 1.689 1 98.06 92 ASP B O 1
ATOM 2766 N N . VAL B 1 93 ? 12.703 -12.32 0.67 1 97.56 93 VAL B N 1
ATOM 2767 C CA . VAL B 1 93 ? 12.641 -11.352 1.754 1 97.56 93 VAL B CA 1
ATOM 2768 C C . VAL B 1 93 ? 11.758 -11.883 2.879 1 97.56 93 VAL B C 1
ATOM 2770 O O . VAL B 1 93 ? 10.562 -12.117 2.682 1 97.56 93 VAL B O 1
ATOM 2773 N N . PRO B 1 94 ? 12.328 -12.102 4.07 1 97.5 94 PRO B N 1
ATOM 2774 C CA . PRO B 1 94 ? 11.461 -12.469 5.191 1 97.5 94 PRO B CA 1
ATOM 2775 C C . PRO B 1 94 ? 10.391 -11.414 5.484 1 97.5 94 PRO B C 1
ATOM 2777 O O . PRO B 1 94 ? 10.672 -10.219 5.438 1 97.5 94 PRO B O 1
ATOM 2780 N N . LEU B 1 95 ? 9.227 -11.82 5.852 1 97.81 95 LEU B N 1
ATOM 2781 C CA . LEU B 1 95 ? 8.094 -10.906 5.945 1 97.81 95 LEU B CA 1
ATOM 2782 C C . LEU B 1 95 ? 8.227 -10 7.164 1 97.81 95 LEU B C 1
ATOM 2784 O O . LEU B 1 95 ? 7.566 -8.961 7.246 1 97.81 95 LEU B O 1
ATOM 2788 N N . ASP B 1 96 ? 9.031 -10.422 8.102 1 97.75 96 ASP B N 1
ATOM 2789 C CA . ASP B 1 96 ? 9.273 -9.523 9.227 1 97.75 96 ASP B CA 1
ATOM 2790 C C . ASP B 1 96 ? 9.906 -8.211 8.766 1 97.75 96 ASP B C 1
ATOM 2792 O O . ASP B 1 96 ? 9.641 -7.148 9.328 1 97.75 96 ASP B O 1
ATOM 2796 N N . PHE B 1 97 ? 10.781 -8.281 7.773 1 97.06 97 PHE B N 1
ATOM 2797 C CA . PHE B 1 97 ? 11.359 -7.07 7.195 1 97.06 97 PHE B CA 1
ATOM 2798 C C . PHE B 1 97 ? 10.297 -6.25 6.477 1 97.06 97 PHE B C 1
ATOM 2800 O O . PHE B 1 97 ? 10.312 -5.02 6.531 1 97.06 97 PHE B O 1
ATOM 2807 N N . ALA B 1 98 ? 9.43 -6.945 5.82 1 97.56 98 ALA B N 1
ATOM 2808 C CA . ALA B 1 98 ? 8.32 -6.277 5.145 1 97.56 98 ALA B CA 1
ATOM 2809 C C . ALA B 1 98 ? 7.438 -5.539 6.141 1 97.56 98 ALA B C 1
ATOM 2811 O O . ALA B 1 98 ? 7.09 -4.371 5.93 1 97.56 98 ALA B O 1
ATOM 2812 N N . ARG B 1 99 ? 7.07 -6.246 7.223 1 97.69 99 ARG B N 1
ATOM 2813 C CA . ARG B 1 99 ? 6.258 -5.645 8.281 1 97.69 99 ARG B CA 1
ATOM 2814 C C . ARG B 1 99 ? 6.938 -4.41 8.859 1 97.69 99 ARG B C 1
ATOM 2816 O O . ARG B 1 99 ? 6.289 -3.385 9.078 1 97.69 99 ARG B O 1
ATOM 2823 N N . ASP B 1 100 ? 8.195 -4.578 9.062 1 97.5 100 ASP B N 1
ATOM 2824 C CA . ASP B 1 100 ? 8.969 -3.467 9.602 1 97.5 100 ASP B CA 1
ATOM 2825 C C . ASP B 1 100 ? 8.945 -2.266 8.656 1 97.5 100 ASP B C 1
ATOM 2827 O O . ASP B 1 100 ? 8.789 -1.125 9.102 1 97.5 100 ASP B O 1
ATOM 2831 N N . GLN B 1 101 ? 9.141 -2.471 7.438 1 97.19 101 GLN B N 1
ATOM 2832 C CA . GLN B 1 101 ? 9.133 -1.388 6.461 1 97.19 101 GLN B CA 1
ATOM 2833 C C . GLN B 1 101 ? 7.758 -0.729 6.379 1 97.19 101 GLN B C 1
ATOM 2835 O O . GLN B 1 101 ? 7.656 0.493 6.258 1 97.19 101 GLN B O 1
ATOM 2840 N N . LEU B 1 102 ? 6.684 -1.514 6.41 1 98.31 102 LEU B N 1
ATOM 2841 C CA . LEU B 1 102 ? 5.332 -0.967 6.41 1 98.31 102 LEU B CA 1
ATOM 2842 C C . LEU B 1 102 ? 5.086 -0.121 7.652 1 98.31 102 LEU B C 1
ATOM 2844 O O . LEU B 1 102 ? 4.379 0.886 7.594 1 98.31 102 LEU B O 1
ATOM 2848 N N . GLU B 1 103 ? 5.676 -0.566 8.75 1 98.19 103 GLU B N 1
ATOM 2849 C CA . GLU B 1 103 ? 5.547 0.2 9.984 1 98.19 103 GLU B CA 1
ATOM 2850 C C . GLU B 1 103 ? 6.164 1.588 9.844 1 98.19 103 GLU B C 1
ATOM 2852 O O . GLU B 1 103 ? 5.543 2.59 10.211 1 98.19 103 GLU B O 1
ATOM 2857 N N . VAL B 1 104 ? 7.301 1.655 9.258 1 98 104 VAL B N 1
ATOM 2858 C CA . VAL B 1 104 ? 8.055 2.902 9.18 1 98 104 VAL B CA 1
ATOM 2859 C C . VAL B 1 104 ? 7.484 3.783 8.07 1 98 104 VAL B C 1
ATOM 2861 O O . VAL B 1 104 ? 7.27 4.98 8.266 1 98 104 VAL B O 1
ATOM 2864 N N . ASN B 1 105 ? 7.195 3.197 6.934 1 98.31 105 ASN B N 1
ATOM 2865 C CA . ASN B 1 105 ? 6.875 3.973 5.742 1 98.31 105 ASN B CA 1
ATOM 2866 C C . ASN B 1 105 ? 5.395 4.344 5.695 1 98.31 105 ASN B C 1
ATOM 2868 O O . ASN B 1 105 ? 4.996 5.223 4.934 1 98.31 105 ASN B O 1
ATOM 2872 N N . LEU B 1 106 ? 4.578 3.645 6.461 1 98.62 106 LEU B N 1
ATOM 2873 C CA . LEU B 1 106 ? 3.143 3.846 6.293 1 98.62 106 LEU B CA 1
ATOM 2874 C C . LEU B 1 106 ? 2.465 4.062 7.645 1 98.62 106 LEU B C 1
ATOM 2876 O O . LEU B 1 106 ? 1.784 5.07 7.848 1 98.62 106 LEU B O 1
ATOM 2880 N N . LEU B 1 107 ? 2.68 3.178 8.594 1 98.75 107 LEU B N 1
ATOM 2881 C CA . LEU B 1 107 ? 1.922 3.213 9.844 1 98.75 107 LEU B CA 1
ATOM 2882 C C . LEU B 1 107 ? 2.414 4.34 10.742 1 98.75 107 LEU B C 1
ATOM 2884 O O . LEU B 1 107 ? 1.615 4.988 11.422 1 98.75 107 LEU B O 1
ATOM 2888 N N . ALA B 1 108 ? 3.711 4.559 10.758 1 98.69 108 ALA B N 1
ATOM 2889 C CA . ALA B 1 108 ? 4.246 5.648 11.57 1 98.69 108 ALA B CA 1
ATOM 2890 C C . ALA B 1 108 ? 3.746 7 11.07 1 98.69 108 ALA B C 1
ATOM 2892 O O . ALA B 1 108 ? 3.221 7.801 11.844 1 98.69 108 ALA B O 1
ATOM 2893 N N . PRO B 1 109 ? 3.854 7.285 9.766 1 98.69 109 PRO B N 1
ATOM 2894 C CA . PRO B 1 109 ? 3.244 8.516 9.258 1 98.69 109 PRO B CA 1
ATOM 2895 C C . PRO B 1 109 ? 1.764 8.633 9.609 1 98.69 109 PRO B C 1
ATOM 2897 O O . PRO B 1 109 ? 1.289 9.719 9.961 1 98.69 109 PRO B O 1
ATOM 2900 N N . ALA B 1 110 ? 1.05 7.547 9.492 1 98.81 110 ALA B N 1
ATOM 2901 C CA . ALA B 1 110 ? -0.373 7.543 9.82 1 98.81 110 ALA B CA 1
ATOM 2902 C C . ALA B 1 110 ? -0.599 7.91 11.289 1 98.81 110 ALA B C 1
ATOM 2904 O O . ALA B 1 110 ? -1.511 8.672 11.609 1 98.81 110 ALA B O 1
ATOM 2905 N N . ARG B 1 111 ? 0.169 7.328 12.125 1 98.81 111 ARG B N 1
ATOM 2906 C CA . ARG B 1 111 ? 0.03 7.602 13.555 1 98.81 111 ARG B CA 1
ATOM 2907 C C . ARG B 1 111 ? 0.311 9.07 13.859 1 98.81 111 ARG B C 1
ATOM 2909 O O . ARG B 1 111 ? -0.427 9.703 14.617 1 98.81 111 ARG B O 1
ATOM 2916 N N . LEU B 1 112 ? 1.36 9.594 13.289 1 98.88 112 LEU B N 1
ATOM 2917 C CA . LEU B 1 112 ? 1.683 11 13.477 1 98.88 112 LEU B CA 1
ATOM 2918 C C . LEU B 1 112 ? 0.55 11.891 12.977 1 98.88 112 LEU B C 1
ATOM 2920 O O . LEU B 1 112 ? 0.21 12.891 13.609 1 98.88 112 LEU B O 1
ATOM 2924 N N . VAL B 1 113 ? -0.03 11.531 11.844 1 98.88 113 VAL B N 1
ATOM 2925 C CA . VAL B 1 113 ? -1.183 12.25 11.305 1 98.88 113 VAL B CA 1
ATOM 2926 C C . VAL B 1 113 ? -2.314 12.242 12.328 1 98.88 113 VAL B C 1
ATOM 2928 O O . VAL B 1 113 ? -2.898 13.289 12.625 1 98.88 113 VAL B O 1
ATOM 2931 N N . GLN B 1 114 ? -2.596 11.078 12.883 1 98.81 114 GLN B N 1
ATOM 2932 C CA . GLN B 1 114 ? -3.658 10.969 13.875 1 98.81 114 GLN B CA 1
ATOM 2933 C C . GLN B 1 114 ? -3.395 11.891 15.062 1 98.81 114 GLN B C 1
ATOM 2935 O O . GLN B 1 114 ? -4.324 12.492 15.609 1 98.81 114 GLN B O 1
ATOM 2940 N N . LEU B 1 115 ? -2.166 11.992 15.445 1 98.81 115 LEU B N 1
ATOM 2941 C CA . LEU B 1 115 ? -1.79 12.719 16.656 1 98.81 115 LEU B CA 1
ATOM 2942 C C . LEU B 1 115 ? -1.847 14.227 16.422 1 98.81 115 LEU B C 1
ATOM 2944 O O . LEU B 1 115 ? -2.15 14.992 17.344 1 98.81 115 LEU B O 1
ATOM 2948 N N . VAL B 1 116 ? -1.63 14.703 15.172 1 98.88 116 VAL B N 1
ATOM 2949 C CA . VAL B 1 116 ? -1.546 16.141 14.945 1 98.88 116 VAL B CA 1
ATOM 2950 C C . VAL B 1 116 ? -2.91 16.672 14.523 1 98.88 116 VAL B C 1
ATOM 2952 O O . VAL B 1 116 ? -3.178 17.875 14.641 1 98.88 116 VAL B O 1
ATOM 2955 N N . LEU B 1 117 ? -3.783 15.844 14 1 98.69 117 LEU B N 1
ATOM 2956 C CA . LEU B 1 117 ? -5.008 16.281 13.344 1 98.69 117 LEU B CA 1
ATOM 2957 C C . LEU B 1 117 ? -5.93 17 14.32 1 98.69 117 LEU B C 1
ATOM 2959 O O . LEU B 1 117 ? -6.547 18 13.977 1 98.69 117 LEU B O 1
ATOM 2963 N N . PRO B 1 118 ? -6.078 16.484 15.609 1 98.44 118 PRO B N 1
ATOM 2964 C CA . PRO B 1 118 ? -6.961 17.219 16.5 1 98.44 118 PRO B CA 1
ATOM 2965 C C . PRO B 1 118 ? -6.566 18.688 16.641 1 98.44 118 PRO B C 1
ATOM 2967 O O . PRO B 1 118 ? -7.426 19.578 16.578 1 98.44 118 PRO B O 1
ATOM 2970 N N . ALA B 1 119 ? -5.332 19.016 16.766 1 98.62 119 ALA B N 1
ATOM 2971 C CA . ALA B 1 119 ? -4.855 20.391 16.875 1 98.62 119 ALA B CA 1
ATOM 2972 C C . ALA B 1 119 ? -5.078 21.156 15.57 1 98.62 119 ALA B C 1
ATOM 2974 O O . ALA B 1 119 ? -5.516 22.297 15.578 1 98.62 119 ALA B O 1
ATOM 2975 N N . MET B 1 120 ? -4.793 20.5 14.422 1 98.69 120 MET B N 1
ATOM 2976 C CA . MET B 1 120 ? -4.949 21.156 13.125 1 98.69 120 MET B CA 1
ATOM 2977 C C . MET B 1 120 ? -6.418 21.438 12.836 1 98.69 120 MET B C 1
ATOM 2979 O O . MET B 1 120 ? -6.746 22.484 12.266 1 98.69 120 MET B O 1
ATOM 2983 N N . ARG B 1 121 ? -7.297 20.531 13.234 1 98 121 ARG B N 1
ATOM 2984 C CA . ARG B 1 121 ? -8.727 20.781 13.07 1 98 121 ARG B CA 1
ATOM 2985 C C . ARG B 1 121 ? -9.172 21.984 13.898 1 98 121 ARG B C 1
ATOM 2987 O O . ARG B 1 121 ? -9.93 22.828 13.406 1 98 121 ARG B O 1
ATOM 2994 N N . ALA B 1 122 ? -8.664 22.016 15.078 1 97.69 122 ALA B N 1
ATOM 2995 C CA . ALA B 1 122 ? -9.008 23.141 15.953 1 97.69 122 ALA B CA 1
ATOM 2996 C C . ALA B 1 122 ? -8.5 24.453 15.375 1 97.69 122 ALA B C 1
ATOM 2998 O O . ALA B 1 122 ? -9.18 25.484 15.453 1 97.69 122 ALA B O 1
ATOM 2999 N N . GLN B 1 123 ? -7.332 24.422 14.805 1 97.69 123 GLN B N 1
ATOM 3000 C CA . GLN B 1 123 ? -6.699 25.594 14.188 1 97.69 123 GLN B CA 1
ATOM 3001 C C . GLN B 1 123 ? -7.391 25.969 12.883 1 97.69 123 GLN B C 1
ATOM 3003 O O . GLN B 1 123 ? -7.211 27.078 12.375 1 97.69 123 GLN B O 1
ATOM 3008 N N . ARG B 1 124 ? -8.086 25 12.281 1 97.88 124 ARG B N 1
ATOM 3009 C CA . ARG B 1 124 ? -8.672 25.109 10.953 1 97.88 124 ARG B CA 1
ATOM 3010 C C . ARG B 1 124 ? -7.609 25.438 9.906 1 97.88 124 ARG B C 1
ATOM 3012 O O . ARG B 1 124 ? -7.836 26.25 9.016 1 97.88 124 ARG B O 1
ATOM 3019 N N . SER B 1 125 ? -6.465 24.922 10.18 1 97.88 125 SER B N 1
ATOM 3020 C CA . SER B 1 125 ? -5.312 25.062 9.297 1 97.88 125 SER B CA 1
ATOM 3021 C C . SER B 1 125 ? -4.254 24 9.602 1 97.88 125 SER B C 1
ATOM 3023 O O . SER B 1 125 ? -4.141 23.531 10.734 1 97.88 125 SER B O 1
ATOM 3025 N N . GLY B 1 126 ? -3.477 23.641 8.633 1 98.31 126 GLY B N 1
ATOM 3026 C CA . GLY B 1 126 ? -2.383 22.688 8.734 1 98.31 126 GLY B CA 1
ATOM 3027 C C . GLY B 1 126 ? -1.951 22.141 7.387 1 98.31 126 GLY B C 1
ATOM 3028 O O . GLY B 1 126 ? -2.73 22.141 6.43 1 98.31 126 GLY B O 1
ATOM 3029 N N . THR B 1 127 ? -0.7 21.797 7.305 1 98.81 127 THR B N 1
ATOM 3030 C CA . THR B 1 127 ? -0.172 21.156 6.109 1 98.81 127 THR B CA 1
ATOM 3031 C C . THR B 1 127 ? 0.544 19.859 6.469 1 98.81 127 THR B C 1
ATOM 3033 O O . THR B 1 127 ? 1.461 19.859 7.293 1 98.81 127 THR B O 1
ATOM 3036 N N . ILE B 1 128 ? 0.051 18.828 5.957 1 98.88 128 ILE B N 1
ATOM 3037 C CA . ILE B 1 128 ? 0.706 17.531 6.09 1 98.88 128 ILE B CA 1
ATOM 3038 C C . ILE B 1 128 ? 1.417 17.172 4.785 1 98.88 128 ILE B C 1
ATOM 3040 O O . ILE B 1 128 ? 0.784 17.078 3.73 1 98.88 128 ILE B O 1
ATOM 3044 N N . VAL B 1 129 ? 2.738 17.062 4.852 1 98.94 129 VAL B N 1
ATOM 3045 C CA . VAL B 1 129 ? 3.566 16.672 3.713 1 98.94 129 VAL B CA 1
ATOM 3046 C C . VAL B 1 129 ? 4.031 15.234 3.877 1 98.94 129 VAL B C 1
ATOM 3048 O O . VAL B 1 129 ? 4.77 14.914 4.812 1 98.94 129 VAL B O 1
ATOM 3051 N N . ASN B 1 130 ? 3.549 14.383 3.055 1 98.75 130 ASN B N 1
ATOM 3052 C CA . ASN B 1 130 ? 4.039 13.008 2.99 1 98.75 130 ASN B CA 1
ATOM 3053 C C . ASN B 1 130 ? 5.059 12.828 1.869 1 98.75 130 ASN B C 1
ATOM 3055 O O . ASN B 1 130 ? 4.73 12.992 0.692 1 98.75 130 ASN B O 1
ATOM 3059 N N . VAL B 1 131 ? 6.285 12.508 2.268 1 97.56 131 VAL B N 1
ATOM 3060 C CA . VAL B 1 131 ? 7.336 12.281 1.281 1 97.56 131 VAL B CA 1
ATOM 3061 C C . VAL B 1 131 ? 7.281 10.836 0.793 1 97.56 131 VAL B C 1
ATOM 3063 O O . VAL B 1 131 ? 7.766 9.922 1.473 1 97.56 131 VAL B O 1
ATOM 3066 N N . SER B 1 132 ? 6.738 10.695 -0.332 1 95.75 132 SER B N 1
ATOM 3067 C CA . SER B 1 132 ? 6.66 9.398 -1.007 1 95.75 132 SER B CA 1
ATOM 3068 C C . SER B 1 132 ? 7.848 9.188 -1.939 1 95.75 132 SER B C 1
ATOM 3070 O O . SER B 1 132 ? 9 9.242 -1.508 1 95.75 132 SER B O 1
ATOM 3072 N N . SER B 1 133 ? 7.703 8.852 -3.107 1 90.69 133 SER B N 1
ATOM 3073 C CA . SER B 1 133 ? 8.617 8.602 -4.211 1 90.69 133 SER B CA 1
ATOM 3074 C C . SER B 1 133 ? 7.867 8.43 -5.527 1 90.69 133 SER B C 1
ATOM 3076 O O . SER B 1 133 ? 6.648 8.258 -5.535 1 90.69 133 SER B O 1
ATOM 3078 N N . ILE B 1 134 ? 8.578 8.633 -6.605 1 86 134 ILE B N 1
ATOM 3079 C CA . ILE B 1 134 ? 7.988 8.141 -7.848 1 86 134 ILE B CA 1
ATOM 3080 C C . ILE B 1 134 ? 7.656 6.66 -7.711 1 86 134 ILE B C 1
ATOM 3082 O O . ILE B 1 134 ? 6.793 6.141 -8.422 1 86 134 ILE B O 1
ATOM 3086 N N . GLY B 1 135 ? 8.273 6.035 -6.762 1 88.5 135 GLY B N 1
ATOM 3087 C CA . GLY B 1 135 ? 7.996 4.645 -6.426 1 88.5 135 GLY B CA 1
ATOM 3088 C C . GLY B 1 135 ? 6.613 4.438 -5.844 1 88.5 135 GLY B C 1
ATOM 3089 O O . GLY B 1 135 ? 6.184 3.301 -5.637 1 88.5 135 GLY B O 1
ATOM 3090 N N . GLY B 1 136 ? 5.918 5.449 -5.613 1 91.56 136 GLY B N 1
ATOM 3091 C CA . GLY B 1 136 ? 4.527 5.371 -5.188 1 91.56 136 GLY B CA 1
ATOM 3092 C C . GLY B 1 136 ? 3.564 5.141 -6.336 1 91.56 136 GLY B C 1
ATOM 3093 O O . GLY B 1 136 ? 2.379 4.887 -6.117 1 91.56 136 GLY B O 1
ATOM 3094 N N . GLU B 1 137 ? 4.145 5.203 -7.547 1 90.75 137 GLU B N 1
ATOM 3095 C CA . GLU B 1 137 ? 3.307 5 -8.727 1 90.75 137 GLU B CA 1
ATOM 3096 C C . GLU B 1 137 ? 3.949 4.02 -9.695 1 90.75 137 GLU B C 1
ATOM 3098 O O . GLU B 1 137 ? 3.34 3.646 -10.703 1 90.75 137 GLU B O 1
ATOM 3103 N N . ILE B 1 138 ? 5.172 3.627 -9.414 1 89.94 138 ILE B N 1
ATOM 3104 C CA . ILE B 1 138 ? 5.82 2.625 -10.25 1 89.94 138 ILE B CA 1
ATOM 3105 C C . ILE B 1 138 ? 6.277 1.449 -9.391 1 89.94 138 ILE B C 1
ATOM 3107 O O . ILE B 1 138 ? 6.305 1.547 -8.164 1 89.94 138 ILE B O 1
ATOM 3111 N N . ALA B 1 139 ? 6.609 0.377 -10.023 1 93 139 ALA B N 1
ATOM 3112 C CA . ALA B 1 139 ? 7.156 -0.802 -9.352 1 93 139 ALA B CA 1
ATOM 3113 C C . ALA B 1 139 ? 8.25 -1.451 -10.195 1 93 139 ALA B C 1
ATOM 3115 O O . ALA B 1 139 ? 8.109 -1.59 -11.414 1 93 139 ALA B O 1
ATOM 3116 N N . LEU B 1 140 ? 9.352 -1.743 -9.594 1 91.44 140 LEU B N 1
ATOM 3117 C CA . LEU B 1 140 ? 10.492 -2.395 -10.234 1 91.44 140 LEU B CA 1
ATOM 3118 C C . LEU B 1 140 ? 10.867 -3.682 -9.508 1 91.44 140 LEU B C 1
ATOM 3120 O O . LEU B 1 140 ? 10.508 -3.865 -8.344 1 91.44 140 LEU B O 1
ATOM 3124 N N . PRO B 1 141 ? 11.562 -4.559 -10.172 1 94.75 141 PRO B N 1
ATOM 3125 C CA . PRO B 1 141 ? 11.969 -5.797 -9.5 1 94.75 141 PRO B CA 1
ATOM 3126 C C . PRO B 1 141 ? 12.875 -5.551 -8.297 1 94.75 141 PRO B C 1
ATOM 3128 O O . PRO B 1 141 ? 13.602 -4.559 -8.258 1 94.75 141 PRO B O 1
ATOM 3131 N N . LEU B 1 142 ? 12.781 -6.465 -7.301 1 95.56 142 LEU B N 1
ATOM 3132 C CA . LEU B 1 142 ? 13.672 -6.547 -6.145 1 95.56 142 LEU B CA 1
ATOM 3133 C C . LEU B 1 142 ? 13.445 -5.367 -5.207 1 95.56 142 LEU B C 1
ATOM 3135 O O . LEU B 1 142 ? 14.344 -4.992 -4.445 1 95.56 142 LEU B O 1
ATOM 3139 N N . GLY B 1 143 ? 12.32 -4.73 -5.266 1 95.62 143 GLY B N 1
ATOM 3140 C CA . GLY B 1 143 ? 11.969 -3.637 -4.379 1 95.62 143 GLY B CA 1
ATOM 3141 C C . GLY B 1 143 ? 10.508 -3.66 -3.959 1 95.62 143 GLY B C 1
ATOM 3142 O O . GLY B 1 143 ? 9.914 -2.609 -3.705 1 95.62 143 GLY B O 1
ATOM 3143 N N . ALA B 1 144 ? 9.938 -4.785 -3.938 1 96.88 144 ALA B N 1
ATOM 3144 C CA . ALA B 1 144 ? 8.492 -4.977 -3.834 1 96.88 144 ALA B CA 1
ATOM 3145 C C . ALA B 1 144 ? 7.926 -4.23 -2.629 1 96.88 144 ALA B C 1
ATOM 3147 O O . ALA B 1 144 ? 6.922 -3.525 -2.744 1 96.88 144 ALA B O 1
ATOM 3148 N N . TRP B 1 145 ? 8.555 -4.371 -1.534 1 97.31 145 TRP B N 1
ATOM 3149 C CA . TRP B 1 145 ? 7.977 -3.877 -0.29 1 97.31 145 TRP B CA 1
ATOM 3150 C C . TRP B 1 145 ? 8.117 -2.363 -0.187 1 97.31 145 TRP B C 1
ATOM 3152 O O . TRP B 1 145 ? 7.266 -1.688 0.389 1 97.31 145 TRP B O 1
ATOM 3162 N N . TYR B 1 146 ? 9.203 -1.824 -0.747 1 95.5 146 TYR B N 1
ATOM 3163 C CA . TYR B 1 146 ? 9.312 -0.374 -0.856 1 95.5 146 TYR B CA 1
ATOM 3164 C C . TYR B 1 146 ? 8.203 0.198 -1.726 1 95.5 146 TYR B C 1
ATOM 3166 O O . TYR B 1 146 ? 7.492 1.116 -1.312 1 95.5 146 TYR B O 1
ATOM 3174 N N . TYR B 1 147 ? 8.023 -0.353 -2.895 1 96.44 147 TYR B N 1
ATOM 3175 C CA . TYR B 1 147 ? 6.988 0.111 -3.807 1 96.44 147 TYR B CA 1
ATOM 3176 C C . TYR B 1 147 ? 5.602 -0.078 -3.197 1 96.44 147 TYR B C 1
ATOM 3178 O O . TYR B 1 147 ? 4.762 0.823 -3.258 1 96.44 147 TYR B O 1
ATOM 3186 N N . ALA B 1 148 ? 5.383 -1.211 -2.602 1 98.12 148 ALA B N 1
ATOM 3187 C CA . ALA B 1 148 ? 4.105 -1.459 -1.938 1 98.12 148 ALA B CA 1
ATOM 3188 C C . ALA B 1 148 ? 3.824 -0.403 -0.872 1 98.12 148 ALA B C 1
ATOM 3190 O O . ALA B 1 148 ? 2.723 0.147 -0.807 1 98.12 148 ALA B O 1
ATOM 3191 N N . SER B 1 149 ? 4.809 -0.104 -0.052 1 98 149 SER B N 1
ATOM 3192 C CA . SER B 1 149 ? 4.633 0.856 1.033 1 98 149 SER B CA 1
ATOM 3193 C C . SER B 1 149 ? 4.352 2.254 0.493 1 98 149 SER B C 1
ATOM 3195 O O . SER B 1 149 ? 3.506 2.973 1.029 1 98 149 SER B O 1
ATOM 3197 N N . LYS B 1 150 ? 5.059 2.631 -0.53 1 97.94 150 LYS B N 1
ATOM 3198 C CA . LYS B 1 150 ? 4.887 3.979 -1.067 1 97.94 150 LYS B CA 1
ATOM 3199 C C . LYS B 1 150 ? 3.582 4.098 -1.848 1 97.94 150 LYS B C 1
ATOM 3201 O O . LYS B 1 150 ? 2.934 5.145 -1.826 1 97.94 150 LYS B O 1
ATOM 3206 N N . HIS B 1 151 ? 3.186 3.043 -2.561 1 98 151 HIS B N 1
ATOM 3207 C CA . HIS B 1 151 ? 1.854 3.021 -3.154 1 98 151 HIS B CA 1
ATOM 3208 C C . HIS B 1 151 ? 0.774 3.182 -2.088 1 98 151 HIS B C 1
ATOM 3210 O O . HIS B 1 151 ? -0.186 3.932 -2.279 1 98 151 HIS B O 1
ATOM 3216 N N . ALA B 1 152 ? 0.948 2.445 -1.048 1 98.5 152 ALA B N 1
ATOM 3217 C CA . ALA B 1 152 ? 0.001 2.535 0.061 1 98.5 152 ALA B CA 1
ATOM 3218 C C . ALA B 1 152 ? -0.04 3.951 0.632 1 98.5 152 ALA B C 1
ATOM 3220 O O . ALA B 1 152 ? -1.115 4.477 0.923 1 98.5 152 ALA B O 1
ATOM 3221 N N . LEU B 1 153 ? 1.104 4.555 0.772 1 98.5 153 LEU B N 1
ATOM 3222 C CA . LEU B 1 153 ? 1.19 5.91 1.301 1 98.5 153 LEU B CA 1
ATOM 3223 C C . LEU B 1 153 ? 0.475 6.898 0.385 1 98.5 153 LEU B C 1
ATOM 3225 O O . LEU B 1 153 ? -0.152 7.848 0.858 1 98.5 153 LEU B O 1
ATOM 3229 N N . GLU B 1 154 ? 0.589 6.715 -0.906 1 97.88 154 GLU B N 1
ATOM 3230 C CA . GLU B 1 154 ? -0.109 7.559 -1.871 1 97.88 154 GLU B CA 1
ATOM 3231 C C . GLU B 1 154 ? -1.621 7.48 -1.682 1 97.88 154 GLU B C 1
ATOM 3233 O O . GLU B 1 154 ? -2.293 8.508 -1.566 1 97.88 154 GLU B O 1
ATOM 3238 N N . ALA B 1 155 ? -2.139 6.277 -1.629 1 97.88 155 ALA B N 1
ATOM 3239 C CA . ALA B 1 155 ? -3.574 6.078 -1.458 1 97.88 155 ALA B CA 1
ATOM 3240 C C . ALA B 1 155 ? -4.055 6.645 -0.125 1 97.88 155 ALA B C 1
ATOM 3242 O O . ALA B 1 155 ? -5.098 7.301 -0.061 1 97.88 155 ALA B O 1
ATOM 3243 N N . PHE B 1 156 ? -3.264 6.395 0.892 1 98.44 156 PHE B N 1
ATOM 3244 C CA . PHE B 1 156 ? -3.527 6.938 2.219 1 98.44 156 PHE B CA 1
ATOM 3245 C C . PHE B 1 156 ? -3.641 8.453 2.17 1 98.44 156 PHE B C 1
ATOM 3247 O O . PHE B 1 156 ? -4.574 9.031 2.727 1 98.44 156 PHE B O 1
ATOM 3254 N N . SER B 1 157 ? -2.723 9.039 1.494 1 98.69 157 SER B N 1
ATOM 3255 C CA . SER B 1 157 ? -2.65 10.492 1.413 1 98.69 157 SER B CA 1
ATOM 3256 C C . SER B 1 157 ? -3.834 11.062 0.642 1 98.69 157 SER B C 1
ATOM 3258 O O . SER B 1 157 ? -4.383 12.109 1.014 1 98.69 157 SER B O 1
ATOM 3260 N N . ASP B 1 158 ? -4.195 10.43 -0.443 1 97.62 158 ASP B N 1
ATOM 3261 C CA . ASP B 1 158 ? -5.348 10.875 -1.222 1 97.62 158 ASP B CA 1
ATOM 3262 C C . ASP B 1 158 ? -6.629 10.82 -0.392 1 97.62 158 ASP B C 1
ATOM 3264 O O . ASP B 1 158 ? -7.441 11.742 -0.433 1 97.62 158 ASP B O 1
ATOM 3268 N N . THR B 1 159 ? -6.809 9.727 0.34 1 97.88 159 THR B N 1
ATOM 3269 C CA . THR B 1 159 ? -7.965 9.602 1.217 1 97.88 159 THR B CA 1
ATOM 3270 C C . THR B 1 159 ? -7.945 10.68 2.297 1 97.88 159 THR B C 1
ATOM 3272 O O . THR B 1 159 ? -8.953 11.352 2.529 1 97.88 159 THR B O 1
ATOM 3275 N N . LEU B 1 160 ? -6.785 10.82 2.896 1 98.62 160 LEU B N 1
ATOM 3276 C CA . LEU B 1 160 ? -6.617 11.805 3.959 1 98.62 160 LEU B CA 1
ATOM 3277 C C . LEU B 1 160 ? -6.984 13.203 3.467 1 98.62 160 LEU B C 1
ATOM 3279 O O . LEU B 1 160 ? -7.68 13.953 4.16 1 98.62 160 LEU B O 1
ATOM 3283 N N . ARG B 1 161 ? -6.496 13.555 2.285 1 98.38 161 ARG B N 1
ATOM 3284 C CA . ARG B 1 161 ? -6.742 14.875 1.707 1 98.38 161 ARG B CA 1
ATOM 3285 C C . ARG B 1 161 ? -8.234 15.18 1.64 1 98.38 161 ARG B C 1
ATOM 3287 O O . ARG B 1 161 ? -8.672 16.25 2.045 1 98.38 161 ARG B O 1
ATOM 3294 N N . MET B 1 162 ? -8.992 14.219 1.185 1 97.06 162 MET B N 1
ATOM 3295 C CA . MET B 1 162 ? -10.438 14.398 1.058 1 97.06 162 MET B CA 1
ATOM 3296 C C . MET B 1 162 ? -11.102 14.492 2.43 1 97.06 162 MET B C 1
ATOM 3298 O O . MET B 1 162 ? -12.039 15.266 2.619 1 97.06 162 MET B O 1
ATOM 3302 N N . GLU B 1 163 ? -10.633 13.773 3.408 1 97.56 163 GLU B N 1
ATOM 3303 C CA . GLU B 1 163 ? -11.242 13.719 4.73 1 97.56 163 GLU B CA 1
ATOM 3304 C C . GLU B 1 163 ? -11.023 15.016 5.504 1 97.56 163 GLU B C 1
ATOM 3306 O O . GLU B 1 163 ? -11.898 15.453 6.254 1 97.56 163 GLU B O 1
ATOM 3311 N N . VAL B 1 164 ? -9.867 15.664 5.25 1 98.12 164 VAL B N 1
ATOM 3312 C CA . VAL B 1 164 ? -9.516 16.734 6.18 1 98.12 164 VAL B CA 1
ATOM 3313 C C . VAL B 1 164 ? -9.688 18.094 5.496 1 98.12 164 VAL B C 1
ATOM 3315 O O . VAL B 1 164 ? -9.578 19.125 6.141 1 98.12 164 VAL B O 1
ATOM 3318 N N . GLU B 1 165 ? -9.977 18.094 4.23 1 96.81 165 GLU B N 1
ATOM 3319 C CA . GLU B 1 165 ? -10.18 19.328 3.475 1 96.81 165 GLU B CA 1
ATOM 3320 C C . GLU B 1 165 ? -11.203 20.234 4.152 1 96.81 165 GLU B C 1
ATOM 3322 O O . GLU B 1 165 ? -10.984 21.438 4.277 1 96.81 165 GLU B O 1
ATOM 3327 N N . PRO B 1 166 ? -12.281 19.641 4.688 1 95.56 166 PRO B N 1
ATOM 3328 C CA . PRO B 1 166 ? -13.289 20.516 5.309 1 95.56 166 PRO B CA 1
ATOM 3329 C C . PRO B 1 166 ? -12.758 21.25 6.535 1 95.56 166 PRO B C 1
ATOM 3331 O O . PRO B 1 166 ? -13.367 22.219 6.992 1 95.56 166 PRO B O 1
ATOM 3334 N N . PHE B 1 167 ? -11.688 20.828 7.047 1 97.44 167 PHE B N 1
ATOM 3335 C CA . PHE B 1 167 ? -11.156 21.422 8.266 1 97.44 167 PHE B CA 1
ATOM 3336 C C . PHE B 1 167 ? -10.039 22.406 7.949 1 97.44 167 PHE B C 1
ATOM 3338 O O . PHE B 1 167 ? -9.375 22.906 8.852 1 97.44 167 PHE B O 1
ATOM 3345 N N . GLY B 1 168 ? -9.781 22.594 6.633 1 97.62 168 GLY B N 1
ATOM 3346 C CA . GLY B 1 168 ? -8.758 23.547 6.238 1 97.62 168 GLY B CA 1
ATOM 3347 C C . GLY B 1 168 ? -7.355 22.984 6.285 1 97.62 168 GLY B C 1
ATOM 3348 O O . GLY B 1 168 ? -6.379 23.734 6.312 1 97.62 168 GLY B O 1
ATOM 3349 N N . VAL B 1 169 ? -7.215 21.672 6.387 1 98.44 169 VAL B N 1
ATOM 3350 C CA . VAL B 1 169 ? -5.914 21.016 6.43 1 98.44 169 VAL B CA 1
ATOM 3351 C C . VAL B 1 169 ? -5.523 20.547 5.031 1 98.44 169 VAL B C 1
ATOM 3353 O O . VAL B 1 169 ? -6.32 19.906 4.34 1 98.44 169 VAL B O 1
ATOM 3356 N N . ASP B 1 170 ? -4.312 20.922 4.57 1 98.62 170 ASP B N 1
ATOM 3357 C CA . ASP B 1 170 ? -3.783 20.516 3.277 1 98.62 170 ASP B CA 1
ATOM 3358 C C . ASP B 1 170 ? -2.957 19.234 3.406 1 98.62 170 ASP B C 1
ATOM 3360 O O . ASP B 1 170 ? -2.248 19.047 4.395 1 98.62 170 ASP B O 1
ATOM 3364 N N . VAL B 1 171 ? -3.084 18.375 2.449 1 98.81 171 VAL B N 1
ATOM 3365 C CA . VAL B 1 171 ? -2.262 17.172 2.352 1 98.81 171 VAL B CA 1
ATOM 3366 C C . VAL B 1 171 ? -1.509 17.172 1.023 1 98.81 171 VAL B C 1
ATOM 3368 O O . VAL B 1 171 ? -2.117 17.281 -0.043 1 98.81 171 VAL B O 1
ATOM 3371 N N . VAL B 1 172 ? -0.2 17.078 1.117 1 98.69 172 VAL B N 1
ATOM 3372 C CA . VAL B 1 172 ? 0.679 17.188 -0.042 1 98.69 172 VAL B CA 1
ATOM 3373 C C . VAL B 1 172 ? 1.553 15.938 -0.144 1 98.69 172 VAL B C 1
ATOM 3375 O O . VAL B 1 172 ? 2.057 15.445 0.867 1 98.69 172 VAL B O 1
ATOM 3378 N N . ILE B 1 173 ? 1.697 15.43 -1.335 1 98.5 173 ILE B N 1
ATOM 3379 C CA . ILE B 1 173 ? 2.594 14.312 -1.606 1 98.5 173 ILE B CA 1
ATOM 3380 C C . ILE B 1 173 ? 3.814 14.805 -2.377 1 98.5 173 ILE B C 1
ATOM 3382 O O . ILE B 1 173 ? 3.682 15.516 -3.379 1 98.5 173 ILE B O 1
ATOM 3386 N N . ILE B 1 174 ? 4.992 14.492 -1.874 1 98.38 174 ILE B N 1
ATOM 3387 C CA . ILE B 1 174 ? 6.23 14.727 -2.611 1 98.38 174 ILE B CA 1
ATOM 3388 C C . ILE B 1 174 ? 6.703 13.422 -3.246 1 98.38 174 ILE B C 1
ATOM 3390 O O . ILE B 1 174 ? 6.797 12.391 -2.572 1 98.38 174 ILE B O 1
ATOM 3394 N N . GLN B 1 175 ? 6.957 13.445 -4.512 1 97.19 175 GLN B N 1
ATOM 3395 C CA . GLN B 1 175 ? 7.398 12.258 -5.242 1 97.19 175 GLN B CA 1
ATOM 3396 C C . GLN B 1 175 ? 8.789 12.469 -5.832 1 97.19 175 GLN B C 1
ATOM 3398 O O . GLN B 1 175 ? 8.93 12.727 -7.031 1 97.19 175 GLN B O 1
ATOM 3403 N N . PRO B 1 176 ? 9.797 12.203 -5.016 1 94 176 PRO B N 1
ATOM 3404 C CA . PRO B 1 176 ? 11.156 12.312 -5.539 1 94 176 PRO B CA 1
ATOM 3405 C C . PRO B 1 176 ? 11.484 11.234 -6.57 1 94 176 PRO B C 1
ATOM 3407 O O . PRO B 1 176 ? 11.07 10.086 -6.422 1 94 176 PRO B O 1
ATOM 3410 N N . GLY B 1 177 ? 12.172 11.633 -7.629 1 90.44 177 GLY B N 1
ATOM 3411 C CA . GLY B 1 177 ? 12.797 10.688 -8.531 1 90.44 177 GLY B CA 1
ATOM 3412 C C . GLY B 1 177 ? 14.125 10.164 -8.016 1 90.44 177 GLY B C 1
ATOM 3413 O O . GLY B 1 177 ? 14.227 9.742 -6.859 1 90.44 177 GLY B O 1
ATOM 3414 N N . ILE B 1 178 ? 15.125 10.094 -8.836 1 80.31 178 ILE B N 1
ATOM 3415 C CA . ILE B 1 178 ? 16.453 9.648 -8.422 1 80.31 178 ILE B CA 1
ATOM 3416 C C . ILE B 1 178 ? 17.188 10.797 -7.75 1 80.31 178 ILE B C 1
ATOM 3418 O O . ILE B 1 178 ? 17.453 11.828 -8.375 1 80.31 178 ILE B O 1
ATOM 3422 N N . ILE B 1 179 ? 17.406 10.609 -6.477 1 78.25 179 ILE B N 1
ATOM 3423 C CA . ILE B 1 179 ? 18.062 11.656 -5.695 1 78.25 179 ILE B CA 1
ATOM 3424 C C . ILE B 1 179 ? 19.375 11.141 -5.121 1 78.25 179 ILE B C 1
ATOM 3426 O O . ILE B 1 179 ? 19.438 10.008 -4.633 1 78.25 179 ILE B O 1
ATOM 3430 N N . LYS B 1 180 ? 20.375 11.961 -5.242 1 74.94 180 LYS B N 1
ATOM 3431 C CA . LYS B 1 180 ? 21.672 11.617 -4.66 1 74.94 180 LYS B CA 1
ATOM 3432 C C . LYS B 1 180 ? 21.625 11.703 -3.139 1 74.94 180 LYS B C 1
ATOM 3434 O O . LYS B 1 180 ? 21.672 12.797 -2.568 1 74.94 180 LYS B O 1
ATOM 3439 N N . THR B 1 181 ? 21.375 10.57 -2.506 1 67.94 181 THR B N 1
ATOM 3440 C CA . THR B 1 181 ? 21.391 10.477 -1.051 1 67.94 181 THR B CA 1
ATOM 3441 C C . THR B 1 181 ? 22.031 9.156 -0.605 1 67.94 181 THR B C 1
ATOM 3443 O O . THR B 1 181 ? 22.422 8.336 -1.438 1 67.94 181 THR B O 1
ATOM 3446 N N . GLU B 1 182 ? 22.281 9.133 0.591 1 63.12 182 GLU B N 1
ATOM 3447 C CA . GLU B 1 182 ? 22.781 7.887 1.159 1 63.12 182 GLU B CA 1
ATOM 3448 C C . GLU B 1 182 ? 21.688 6.82 1.198 1 63.12 182 GLU B C 1
ATOM 3450 O O . GLU B 1 182 ? 21.906 5.711 1.683 1 63.12 182 GLU B O 1
ATOM 3455 N N . PHE B 1 183 ? 20.688 7.145 0.627 1 58.22 183 PHE B N 1
ATOM 3456 C CA . PHE B 1 183 ? 19.484 6.32 0.758 1 58.22 183 PHE B CA 1
ATOM 3457 C C . PHE B 1 183 ? 19.703 4.949 0.13 1 58.22 183 PHE B C 1
ATOM 3459 O O . PHE B 1 183 ? 19.234 3.938 0.658 1 58.22 183 PHE B O 1
ATOM 3466 N N . GLU B 1 184 ? 20.578 4.992 -0.806 1 64.56 184 GLU B N 1
ATOM 3467 C CA . GLU B 1 184 ? 20.75 3.736 -1.528 1 64.56 184 GLU B CA 1
ATOM 3468 C C . GLU B 1 184 ? 22.141 3.158 -1.299 1 64.56 184 GLU B C 1
ATOM 3470 O O . GLU B 1 184 ? 22.594 2.303 -2.062 1 64.56 184 GLU B O 1
ATOM 3475 N N . ASP B 1 185 ? 22.75 3.6 -0.271 1 71.81 185 ASP B N 1
ATOM 3476 C CA . ASP B 1 185 ? 24.125 3.193 -0.039 1 71.81 185 ASP B CA 1
ATOM 3477 C C . ASP B 1 185 ? 24.219 1.694 0.238 1 71.81 185 ASP B C 1
ATOM 3479 O O . ASP B 1 185 ? 25.203 1.052 -0.121 1 71.81 185 ASP B O 1
ATOM 3483 N N . GLN B 1 186 ? 23.188 1.17 0.771 1 81.31 186 GLN B N 1
ATOM 3484 C CA . GLN B 1 186 ? 23.266 -0.23 1.175 1 81.31 186 GLN B CA 1
ATOM 3485 C C . GLN B 1 186 ? 22.516 -1.124 0.198 1 81.31 186 GLN B C 1
ATOM 3487 O O . GLN B 1 186 ? 22.297 -2.307 0.469 1 81.31 186 GLN B O 1
ATOM 3492 N N . THR B 1 187 ? 22.219 -0.615 -0.896 1 86.44 187 THR B N 1
ATOM 3493 C CA . THR B 1 187 ? 21.375 -1.33 -1.838 1 86.44 187 THR B CA 1
ATOM 3494 C C . THR B 1 187 ? 22.062 -2.584 -2.355 1 86.44 187 THR B C 1
ATOM 3496 O O . THR B 1 187 ? 21.531 -3.688 -2.258 1 86.44 187 THR B O 1
ATOM 3499 N N . ALA B 1 188 ? 23.328 -2.383 -2.842 1 89.19 188 ALA B N 1
ATOM 3500 C CA . ALA B 1 188 ? 24.062 -3.512 -3.408 1 89.19 188 ALA B CA 1
ATOM 3501 C C . ALA B 1 188 ? 24.266 -4.609 -2.369 1 89.19 188 ALA B C 1
ATOM 3503 O O . ALA B 1 188 ? 24.031 -5.789 -2.65 1 89.19 188 ALA B O 1
ATOM 3504 N N . ALA B 1 189 ? 24.641 -4.184 -1.193 1 92.44 189 ALA B N 1
ATOM 3505 C CA . ALA B 1 189 ? 24.891 -5.148 -0.123 1 92.44 189 ALA B CA 1
ATOM 3506 C C . ALA B 1 189 ? 23.609 -5.887 0.259 1 92.44 189 ALA B C 1
ATOM 3508 O O . ALA B 1 189 ? 23.625 -7.102 0.463 1 92.44 189 ALA B O 1
ATOM 3509 N N . GLN B 1 190 ? 22.547 -5.238 0.325 1 93.19 190 GLN B N 1
ATOM 3510 C CA . GLN B 1 190 ? 21.266 -5.832 0.695 1 93.19 190 GLN B CA 1
ATOM 3511 C C . GLN B 1 190 ? 20.781 -6.816 -0.365 1 93.19 190 GLN B C 1
ATOM 3513 O O . GLN B 1 190 ? 20.281 -7.895 -0.037 1 93.19 190 GLN B O 1
ATOM 3518 N N . LEU B 1 191 ? 20.938 -6.406 -1.591 1 94.75 191 LEU B N 1
ATOM 3519 C CA . LEU B 1 191 ? 20.547 -7.273 -2.699 1 94.75 191 LEU B CA 1
ATOM 3520 C C . LEU B 1 191 ? 21.297 -8.594 -2.641 1 94.75 191 LEU B C 1
ATOM 3522 O O . LEU B 1 191 ? 20.703 -9.664 -2.771 1 94.75 191 LEU B O 1
ATOM 3526 N N . ARG B 1 192 ? 22.594 -8.477 -2.449 1 95.25 192 ARG B N 1
ATOM 3527 C CA . ARG B 1 192 ? 23.422 -9.68 -2.404 1 95.25 192 ARG B CA 1
ATOM 3528 C C . ARG B 1 192 ? 23.125 -10.516 -1.166 1 95.25 192 ARG B C 1
ATOM 3530 O O . ARG B 1 192 ? 23.141 -11.742 -1.223 1 95.25 192 ARG B O 1
ATOM 3537 N N . GLU B 1 193 ? 22.844 -9.859 -0.089 1 95.81 193 GLU B N 1
ATOM 3538 C CA . GLU B 1 193 ? 22.5 -10.555 1.146 1 95.81 193 GLU B CA 1
ATOM 3539 C C . GLU B 1 193 ? 21.156 -11.281 1.013 1 95.81 193 GLU B C 1
ATOM 3541 O O . GLU B 1 193 ? 21.031 -12.438 1.408 1 95.81 193 GLU B O 1
ATOM 3546 N N . MET B 1 194 ? 20.156 -10.688 0.455 1 95.94 194 MET B N 1
ATOM 3547 C CA . MET B 1 194 ? 18.797 -11.188 0.441 1 95.94 194 MET B CA 1
ATOM 3548 C C . MET B 1 194 ? 18.594 -12.18 -0.698 1 95.94 194 MET B C 1
ATOM 3550 O O . MET B 1 194 ? 17.875 -13.172 -0.542 1 95.94 194 MET B O 1
ATOM 3554 N N . SER B 1 195 ? 19.219 -11.883 -1.863 1 97.19 195 SER B N 1
ATOM 3555 C CA . SER B 1 195 ? 18.828 -12.633 -3.051 1 97.19 195 SER B CA 1
ATOM 3556 C C . SER B 1 195 ? 20.031 -13.016 -3.887 1 97.19 195 SER B C 1
ATOM 3558 O O . SER B 1 195 ? 19.906 -13.352 -5.066 1 97.19 195 SER B O 1
ATOM 3560 N N . GLY B 1 196 ? 21.188 -12.906 -3.303 1 94.19 196 GLY B N 1
ATOM 3561 C CA . GLY B 1 196 ? 22.406 -13.164 -4.059 1 94.19 196 GLY B CA 1
ATOM 3562 C C . GLY B 1 196 ? 22.719 -14.641 -4.203 1 94.19 196 GLY B C 1
ATOM 3563 O O . GLY B 1 196 ? 23.609 -15.016 -4.98 1 94.19 196 GLY B O 1
ATOM 3564 N N . ALA B 1 197 ? 22.156 -15.602 -3.49 1 92.81 197 ALA B N 1
ATOM 3565 C CA . ALA B 1 197 ? 22.531 -17.016 -3.514 1 92.81 197 ALA B CA 1
ATOM 3566 C C . ALA B 1 197 ? 21.391 -17.875 -4.016 1 92.81 197 ALA B C 1
ATOM 3568 O O . ALA B 1 197 ? 21.484 -19.109 -4.031 1 92.81 197 ALA B O 1
ATOM 3569 N N . GLY B 1 198 ? 20.422 -17.484 -4.609 1 92.69 198 GLY B N 1
ATOM 3570 C CA . GLY B 1 198 ? 19.25 -18.266 -4.961 1 92.69 198 GLY B CA 1
ATOM 3571 C C . GLY B 1 198 ? 18.766 -18.016 -6.383 1 92.69 198 GLY B C 1
ATOM 3572 O O . GLY B 1 198 ? 19.562 -17.703 -7.266 1 92.69 198 GLY B O 1
ATOM 3573 N N . ALA B 1 199 ? 17.578 -18.344 -6.621 1 96.31 199 ALA B N 1
ATOM 3574 C CA . ALA B 1 199 ? 16.969 -18.344 -7.953 1 96.31 199 ALA B CA 1
ATOM 3575 C C . ALA B 1 199 ? 17.047 -16.953 -8.594 1 96.31 199 ALA B C 1
ATOM 3577 O O . ALA B 1 199 ? 17.016 -16.828 -9.82 1 96.31 199 ALA B O 1
ATOM 3578 N N . TYR B 1 200 ? 17.297 -15.953 -7.773 1 97.12 200 TYR B N 1
ATOM 3579 C CA . TYR B 1 200 ? 17.234 -14.586 -8.266 1 97.12 200 TYR B CA 1
ATOM 3580 C C . TYR B 1 200 ? 18.609 -13.945 -8.312 1 97.12 200 TYR B C 1
ATOM 3582 O O . TYR B 1 200 ? 18.734 -12.727 -8.414 1 97.12 200 TYR B O 1
ATOM 3590 N N . ARG B 1 201 ? 19.641 -14.695 -8.188 1 96.31 201 ARG B N 1
ATOM 3591 C CA . ARG B 1 201 ? 21.016 -14.219 -8.031 1 96.31 201 ARG B CA 1
ATOM 3592 C C . ARG B 1 201 ? 21.422 -13.344 -9.203 1 96.31 201 ARG B C 1
ATOM 3594 O O . ARG B 1 201 ? 22.062 -12.312 -9.023 1 96.31 201 ARG B O 1
ATOM 3601 N N . GLU B 1 202 ? 21.078 -13.734 -10.383 1 94.69 202 GLU B N 1
ATOM 3602 C CA . GLU B 1 202 ? 21.5 -12.977 -11.555 1 94.69 202 GLU B CA 1
ATOM 3603 C C . GLU B 1 202 ? 20.859 -11.594 -11.586 1 94.69 202 GLU B C 1
ATOM 3605 O O . GLU B 1 202 ? 21.531 -10.594 -11.836 1 94.69 202 GLU B O 1
ATOM 3610 N N . MET B 1 203 ? 19.625 -11.609 -11.32 1 93.69 203 MET B N 1
ATOM 3611 C CA . MET B 1 203 ? 18.906 -10.344 -11.281 1 93.69 203 MET B CA 1
ATOM 3612 C C . MET B 1 203 ? 19.422 -9.453 -10.148 1 93.69 203 MET B C 1
ATOM 3614 O O . MET B 1 203 ? 19.625 -8.258 -10.344 1 93.69 203 MET B O 1
ATOM 3618 N N . ALA B 1 204 ? 19.625 -10.039 -9 1 95.25 204 ALA B N 1
ATOM 3619 C CA . ALA B 1 204 ? 20.109 -9.312 -7.836 1 95.25 204 ALA B CA 1
ATOM 3620 C C . ALA B 1 204 ? 21.5 -8.719 -8.094 1 95.25 204 ALA B C 1
ATOM 3622 O O . ALA B 1 204 ? 21.75 -7.562 -7.762 1 95.25 204 ALA B O 1
ATOM 3623 N N . GLU B 1 205 ? 22.312 -9.508 -8.688 1 94.12 205 GLU B N 1
ATOM 3624 C CA . GLU B 1 205 ? 23.672 -9.039 -8.961 1 94.12 205 GLU B CA 1
ATOM 3625 C C . GLU B 1 205 ? 23.672 -7.938 -10.016 1 94.12 205 GLU B C 1
ATOM 3627 O O . GLU B 1 205 ? 24.453 -6.977 -9.906 1 94.12 205 GLU B O 1
ATOM 3632 N N . ALA B 1 206 ? 22.891 -8.094 -11.031 1 90.88 206 ALA B N 1
ATOM 3633 C CA . ALA B 1 206 ? 22.797 -7.062 -12.055 1 90.88 206 ALA B CA 1
ATOM 3634 C C . ALA B 1 206 ? 22.375 -5.73 -11.453 1 90.88 206 ALA B C 1
ATOM 3636 O O . ALA B 1 206 ? 22.969 -4.691 -11.734 1 90.88 206 ALA B O 1
ATOM 3637 N N . MET B 1 207 ? 21.375 -5.785 -10.625 1 89.44 207 MET B N 1
ATOM 3638 C CA . MET B 1 207 ? 20.891 -4.562 -9.984 1 89.44 207 MET B CA 1
ATOM 3639 C C . MET B 1 207 ? 21.938 -4.02 -9.016 1 89.44 207 MET B C 1
ATOM 3641 O O . MET B 1 207 ? 22.125 -2.805 -8.914 1 89.44 207 MET B O 1
ATOM 3645 N N . ALA B 1 208 ? 22.547 -4.922 -8.297 1 90.69 208 ALA B N 1
ATOM 3646 C CA . ALA B 1 208 ? 23.594 -4.508 -7.359 1 90.69 208 ALA B CA 1
ATOM 3647 C C . ALA B 1 208 ? 24.719 -3.771 -8.086 1 90.69 208 ALA B C 1
ATOM 3649 O O . ALA B 1 208 ? 25.156 -2.709 -7.637 1 90.69 208 ALA B O 1
ATOM 3650 N N . ARG B 1 209 ? 25.125 -4.273 -9.195 1 88.38 209 ARG B N 1
ATOM 3651 C CA . ARG B 1 209 ? 26.188 -3.654 -9.984 1 88.38 209 ARG B CA 1
ATOM 3652 C C . ARG B 1 209 ? 25.766 -2.285 -10.5 1 88.38 209 ARG B C 1
ATOM 3654 O O . ARG B 1 209 ? 26.547 -1.335 -10.477 1 88.38 209 ARG B O 1
ATOM 3661 N N . GLN B 1 210 ? 24.578 -2.27 -10.93 1 83.44 210 GLN B N 1
ATOM 3662 C CA . GLN B 1 210 ? 24.047 -1 -11.414 1 83.44 210 GLN B CA 1
ATOM 3663 C C . GLN B 1 210 ? 24.016 0.045 -10.305 1 83.44 210 GLN B C 1
ATOM 3665 O O . GLN B 1 210 ? 24.312 1.22 -10.539 1 83.44 210 GLN B O 1
ATOM 3670 N N . SER B 1 211 ? 23.672 -0.399 -9.156 1 82.06 211 SER B N 1
ATOM 3671 C CA . SER B 1 211 ? 23.547 0.519 -8.023 1 82.06 211 SER B CA 1
ATOM 3672 C C . SER B 1 211 ? 24.922 1.037 -7.598 1 82.06 211 SER B C 1
ATOM 3674 O O . SER B 1 211 ? 25.031 2.119 -7.016 1 82.06 211 SER B O 1
ATOM 3676 N N . GLU B 1 212 ? 25.938 0.161 -7.797 1 80.62 212 GLU B N 1
ATOM 3677 C CA . GLU B 1 212 ? 27.297 0.537 -7.434 1 80.62 212 GLU B CA 1
ATOM 3678 C C . GLU B 1 212 ? 27.891 1.498 -8.461 1 80.62 212 GLU B C 1
ATOM 3680 O O . GLU B 1 212 ? 28.75 2.314 -8.125 1 80.62 212 GLU B O 1
ATOM 3685 N N . THR B 1 213 ? 27.719 1.163 -9.742 1 67.25 213 THR B N 1
ATOM 3686 C CA . THR B 1 213 ? 28.297 2 -10.789 1 67.25 213 THR B CA 1
ATOM 3687 C C . THR B 1 213 ? 27.641 3.379 -10.805 1 67.25 213 THR B C 1
ATOM 3689 O O . THR B 1 213 ? 28.219 4.344 -11.305 1 67.25 213 THR B O 1
ATOM 3692 N N . GLY B 1 214 ? 26.969 3.717 -10.078 1 57.84 214 GLY B N 1
ATOM 3693 C CA . GLY B 1 214 ? 26.797 5.094 -9.641 1 57.84 214 GLY B CA 1
ATOM 3694 C C . GLY B 1 214 ? 25.484 5.699 -10.086 1 57.84 214 GLY B C 1
ATOM 3695 O O . GLY B 1 214 ? 25.016 5.441 -11.195 1 57.84 214 GLY B O 1
ATOM 3696 N N . LEU B 1 215 ? 24.484 6.039 -9.18 1 56.88 215 LEU B N 1
ATOM 3697 C CA . LEU B 1 215 ? 23.453 7.062 -9.188 1 56.88 215 LEU B CA 1
ATOM 3698 C C . LEU B 1 215 ? 24.016 8.414 -9.625 1 56.88 215 LEU B C 1
ATOM 3700 O O . LEU B 1 215 ? 23.516 9.461 -9.219 1 56.88 215 LEU B O 1
ATOM 3704 N N . THR B 1 216 ? 25.156 8.414 -10.273 1 57.72 216 THR B N 1
ATOM 3705 C CA . THR B 1 216 ? 25.859 9.641 -10.648 1 57.72 216 THR B CA 1
ATOM 3706 C C . THR B 1 216 ? 24.922 10.609 -11.352 1 57.72 216 THR B C 1
ATOM 3708 O O . THR B 1 216 ? 25.141 11.828 -11.328 1 57.72 216 THR B O 1
ATOM 3711 N N . ASP B 1 217 ? 23.828 10.094 -11.664 1 68 217 ASP B N 1
ATOM 3712 C CA . ASP B 1 217 ? 22.969 10.945 -12.469 1 68 217 ASP B CA 1
ATOM 3713 C C . ASP B 1 217 ? 21.766 11.422 -11.648 1 68 217 ASP B C 1
ATOM 3715 O O . ASP B 1 217 ? 20.844 12.047 -12.188 1 68 217 ASP B O 1
ATOM 3719 N N . GLY B 1 218 ? 21.875 11.242 -10.383 1 80.31 218 GLY B N 1
ATOM 3720 C CA . GLY B 1 218 ? 20.75 11.68 -9.578 1 80.31 218 GLY B CA 1
ATOM 3721 C C . GLY B 1 218 ? 20.781 13.164 -9.258 1 80.31 218 GLY B C 1
ATOM 3722 O O . GLY B 1 218 ? 21.812 13.812 -9.398 1 80.31 218 GLY B O 1
ATOM 3723 N N . SER B 1 219 ? 19.547 13.727 -8.961 1 86.38 219 SER B N 1
ATOM 3724 C CA . SER B 1 219 ? 19.422 15.133 -8.586 1 86.38 219 SER B CA 1
ATOM 3725 C C . SER B 1 219 ? 19.922 15.367 -7.16 1 86.38 219 SER B C 1
ATOM 3727 O O . SER B 1 219 ? 19.953 14.445 -6.352 1 86.38 219 SER B O 1
ATOM 3729 N N . ASP B 1 220 ? 20.328 16.609 -6.926 1 88.44 220 ASP B N 1
ATOM 3730 C CA . ASP B 1 220 ? 20.641 17.031 -5.566 1 88.44 220 ASP B CA 1
ATOM 3731 C C . ASP B 1 220 ? 19.375 17.016 -4.695 1 88.44 220 ASP B C 1
ATOM 3733 O O . ASP B 1 220 ? 18.297 17.375 -5.148 1 88.44 220 ASP B O 1
ATOM 3737 N N . PRO B 1 221 ? 19.578 16.625 -3.434 1 89.19 221 PRO B N 1
ATOM 3738 C CA . PRO B 1 221 ? 18.438 16.625 -2.52 1 89.19 221 PRO B CA 1
ATOM 3739 C C . PRO B 1 221 ? 17.734 17.969 -2.447 1 89.19 221 PRO B C 1
ATOM 3741 O O . PRO B 1 221 ? 16.562 18.031 -2.082 1 89.19 221 PRO B O 1
ATOM 3744 N N . GLY B 1 222 ? 18.391 18.984 -2.85 1 93.88 222 GLY B N 1
ATOM 3745 C CA . GLY B 1 222 ? 17.844 20.344 -2.799 1 93.88 222 GLY B CA 1
ATOM 3746 C C . GLY B 1 222 ? 16.562 20.5 -3.582 1 93.88 222 GLY B C 1
ATOM 3747 O O . GLY B 1 222 ? 15.703 21.312 -3.225 1 93.88 222 GLY B O 1
ATOM 3748 N N . VAL B 1 223 ? 16.391 19.75 -4.668 1 94.81 223 VAL B N 1
ATOM 3749 C CA . VAL B 1 223 ? 15.18 19.859 -5.48 1 94.81 223 VAL B CA 1
ATOM 3750 C C . VAL B 1 223 ? 13.969 19.391 -4.676 1 94.81 223 VAL B C 1
ATOM 3752 O O . VAL B 1 223 ? 12.867 19.938 -4.824 1 94.81 223 VAL B O 1
ATOM 3755 N N . VAL B 1 224 ? 14.188 18.391 -3.84 1 96.56 224 VAL B N 1
ATOM 3756 C CA . VAL B 1 224 ? 13.117 17.875 -2.994 1 96.56 224 VAL B CA 1
ATOM 3757 C C . VAL B 1 224 ? 12.812 18.875 -1.876 1 96.56 224 VAL B C 1
ATOM 3759 O O . VAL B 1 224 ? 11.648 19.156 -1.585 1 96.56 224 VAL B O 1
ATOM 3762 N N . VAL B 1 225 ? 13.852 19.438 -1.32 1 97.56 225 VAL B N 1
ATOM 3763 C CA . VAL B 1 225 ? 13.742 20.406 -0.24 1 97.56 225 VAL B CA 1
ATOM 3764 C C . VAL B 1 225 ? 12.953 21.625 -0.725 1 97.56 225 VAL B C 1
ATOM 3766 O O . VAL B 1 225 ? 12.07 22.109 -0.026 1 97.56 225 VAL B O 1
ATOM 3769 N N . ASP B 1 226 ? 13.242 22.062 -1.906 1 97.5 226 ASP B N 1
ATOM 3770 C CA . ASP B 1 226 ? 12.555 23.219 -2.492 1 97.5 226 ASP B CA 1
ATOM 3771 C C . ASP B 1 226 ? 11.07 22.922 -2.688 1 97.5 226 ASP B C 1
ATOM 3773 O O . ASP B 1 226 ? 10.227 23.797 -2.443 1 97.5 226 ASP B O 1
ATOM 3777 N N . ALA B 1 227 ? 10.797 21.766 -3.129 1 97.81 227 ALA B N 1
ATOM 3778 C CA . ALA B 1 227 ? 9.398 21.375 -3.332 1 97.81 227 ALA B CA 1
ATOM 3779 C C . ALA B 1 227 ? 8.641 21.359 -2.008 1 97.81 227 ALA B C 1
ATOM 3781 O O . ALA B 1 227 ? 7.5 21.812 -1.931 1 97.81 227 ALA B O 1
ATOM 3782 N N . ILE B 1 228 ? 9.258 20.797 -0.999 1 98.38 228 ILE B N 1
ATOM 3783 C CA . ILE B 1 228 ? 8.641 20.734 0.32 1 98.38 228 ILE B CA 1
ATOM 3784 C C . ILE B 1 228 ? 8.398 22.141 0.849 1 98.38 228 ILE B C 1
ATOM 3786 O O . ILE B 1 228 ? 7.305 22.453 1.322 1 98.38 228 ILE B O 1
ATOM 3790 N N . ARG B 1 229 ? 9.398 23 0.769 1 97.94 229 ARG B N 1
ATOM 3791 C CA . ARG B 1 229 ? 9.266 24.375 1.234 1 97.94 229 ARG B CA 1
ATOM 3792 C C . ARG B 1 229 ? 8.164 25.094 0.472 1 97.94 229 ARG B C 1
ATOM 3794 O O . ARG B 1 229 ? 7.352 25.812 1.071 1 97.94 229 ARG B O 1
ATOM 3801 N N . GLN B 1 230 ? 8.172 24.922 -0.838 1 97.69 230 GLN B N 1
ATOM 3802 C CA . GLN B 1 230 ? 7.137 25.531 -1.658 1 97.69 230 GLN B CA 1
ATOM 3803 C C . GLN B 1 230 ? 5.746 25.094 -1.197 1 97.69 230 GLN B C 1
ATOM 3805 O O . GLN B 1 230 ? 4.84 25.922 -1.086 1 97.69 230 GLN B O 1
ATOM 3810 N N . ALA B 1 231 ? 5.598 23.828 -0.951 1 97.88 231 ALA B N 1
ATOM 3811 C CA . ALA B 1 231 ? 4.312 23.297 -0.499 1 97.88 231 ALA B CA 1
ATOM 3812 C C . ALA B 1 231 ? 3.908 23.922 0.837 1 97.88 231 ALA B C 1
ATOM 3814 O O . ALA B 1 231 ? 2.754 24.312 1.021 1 97.88 231 ALA B O 1
ATOM 3815 N N . ILE B 1 232 ? 4.816 24.047 1.734 1 97.88 232 ILE B N 1
ATOM 3816 C CA . ILE B 1 232 ? 4.582 24.531 3.092 1 97.88 232 ILE B CA 1
ATOM 3817 C C . ILE B 1 232 ? 4.223 26.016 3.057 1 97.88 232 ILE B C 1
ATOM 3819 O O . ILE B 1 232 ? 3.357 26.469 3.811 1 97.88 232 ILE B O 1
ATOM 3823 N N . GLU B 1 233 ? 4.809 26.719 2.178 1 97.25 233 GLU B N 1
ATOM 3824 C CA . GLU B 1 233 ? 4.672 28.172 2.174 1 97.25 233 GLU B CA 1
ATOM 3825 C C . GLU B 1 233 ? 3.561 28.625 1.228 1 97.25 233 GLU B C 1
ATOM 3827 O O . GLU B 1 233 ? 3.178 29.797 1.224 1 97.25 233 GLU B O 1
ATOM 3832 N N . SER B 1 234 ? 3.055 27.703 0.467 1 96.12 234 SER B N 1
ATOM 3833 C CA . SER B 1 234 ? 1.987 28.016 -0.478 1 96.12 234 SER B CA 1
ATOM 3834 C C . SER B 1 234 ? 0.641 28.141 0.228 1 96.12 234 SER B C 1
ATOM 3836 O O . SER B 1 234 ? 0.347 27.375 1.15 1 96.12 234 SER B O 1
ATOM 3838 N N . GLU B 1 235 ? -0.22 29.062 -0.179 1 94.19 235 GLU B N 1
ATOM 3839 C CA . GLU B 1 235 ? -1.587 29.188 0.318 1 94.19 235 GLU B CA 1
ATOM 3840 C C . GLU B 1 235 ? -2.463 28.047 -0.191 1 94.19 235 GLU B C 1
ATOM 3842 O O . GLU B 1 235 ? -3.414 27.641 0.481 1 94.19 235 GLU B O 1
ATOM 3847 N N . ARG B 1 236 ? -2.16 27.656 -1.356 1 95.44 236 ARG B N 1
ATOM 3848 C CA . ARG B 1 236 ? -2.871 26.531 -1.976 1 95.44 236 ARG B CA 1
ATOM 3849 C C . ARG B 1 236 ? -1.9 25.578 -2.656 1 95.44 236 ARG B C 1
ATOM 3851 O O . ARG B 1 236 ? -1.774 25.578 -3.883 1 95.44 236 ARG B O 1
ATOM 3858 N N . PRO B 1 237 ? -1.236 24.734 -1.892 1 97.94 237 PRO B N 1
ATOM 3859 C CA . PRO B 1 237 ? -0.238 23.844 -2.482 1 97.94 237 PRO B CA 1
ATOM 3860 C C . PRO B 1 237 ? -0.853 22.812 -3.436 1 97.94 237 PRO B C 1
ATOM 3862 O O . PRO B 1 237 ? -2.029 22.469 -3.301 1 97.94 237 PRO B O 1
ATOM 3865 N N . ASP B 1 238 ? -0.067 22.438 -4.434 1 97.62 238 ASP B N 1
ATOM 3866 C CA . ASP B 1 238 ? -0.472 21.312 -5.258 1 97.62 238 ASP B CA 1
ATOM 3867 C C . ASP B 1 238 ? -0.634 20.047 -4.418 1 97.62 238 ASP B C 1
ATOM 3869 O O . ASP B 1 238 ? -0.12 19.969 -3.299 1 97.62 238 ASP B O 1
ATOM 3873 N N . THR B 1 239 ? -1.374 19.125 -4.969 1 97.62 239 THR B N 1
ATOM 3874 C CA . THR B 1 239 ? -1.588 17.875 -4.23 1 97.62 239 THR B CA 1
ATOM 3875 C C . THR B 1 239 ? -0.354 16.984 -4.312 1 97.62 239 THR B C 1
ATOM 3877 O O . THR B 1 239 ? -0.135 16.141 -3.439 1 97.62 239 THR B O 1
ATOM 3880 N N . ARG B 1 240 ? 0.417 17.156 -5.418 1 97.06 240 ARG B N 1
ATOM 3881 C CA . ARG B 1 240 ? 1.606 16.344 -5.656 1 97.06 240 ARG B CA 1
ATOM 3882 C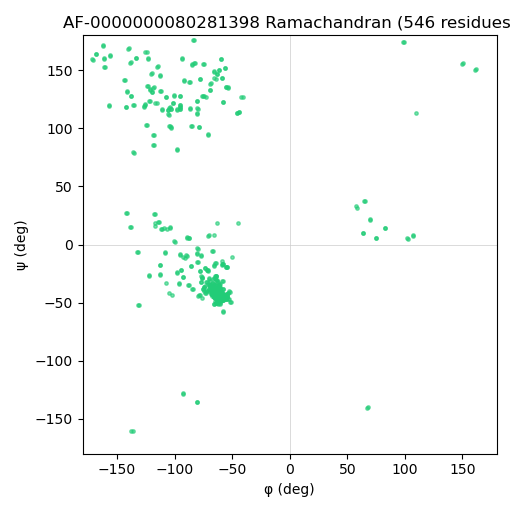 C . ARG B 1 240 ? 2.711 17.156 -6.309 1 97.06 240 ARG B C 1
ATOM 3884 O O . ARG B 1 240 ? 2.436 18.031 -7.145 1 97.06 240 ARG B O 1
ATOM 3891 N N . TYR B 1 241 ? 3.91 16.906 -5.906 1 97.38 241 TYR B N 1
ATOM 3892 C CA . TYR B 1 241 ? 5.117 17.453 -6.512 1 97.38 241 TYR B CA 1
ATOM 3893 C C . TYR B 1 241 ? 6.07 16.344 -6.93 1 97.38 241 TYR B C 1
ATOM 3895 O O . TYR B 1 241 ? 6.703 15.711 -6.082 1 97.38 241 TYR B O 1
ATOM 3903 N N . ALA B 1 242 ? 6.125 16.047 -8.195 1 95.88 242 ALA B N 1
ATOM 3904 C CA . ALA B 1 242 ? 7.141 15.141 -8.727 1 95.88 242 ALA B CA 1
ATOM 3905 C C . ALA B 1 242 ? 8.422 15.891 -9.078 1 95.88 242 ALA B C 1
ATOM 3907 O O . ALA B 1 242 ? 8.414 16.781 -9.938 1 95.88 242 ALA B O 1
ATOM 3908 N N . VAL B 1 243 ? 9.492 15.562 -8.398 1 95.19 243 VAL B N 1
ATOM 3909 C CA . VAL B 1 243 ? 10.711 16.344 -8.586 1 95.19 243 VAL B CA 1
ATOM 3910 C C . VAL B 1 243 ? 11.922 15.422 -8.656 1 95.19 243 VAL B C 1
ATOM 3912 O O . VAL B 1 243 ? 11.898 14.312 -8.117 1 95.19 243 VAL B O 1
ATOM 3915 N N . GLY B 1 244 ? 12.961 15.906 -9.273 1 91.62 244 GLY B N 1
ATOM 3916 C CA . GLY B 1 244 ? 14.211 15.164 -9.367 1 91.62 244 GLY B CA 1
ATOM 3917 C C . GLY B 1 244 ? 14.367 14.43 -10.688 1 91.62 244 GLY B C 1
ATOM 3918 O O . GLY B 1 244 ? 13.43 14.359 -11.484 1 91.62 244 GLY B O 1
ATOM 3919 N N . HIS B 1 245 ? 15.547 13.867 -10.82 1 87.62 245 HIS B N 1
ATOM 3920 C CA . HIS B 1 245 ? 15.93 13.211 -12.062 1 87.62 245 HIS B CA 1
ATOM 3921 C C . HIS B 1 245 ? 14.953 12.094 -12.422 1 87.62 245 HIS B C 1
ATOM 3923 O O . HIS B 1 245 ? 14.625 11.258 -11.578 1 87.62 245 HIS B O 1
ATOM 3929 N N . LEU B 1 246 ? 14.328 12.133 -13.602 1 86.5 246 LEU B N 1
ATOM 3930 C CA . LEU B 1 246 ? 13.5 11.141 -14.281 1 86.5 246 LEU B CA 1
ATOM 3931 C C . LEU B 1 246 ? 12.117 11.055 -13.633 1 86.5 246 LEU B C 1
ATOM 3933 O O . LEU B 1 246 ? 11.305 10.211 -14.023 1 86.5 246 LEU B O 1
ATOM 3937 N N . ALA B 1 247 ? 11.82 11.914 -12.68 1 89.56 247 ALA B N 1
ATOM 3938 C CA . ALA B 1 247 ? 10.555 11.805 -11.961 1 89.56 247 ALA B CA 1
ATOM 3939 C C . ALA B 1 247 ? 9.367 11.883 -12.914 1 89.56 247 ALA B C 1
ATOM 3941 O O . ALA B 1 247 ? 8.617 10.922 -13.062 1 89.56 247 ALA B O 1
ATOM 3942 N N . GLU B 1 248 ? 9.281 12.961 -13.641 1 90.06 248 GLU B N 1
ATOM 3943 C CA . GLU B 1 248 ? 8.133 13.172 -14.516 1 90.06 248 GLU B CA 1
ATOM 3944 C C . GLU B 1 248 ? 8.133 12.172 -15.672 1 90.06 248 GLU B C 1
ATOM 3946 O O . GLU B 1 248 ? 7.082 11.672 -16.062 1 90.06 248 GLU B O 1
ATOM 3951 N N . LYS B 1 249 ? 9.273 11.875 -16.172 1 87.5 249 LYS B N 1
ATOM 3952 C CA . LYS B 1 249 ? 9.391 10.977 -17.328 1 87.5 249 LYS B CA 1
ATOM 3953 C C . LYS B 1 249 ? 8.945 9.562 -16.953 1 87.5 249 LYS B C 1
ATOM 3955 O O . LYS B 1 249 ? 8.18 8.938 -17.703 1 87.5 249 LYS B O 1
ATOM 3960 N N . LEU B 1 250 ? 9.391 9.117 -15.828 1 87.5 250 LEU B N 1
ATOM 3961 C CA . LEU B 1 250 ? 9.047 7.758 -15.414 1 87.5 250 LEU B CA 1
ATOM 3962 C C . LEU B 1 250 ? 7.57 7.648 -15.055 1 87.5 250 LEU B C 1
ATOM 3964 O O . LEU B 1 250 ? 6.926 6.645 -15.367 1 87.5 250 LEU B O 1
ATOM 3968 N N . LEU B 1 251 ? 7.051 8.648 -14.438 1 89.81 251 LEU B N 1
ATOM 3969 C CA . LEU B 1 251 ? 5.625 8.656 -14.125 1 89.81 251 LEU B CA 1
ATOM 3970 C C . LEU B 1 251 ? 4.789 8.664 -15.398 1 89.81 251 LEU B C 1
ATOM 3972 O O . LEU B 1 251 ? 3.76 7.984 -15.477 1 89.81 251 LEU B O 1
ATOM 3976 N N . GLU B 1 252 ? 5.246 9.383 -16.391 1 88.69 252 GLU B N 1
ATOM 3977 C CA . GLU B 1 252 ? 4.547 9.406 -17.672 1 88.69 252 GLU B CA 1
ATOM 3978 C C . GLU B 1 252 ? 4.598 8.047 -18.359 1 88.69 252 GLU B C 1
ATOM 3980 O O . GLU B 1 252 ? 3.605 7.594 -18.938 1 88.69 252 GLU B O 1
ATOM 3985 N N . LEU B 1 253 ? 5.73 7.414 -18.312 1 87.06 253 LEU B N 1
ATOM 3986 C CA . LEU B 1 253 ? 5.91 6.113 -18.938 1 87.06 253 LEU B CA 1
ATOM 3987 C C . LEU B 1 253 ? 4.984 5.074 -18.312 1 87.06 253 LEU B C 1
ATOM 3989 O O . LEU B 1 253 ? 4.332 4.309 -19.031 1 87.06 253 LEU B O 1
ATOM 3993 N N . VAL B 1 254 ? 4.867 5.094 -17.062 1 86.06 254 VAL B N 1
ATOM 3994 C CA . VAL B 1 254 ? 4.059 4.09 -16.375 1 86.06 254 VAL B CA 1
ATOM 3995 C C . VAL B 1 254 ? 2.58 4.332 -16.672 1 86.06 254 VAL B C 1
ATOM 3997 O O . VAL B 1 254 ? 1.793 3.383 -16.75 1 86.06 254 VAL B O 1
ATOM 4000 N N . ARG B 1 255 ? 2.229 5.59 -16.906 1 84.38 255 ARG B N 1
ATOM 4001 C CA . ARG B 1 255 ? 0.838 5.953 -17.156 1 84.38 255 ARG B CA 1
ATOM 4002 C C . ARG B 1 255 ? 0.436 5.602 -18.594 1 84.38 255 ARG B C 1
ATOM 4004 O O . ARG B 1 255 ? -0.743 5.371 -18.875 1 84.38 255 ARG B O 1
ATOM 4011 N N . THR B 1 256 ? 1.449 5.5 -19.438 1 88.19 256 THR B N 1
ATOM 4012 C CA . THR B 1 256 ? 1.083 5.441 -20.844 1 88.19 256 THR B CA 1
ATOM 4013 C C . THR B 1 256 ? 1.405 4.07 -21.438 1 88.19 256 THR B C 1
ATOM 4015 O O . THR B 1 256 ? 0.757 3.627 -22.375 1 88.19 256 THR B O 1
ATOM 4018 N N . LEU B 1 257 ? 2.383 3.348 -20.859 1 90.69 257 LEU B N 1
ATOM 4019 C CA . LEU B 1 257 ? 2.797 2.066 -21.422 1 90.69 257 LEU B CA 1
ATOM 4020 C C . LEU B 1 257 ? 1.938 0.931 -20.875 1 90.69 257 LEU B C 1
ATOM 4022 O O . LEU B 1 257 ? 1.605 0.916 -19.688 1 90.69 257 LEU B O 1
ATOM 4026 N N . PRO B 1 258 ? 1.626 0.031 -21.828 1 92 258 PRO B N 1
ATOM 4027 C CA . PRO B 1 258 ? 1.082 -1.216 -21.281 1 92 258 PRO B CA 1
ATOM 4028 C C . PRO B 1 258 ? 2.016 -1.876 -20.266 1 92 258 PRO B C 1
ATOM 4030 O O . PRO B 1 258 ? 3.238 -1.759 -20.375 1 92 258 PRO B O 1
ATOM 4033 N N . ASP B 1 259 ? 1.438 -2.605 -19.359 1 93 259 ASP B N 1
ATOM 4034 C CA . ASP B 1 259 ? 2.195 -3.207 -18.266 1 93 259 ASP B CA 1
ATOM 4035 C C . ASP B 1 259 ? 3.395 -3.988 -18.797 1 93 259 ASP B C 1
ATOM 4037 O O . ASP B 1 259 ? 4.516 -3.814 -18.312 1 93 259 ASP B O 1
ATOM 4041 N N . ARG B 1 260 ? 3.188 -4.828 -19.766 1 93.69 260 ARG B N 1
ATOM 4042 C CA . ARG B 1 260 ? 4.246 -5.711 -20.234 1 93.69 260 ARG B CA 1
ATOM 4043 C C . ARG B 1 260 ? 5.359 -4.914 -20.906 1 93.69 260 ARG B C 1
ATOM 4045 O O . ARG B 1 260 ? 6.527 -5.301 -20.844 1 93.69 260 ARG B O 1
ATOM 4052 N N . GLU B 1 261 ? 5.012 -3.795 -21.578 1 93 261 GLU B N 1
ATOM 4053 C CA . GLU B 1 261 ? 6.031 -2.924 -22.156 1 93 261 GLU B CA 1
ATOM 4054 C C . GLU B 1 261 ? 6.855 -2.24 -21.078 1 93 261 GLU B C 1
ATOM 4056 O O . GLU B 1 261 ? 8.078 -2.119 -21.203 1 93 261 GLU B O 1
ATOM 4061 N N . PHE B 1 262 ? 6.168 -1.839 -20.062 1 92.56 262 PHE B N 1
ATOM 4062 C CA . PHE B 1 262 ? 6.895 -1.25 -18.938 1 92.56 262 PHE B CA 1
ATOM 4063 C C . PHE B 1 262 ? 7.785 -2.287 -18.266 1 92.56 262 PHE B C 1
ATOM 4065 O O . PHE B 1 262 ? 8.938 -1.999 -17.938 1 92.56 262 PHE B O 1
ATOM 4072 N N . ASP B 1 263 ? 7.258 -3.48 -18.094 1 93.5 263 ASP B N 1
ATOM 4073 C CA . ASP B 1 263 ? 8.047 -4.562 -17.516 1 93.5 263 ASP B CA 1
ATOM 4074 C C . ASP B 1 263 ? 9.336 -4.785 -18.297 1 93.5 263 ASP B C 1
ATOM 4076 O O . ASP B 1 263 ? 10.406 -4.938 -17.703 1 93.5 263 ASP B O 1
ATOM 4080 N N . ALA B 1 264 ? 9.211 -4.84 -19.594 1 91.94 264 ALA B N 1
ATOM 4081 C CA . ALA B 1 264 ? 10.359 -5.078 -20.453 1 91.94 264 ALA B CA 1
ATOM 4082 C C . ALA B 1 264 ? 11.406 -3.975 -20.312 1 91.94 264 ALA B C 1
ATOM 4084 O O . ALA B 1 264 ? 12.602 -4.25 -20.25 1 91.94 264 ALA B O 1
ATOM 4085 N N . LEU B 1 265 ? 10.938 -2.766 -20.219 1 87.88 265 LEU B N 1
ATOM 4086 C CA . LEU B 1 265 ? 11.836 -1.633 -20.031 1 87.88 265 LEU B CA 1
ATOM 4087 C C . LEU B 1 265 ? 12.539 -1.725 -18.672 1 87.88 265 LEU B C 1
ATOM 4089 O O . LEU B 1 265 ? 13.742 -1.477 -18.578 1 87.88 265 LEU B O 1
ATOM 4093 N N . ALA B 1 266 ? 11.828 -2.072 -17.703 1 87.69 266 ALA B N 1
ATOM 4094 C CA . ALA B 1 266 ? 12.328 -2.125 -16.328 1 87.69 266 ALA B CA 1
ATOM 4095 C C . ALA B 1 266 ? 13.344 -3.25 -16.156 1 87.69 266 ALA B C 1
ATOM 4097 O O . ALA B 1 266 ? 14.297 -3.119 -15.391 1 87.69 266 ALA B O 1
ATOM 4098 N N . THR B 1 267 ? 13.133 -4.336 -16.859 1 87.88 267 THR B N 1
ATOM 4099 C CA . THR B 1 267 ? 13.977 -5.508 -16.656 1 87.88 267 THR B CA 1
ATOM 4100 C C . THR B 1 267 ? 15.156 -5.5 -17.625 1 87.88 267 THR B C 1
ATOM 4102 O O . THR B 1 267 ? 16.156 -6.188 -17.406 1 87.88 267 THR B O 1
ATOM 4105 N N . ARG B 1 268 ? 14.992 -4.883 -18.766 1 76.81 268 ARG B N 1
ATOM 4106 C CA . ARG B 1 268 ? 16.125 -4.738 -19.672 1 76.81 268 ARG B CA 1
ATOM 4107 C C . ARG B 1 268 ? 17.25 -3.959 -19.016 1 76.81 268 ARG B C 1
ATOM 4109 O O . ARG B 1 268 ? 18.438 -4.254 -19.234 1 76.81 268 ARG B O 1
ATOM 4116 N N . SER B 1 269 ? 16.875 -3.031 -18.312 1 57.91 269 SER B N 1
ATOM 4117 C CA . SER B 1 269 ? 17.859 -2.188 -17.656 1 57.91 269 SER B CA 1
ATOM 4118 C C . SER B 1 269 ? 18.547 -2.934 -16.516 1 57.91 269 SER B C 1
ATOM 4120 O O . SER B 1 269 ? 19.656 -2.57 -16.109 1 57.91 269 SER B O 1
ATOM 4122 N N . THR B 1 270 ? 17.922 -3.971 -16 1 54.19 270 THR B N 1
ATOM 4123 C CA . THR B 1 270 ? 18.422 -4.668 -14.828 1 54.19 270 THR B CA 1
ATOM 4124 C C . THR B 1 270 ? 19.062 -5.996 -15.211 1 54.19 270 THR B C 1
ATOM 4126 O O . THR B 1 270 ? 19.938 -6.5 -14.5 1 54.19 270 THR B O 1
ATOM 4129 N N . VAL B 1 271 ? 18.453 -6.949 -16.25 1 45.12 271 VAL B N 1
ATOM 4130 C CA . VAL B 1 271 ? 18.891 -8.312 -16.547 1 45.12 271 VAL B CA 1
ATOM 4131 C C . VAL B 1 271 ? 19.656 -8.328 -17.875 1 45.12 271 VAL B C 1
ATOM 4133 O O . VAL B 1 271 ? 19.109 -7.961 -18.922 1 45.12 271 VAL B O 1
ATOM 4136 N N . PRO B 1 272 ? 21 -8.375 -17.859 1 39.88 272 PRO B N 1
ATOM 4137 C CA . PRO B 1 272 ? 21.609 -8.641 -19.156 1 39.88 272 PRO B CA 1
ATOM 4138 C C . PRO B 1 272 ? 20.906 -9.766 -19.922 1 39.88 272 PRO B C 1
ATOM 4140 O O . PRO B 1 272 ? 20.5 -10.758 -19.312 1 39.88 272 PRO B O 1
ATOM 4143 N N . LEU B 1 273 ? 20.203 -9.406 -21.188 1 35.25 273 LEU B N 1
ATOM 4144 C CA . LEU B 1 273 ? 19.688 -10.477 -22.031 1 35.25 273 LEU B CA 1
ATOM 4145 C C . LEU B 1 273 ? 20.688 -11.625 -22.125 1 35.25 273 LEU B C 1
ATOM 4147 O O . LEU B 1 273 ? 21.891 -11.414 -22.078 1 35.25 273 LEU B O 1
ATOM 4151 N N . PRO B 1 274 ? 20.094 -12.836 -21.797 1 29.55 274 PRO B N 1
ATOM 4152 C CA . PRO B 1 274 ? 21.047 -13.898 -22.109 1 29.55 274 PRO B CA 1
ATOM 4153 C C . PRO B 1 274 ? 21.703 -13.719 -23.469 1 29.55 274 PRO B C 1
ATOM 4155 O O . PRO B 1 274 ? 21.062 -13.266 -24.422 1 29.55 274 PRO B O 1
ATOM 4158 N N . GLN B 1 275 ? 23.109 -13.438 -23.531 1 26.66 275 GLN B N 1
ATOM 4159 C CA . GLN B 1 275 ? 23.812 -13.672 -24.797 1 26.66 275 GLN B CA 1
ATOM 4160 C C . GLN B 1 275 ? 23.5 -15.055 -25.344 1 26.66 275 GLN B C 1
ATOM 4162 O O . GLN B 1 275 ? 23.422 -16.031 -24.594 1 26.66 275 GLN B O 1
#

InterPro domains:
  IPR002347 Short-chain dehydrogenase/reductase SDR [PF00106] (4-189)
  IPR002347 Short-chain dehydrogenase/reductase SDR [PR00080] (73-84)
  IPR002347 Short-chain dehydrogenase/reductase SDR [PR00080] (126-134)
  IPR002347 Short-chain dehydrogenase/reductase SDR [PR00080] (146-165)
  IPR002347 Short-chain dehydrogenase/reductase SDR [PR00081] (5-22)
  IPR002347 Short-chain dehydrogenase/reductase SDR [PR00081] (73-84)
  IPR002347 Short-chain dehydrogenase/reductase SDR [PR00081] (120-136)
  IPR002347 Short-chain dehydrogenase/reductase SDR [PR00081] (146-165)
  IPR002347 Short-chain dehydrogenase/reductase SDR [PR00081] (167-184)
  IPR036291 NAD(P)-binding domain superfamily [SSF51735] (4-246)

Organism: Amycolatopsis orientalis (NCBI:txid31958)

pLDDT: mean 92.66, std 11.5, range [26.48, 98.94]

Secondary structure (DSSP, 8-state):
----EEEEESTTSHHHHHHHHHHHHTT-EEEEEES-GGGGHHHHHTT-EEEE--TT-HHHHHHHHHHHHHHHS---EEEE-------B-TTTS-HHHHHHHHIIIIIHHHHHHHHHHHHHHHHT-EEEEEE--GGGT---TTBHHHHHHHHHHHHHHHHHHHHHGGGTEEEEEEEE-BB-SGGGTTHHHHHHHHHSSSTTHHHHHHHHHHHHH-GGGPBPTHHHHHHHHHHHH-SS--SEEEESBTHHHHHHHHHHS-HHHHHHHHHHTTS----/----EEEEESTTSHHHHHHHHHHHHTT-EEEEEES-GGGGHHHHHTT-EEEE--TT-HHHHHHHHHHHHHHHS---EEEE-------B-TTTS-HHHHHHHHIIIIIHHHHHHHHHHHHHHHHT-EEEEEE--GGGT---TTBHHHHHHHHHHHHHHHHHHHHHGGGTEEEEEEEE-BB-SGGGTTHHHHHHHHHSSSTTHHHHHHHHHHHHH--TTPBPTHHHHHHHHHHHH-SS--SEEEESBTHHHHHHHHHHS-HHHHHHHHHHTTS----

Solvent-accessible surface area (backbone atoms only — not comparable to full-atom values): 27107 Å² total; per-residue (Å²): 132,83,68,43,38,32,41,28,27,31,23,45,45,61,55,26,24,52,34,44,49,50,42,36,73,74,56,29,49,33,34,29,25,16,68,52,47,81,59,24,52,68,43,39,74,70,68,34,43,66,33,66,28,44,62,82,35,68,67,31,52,51,49,52,54,48,51,44,37,71,74,63,71,48,56,38,31,41,34,39,44,43,66,71,81,55,48,22,38,74,72,52,48,60,62,68,59,45,52,51,44,37,34,34,42,34,49,27,48,49,50,52,48,40,69,49,42,66,59,17,48,74,65,45,31,29,37,39,35,41,52,56,26,43,41,30,76,44,55,49,64,42,26,29,59,38,17,13,26,24,16,15,38,47,27,32,46,53,10,47,30,60,65,34,42,86,34,46,30,46,46,30,36,36,17,43,33,40,55,54,51,73,82,57,69,54,46,36,61,36,14,44,71,43,17,39,85,52,98,45,20,66,49,26,48,37,42,22,50,47,59,72,75,45,65,80,74,32,24,61,45,59,52,52,34,49,51,53,50,50,42,70,72,38,94,75,48,62,60,64,45,66,31,49,38,61,16,62,58,50,55,50,46,62,74,68,42,56,68,70,60,46,45,50,56,59,41,56,76,32,38,80,70,85,128,134,84,68,43,39,32,39,30,26,30,22,44,46,61,57,25,24,53,33,43,49,50,43,36,74,73,55,28,48,33,35,28,26,16,69,52,46,82,59,22,52,67,42,38,73,70,69,33,42,65,33,67,28,44,62,82,35,69,69,30,53,51,48,53,55,48,51,44,36,72,75,63,72,47,57,38,32,42,35,39,45,43,66,72,80,55,47,21,39,74,71,52,48,59,61,69,59,46,52,50,44,38,34,34,43,34,47,28,50,49,49,51,49,42,69,47,41,64,56,17,48,73,64,47,31,30,37,38,37,40,54,56,26,42,41,30,76,42,56,47,64,42,26,29,57,37,16,12,26,23,16,15,37,48,26,32,45,54,9,47,29,60,65,34,41,86,35,45,32,46,46,29,36,36,18,42,33,41,55,56,50,72,81,57,68,55,45,34,61,36,13,44,71,43,18,40,86,52,98,45,20,67,50,27,47,37,42,20,49,52,57,65,74,46,64,80,73,32,23,62,47,59,53,54,34,51,50,52,50,49,44,70,71,38,94,74,48,63,59,63,46,67,31,48,38,60,17,63,60,51,55,49,46,61,74,68,41,56,67,69,58,46,45,51,58,59,40,57,76,31,38,81,70,85,128

Nearest PDB structures (foldseek):
  2d1y-assembly1_B  TM=8.880E-01  e=6.737E-19  Thermus thermophilus
  2d1y-assembly1_D  TM=8.862E-01  e=1.024E-18  Thermus thermophilus
  2d1y-assembly1_A  TM=8.913E-01  e=2.512E-18  Thermus thermophilus
  2d1y-assembly1_C  TM=8.656E-01  e=3.006E-18  Thermus thermophilus
  8pa2-assembly1_B  TM=8.429E-01  e=5.149E-18  Thermus thermophilus HB8

Sequence (550 aa):
MTAKVCLVTGASSGIGHATALELLRAGHTVYGAARRVEKMDDLREAGGHPLKMDARDEGDLRRAVATVLDEQQRIDVLVNNAGTVLHGAIEDVPLDFARDQLEVNLLAPARLVQLVLPAMRAQRSGTIVNVSSIGGEIALPLGAWYYASKHALEAFSDTLRMEVEPFGVDVVIIQPGIIKTEFEDQTAAQLREMSGAGAYREMAEAMARQSETGLTDGSDPGVVVDAIRQAIESERPDTRYAVGHLAEKLLELVRTLPDREFDALATRSTVPLPQMTAKVCLVTGASSGIGHATALELLRAGHTVYGAARRVEKMDDLREAGGHPLKMDARDEGDLRRAVATVLDEQQRIDVLVNNAGTVLHGAIEDVPLDFARDQLEVNLLAPARLVQLVLPAMRAQRSGTIVNVSSIGGEIALPLGAWYYASKHALEAFSDTLRMEVEPFGVDVVIIQPGIIKTEFEDQTAAQLREMSGAGAYREMAEAMARQSETGLTDGSDPGVVVDAIRQAIESERPDTRYAVGHLAEKLLELVRTLPDREFDALATRSTVPLPQ